Protein AF-0000000072236720 (afdb_homodimer)

Solvent-accessible surface area (backbone atoms only — not comparable to full-atom values): 33858 Å² total; per-residue (Å²): 136,82,82,74,76,89,85,81,90,81,80,79,83,80,81,85,78,88,80,87,89,80,89,80,86,85,77,88,89,80,86,90,82,89,87,77,83,77,77,85,79,78,80,74,71,77,67,73,67,61,73,71,72,68,69,66,63,66,65,66,64,66,63,71,63,70,73,71,64,49,25,40,33,29,34,51,60,50,36,34,51,22,33,30,40,48,32,53,36,53,53,48,63,50,64,52,45,79,39,64,63,59,90,36,50,82,29,71,74,29,31,73,67,33,79,81,39,59,69,24,33,36,38,32,56,90,76,69,45,61,42,51,51,39,70,32,42,43,53,30,51,39,57,72,42,55,88,41,59,73,62,41,64,43,92,44,52,68,31,40,30,45,19,46,38,52,34,47,46,37,61,70,42,20,50,72,24,52,53,44,71,60,38,81,63,95,43,70,67,55,32,51,49,21,49,53,46,22,51,51,32,50,53,51,48,50,70,68,48,65,40,53,61,26,46,44,21,84,44,61,27,60,21,44,40,43,44,56,52,44,48,48,55,49,64,59,43,28,53,64,38,50,75,38,55,58,61,75,78,30,57,56,53,28,56,29,50,63,48,44,53,68,66,41,72,31,41,36,50,44,51,50,39,28,49,51,35,52,50,49,40,52,77,69,42,45,43,48,73,34,65,56,71,57,56,54,126,141,85,79,79,78,87,86,83,92,81,83,82,84,80,81,84,80,87,82,87,92,80,83,80,83,80,80,77,82,89,80,87,81,88,81,85,82,78,84,77,80,73,78,72,75,74,68,75,70,65,73,72,72,70,68,69,65,71,63,69,64,67,62,71,63,69,72,71,64,49,26,38,34,28,34,50,61,50,36,32,53,22,32,29,39,49,34,54,35,53,54,49,63,48,64,52,45,79,38,64,62,59,91,37,50,82,28,72,73,29,31,73,66,31,80,82,38,58,68,24,34,36,38,31,56,90,77,68,45,61,42,51,52,41,69,33,43,45,52,30,50,40,56,72,43,54,88,40,60,73,63,42,64,43,91,44,51,66,32,39,30,44,18,45,40,53,34,45,47,37,62,71,41,21,49,72,26,51,54,43,72,60,37,80,62,96,43,70,67,56,31,50,50,20,47,53,46,22,51,52,32,51,54,52,46,50,69,68,45,65,39,53,61,26,46,43,21,84,44,60,29,60,21,42,40,44,42,54,53,44,48,50,54,51,62,60,42,28,54,64,37,51,74,37,56,57,61,75,76,31,58,57,53,29,56,30,49,62,49,44,54,68,66,39,72,30,42,34,49,45,49,49,39,29,49,51,37,52,50,49,39,52,75,69,41,46,42,46,75,34,64,57,71,57,56,54,126

Structure (mmCIF, N/CA/C/O backbone):
data_AF-0000000072236720-model_v1
#
loop_
_entity.id
_entity.type
_entity.pdbx_description
1 polymer 'Glutathione S-transferase'
#
loop_
_atom_site.group_PDB
_atom_site.id
_atom_site.type_symbol
_atom_site.label_atom_id
_atom_site.label_alt_id
_atom_site.label_comp_id
_atom_site.label_asym_id
_atom_site.label_entity_id
_atom_site.label_seq_id
_atom_site.pdbx_PDB_ins_code
_atom_site.Cartn_x
_atom_site.Cartn_y
_atom_site.Cartn_z
_atom_site.occupancy
_atom_site.B_iso_or_equiv
_atom_site.auth_seq_id
_atom_site.auth_comp_id
_atom_site.auth_asym_id
_atom_site.auth_atom_id
_atom_site.pdbx_PDB_model_num
ATOM 1 N N . MET A 1 1 ? -52.662 -10.643 -17.353 1 19.04 1 MET A N 1
ATOM 2 C CA . MET A 1 1 ? -52.811 -9.826 -18.554 1 19.04 1 MET A CA 1
ATOM 3 C C . MET A 1 1 ? -51.518 -9.079 -18.867 1 19.04 1 MET A C 1
ATOM 5 O O . MET A 1 1 ? -50.788 -8.684 -17.957 1 19.04 1 MET A O 1
ATOM 9 N N . MET A 1 2 ? -50.927 -9.102 -20.221 1 21.02 2 MET A N 1
ATOM 10 C CA . MET A 1 2 ? -49.714 -9.039 -21.032 1 21.02 2 MET A CA 1
ATOM 11 C C . MET A 1 2 ? -49.154 -7.621 -21.063 1 21.02 2 MET A C 1
ATOM 13 O O . MET A 1 2 ? -49.675 -6.759 -21.773 1 21.02 2 MET A O 1
ATOM 17 N N . MET A 1 3 ? -49.151 -6.839 -19.924 1 20.6 3 MET A N 1
ATOM 18 C CA . MET A 1 3 ? -49.126 -5.41 -20.221 1 20.6 3 MET A CA 1
ATOM 19 C C . MET A 1 3 ? -47.859 -5.034 -20.983 1 20.6 3 MET A C 1
ATOM 21 O O . MET A 1 3 ? -46.749 -5.272 -20.505 1 20.6 3 MET A O 1
ATOM 25 N N . ALA A 1 4 ? -47.88 -4.92 -22.373 1 20.74 4 ALA A N 1
ATOM 26 C CA . ALA A 1 4 ? -47.123 -4.768 -23.614 1 20.74 4 ALA A CA 1
ATOM 27 C C . ALA A 1 4 ? -46.354 -3.45 -23.629 1 20.74 4 ALA A C 1
ATOM 29 O O . ALA A 1 4 ? -46.954 -2.373 -23.656 1 20.74 4 ALA A O 1
ATOM 30 N N . LEU A 1 5 ? -45.387 -3.234 -22.612 1 22.97 5 LEU A N 1
ATOM 31 C CA . LEU A 1 5 ? -44.914 -1.857 -22.528 1 22.97 5 LEU A CA 1
ATOM 32 C C . LEU A 1 5 ? -44.476 -1.348 -23.898 1 22.97 5 LEU A C 1
ATOM 34 O O . LEU A 1 5 ? -43.977 -2.119 -24.721 1 22.97 5 LEU A O 1
ATOM 38 N N . PRO A 1 6 ? -44.793 -0.114 -24.31 1 20.01 6 PRO A N 1
ATOM 39 C CA . PRO A 1 6 ? -44.809 0.528 -25.627 1 20.01 6 PRO A CA 1
ATOM 40 C C . PRO A 1 6 ? -43.418 0.629 -26.251 1 20.01 6 PRO A C 1
ATOM 42 O O . PRO A 1 6 ? -42.415 0.634 -25.533 1 20.01 6 PRO A O 1
ATOM 45 N N . ARG A 1 7 ? -43.17 0.467 -27.614 1 18.37 7 ARG A N 1
ATOM 46 C CA . ARG A 1 7 ? -42.329 0.126 -28.757 1 18.37 7 ARG A CA 1
ATOM 47 C C . ARG A 1 7 ? -41.269 1.195 -28.996 1 18.37 7 ARG A C 1
ATOM 49 O O . ARG A 1 7 ? -40.088 0.88 -29.162 1 18.37 7 ARG A O 1
ATOM 56 N N . ASP A 1 8 ? -41.525 2.575 -29.389 1 17.32 8 ASP A N 1
ATOM 57 C CA . ASP A 1 8 ? -41.239 2.951 -30.77 1 17.32 8 ASP A CA 1
ATOM 58 C C . ASP A 1 8 ? -39.846 3.562 -30.897 1 17.32 8 ASP A C 1
ATOM 60 O O . ASP A 1 8 ? -39.071 3.177 -31.775 1 17.32 8 ASP A O 1
ATOM 64 N N . SER A 1 9 ? -39.497 4.979 -30.459 1 18.7 9 SER A N 1
ATOM 65 C CA . SER A 1 9 ? -39.197 6.006 -31.45 1 18.7 9 SER A CA 1
ATOM 66 C C . SER A 1 9 ? -37.705 6.055 -31.762 1 18.7 9 SER A C 1
ATOM 68 O O . SER A 1 9 ? -36.873 5.945 -30.859 1 18.7 9 SER A O 1
ATOM 70 N N . ALA A 1 10 ? -37.179 5.976 -33.096 1 18.78 10 ALA A N 1
ATOM 71 C CA . ALA A 1 10 ? -36.052 5.759 -33.999 1 18.78 10 ALA A CA 1
ATOM 72 C C . ALA A 1 10 ? -35.145 6.985 -34.05 1 18.78 10 ALA A C 1
ATOM 74 O O . ALA A 1 10 ? -35.521 8.021 -34.604 1 18.78 10 ALA A O 1
ATOM 75 N N . CYS A 1 11 ? -34.502 7.607 -32.919 1 19.24 11 CYS A N 1
ATOM 76 C CA . CYS A 1 11 ? -33.859 8.913 -33.009 1 19.24 11 CYS A CA 1
ATOM 77 C C . CYS A 1 11 ? -32.769 8.912 -34.074 1 19.24 11 CYS A C 1
ATOM 79 O O . CYS A 1 11 ? -31.857 8.085 -34.034 1 19.24 11 CYS A O 1
ATOM 81 N N . PRO A 1 12 ? -32.94 9.653 -35.265 1 18.35 12 PRO A N 1
ATOM 82 C CA . PRO A 1 12 ? -32.147 9.639 -36.497 1 18.35 12 PRO A CA 1
ATOM 83 C C . PRO A 1 12 ? -30.776 10.288 -36.323 1 18.35 12 PRO A C 1
ATOM 85 O O . PRO A 1 12 ? -30.67 11.367 -35.734 1 18.35 12 PRO A O 1
ATOM 88 N N . VAL A 1 13 ? -29.687 9.656 -36.057 1 19.39 13 VAL A N 1
ATOM 89 C CA . VAL A 1 13 ? -28.315 10.068 -35.782 1 19.39 13 VAL A CA 1
ATOM 90 C C . VAL A 1 13 ? -27.718 10.735 -37.02 1 19.39 13 VAL A C 1
ATOM 92 O O . VAL A 1 13 ? -27.503 10.08 -38.043 1 19.39 13 VAL A O 1
ATOM 95 N N . VAL A 1 14 ? -28.252 12.086 -37.361 1 18.51 14 VAL A N 1
ATOM 96 C CA . VAL A 1 14 ? -27.848 12.758 -38.591 1 18.51 14 VAL A CA 1
ATOM 97 C C . VAL A 1 14 ? -26.363 13.106 -38.527 1 18.51 14 VAL A C 1
ATOM 99 O O . VAL A 1 14 ? -25.902 13.709 -37.555 1 18.51 14 VAL A O 1
ATOM 102 N N . GLY A 1 15 ? -25.431 12.478 -39.175 1 19.82 15 GLY A N 1
ATOM 103 C CA . GLY A 1 15 ? -23.992 12.457 -39.385 1 19.82 15 GLY A CA 1
ATOM 104 C C . GLY A 1 15 ? -23.49 13.637 -40.195 1 19.82 15 GLY A C 1
ATOM 105 O O . GLY A 1 15 ? -23.868 13.807 -41.356 1 19.82 15 GLY A O 1
ATOM 106 N N . PHE A 1 16 ? -23.434 14.989 -39.501 1 19.99 16 PHE A N 1
ATOM 107 C CA . PHE A 1 16 ? -23.171 16.257 -40.172 1 19.99 16 PHE A CA 1
ATOM 108 C C . PHE A 1 16 ? -21.794 16.248 -40.824 1 19.99 16 PHE A C 1
ATOM 110 O O . PHE A 1 16 ? -20.833 15.73 -40.251 1 19.99 16 PHE A O 1
ATOM 117 N N . LEU A 1 17 ? -21.688 16.461 -42.174 1 20.17 17 LEU A N 1
ATOM 118 C CA . LEU A 1 17 ? -20.629 16.331 -43.169 1 20.17 17 LEU A CA 1
ATOM 119 C C . LEU A 1 17 ? -19.778 17.594 -43.226 1 20.17 17 LEU A C 1
ATOM 121 O O . LEU A 1 17 ? -20.311 18.706 -43.253 1 20.17 17 LEU A O 1
ATOM 125 N N . TYR A 1 18 ? -18.537 17.683 -42.737 1 19.75 18 TYR A N 1
ATOM 126 C CA . TYR A 1 18 ? -17.454 18.647 -42.58 1 19.75 18 TYR A CA 1
ATOM 127 C C . TYR A 1 18 ? -17.081 19.27 -43.919 1 19.75 18 TYR A C 1
ATOM 129 O O . TYR A 1 18 ? -16.628 18.574 -44.831 1 19.75 18 TYR A O 1
ATOM 137 N N . SER A 1 19 ? -18.037 20.373 -44.334 1 19.01 19 SER A N 1
ATOM 138 C CA . SER A 1 19 ? -17.698 20.865 -45.665 1 19.01 19 SER A CA 1
ATOM 139 C C . SER A 1 19 ? -16.416 21.691 -45.639 1 19.01 19 SER A C 1
ATOM 141 O O . SER A 1 19 ? -16.026 22.209 -44.591 1 19.01 19 SER A O 1
ATOM 143 N N . ALA A 1 20 ? -15.706 22.118 -46.847 1 19.97 20 ALA A N 1
ATOM 144 C CA . ALA A 1 20 ? -14.387 22.357 -47.426 1 19.97 20 ALA A CA 1
ATOM 145 C C . ALA A 1 20 ? -13.983 23.822 -47.283 1 19.97 20 ALA A C 1
ATOM 147 O O . ALA A 1 20 ? -12.799 24.135 -47.138 1 19.97 20 ALA A O 1
ATOM 148 N N . ASN A 1 21 ? -14.861 25.077 -47.381 1 19.27 21 ASN A N 1
ATOM 149 C CA . ASN A 1 21 ? -14.385 26.161 -48.234 1 19.27 21 ASN A CA 1
ATOM 150 C C . ASN A 1 21 ? -13.645 27.225 -47.428 1 19.27 21 ASN A C 1
ATOM 152 O O . ASN A 1 21 ? -14.023 27.526 -46.295 1 19.27 21 ASN A O 1
ATOM 156 N N . GLY A 1 22 ? -12.385 27.944 -47.751 1 19.35 22 GLY A N 1
ATOM 157 C CA . GLY A 1 22 ? -11.141 28.628 -47.435 1 19.35 22 GLY A CA 1
ATOM 158 C C . GLY A 1 22 ? -11.315 30.122 -47.238 1 19.35 22 GLY A C 1
ATOM 159 O O . GLY A 1 22 ? -10.334 30.849 -47.07 1 19.35 22 GLY A O 1
ATOM 160 N N . TYR A 1 23 ? -12.43 30.925 -47.37 1 19.05 23 TYR A N 1
ATOM 161 C CA . TYR A 1 23 ? -12.209 32.249 -47.941 1 19.05 23 TYR A CA 1
ATOM 162 C C . TYR A 1 23 ? -11.922 33.272 -46.849 1 19.05 23 TYR A C 1
ATOM 164 O O . TYR A 1 23 ? -12.721 33.446 -45.926 1 19.05 23 TYR A O 1
ATOM 172 N N . CYS A 1 24 ? -10.574 33.732 -46.512 1 19.08 24 CYS A N 1
ATOM 173 C CA . CYS A 1 24 ? -10.068 34.569 -45.429 1 19.08 24 CYS A CA 1
ATOM 174 C C . CYS A 1 24 ? -10.307 36.045 -45.724 1 19.08 24 CYS A C 1
ATOM 176 O O . CYS A 1 24 ? -9.934 36.538 -46.79 1 19.08 24 CYS A O 1
ATOM 178 N N . LYS A 1 25 ? -11.096 36.84 -44.847 1 17.13 25 LYS A N 1
ATOM 179 C CA . LYS A 1 25 ? -11.614 38.186 -45.074 1 17.13 25 LYS A CA 1
ATOM 180 C C . LYS A 1 25 ? -10.59 39.244 -44.672 1 17.13 25 LYS A C 1
ATOM 182 O O . LYS A 1 25 ? -10.037 39.194 -43.571 1 17.13 25 LYS A O 1
ATOM 187 N N . GLU A 1 26 ? -9.98 40.235 -45.513 1 19.26 26 GLU A N 1
ATOM 188 C CA . GLU A 1 26 ? -8.867 41.171 -45.637 1 19.26 26 GLU A CA 1
ATOM 189 C C . GLU A 1 26 ? -9.137 42.456 -44.86 1 19.26 26 GLU A C 1
ATOM 191 O O . GLU A 1 26 ? -10.007 43.245 -45.237 1 19.26 26 GLU A O 1
ATOM 196 N N . ILE A 1 27 ? -9.203 42.467 -43.498 1 16.58 27 ILE A N 1
ATOM 197 C CA . ILE A 1 27 ? -9.771 43.686 -42.931 1 16.58 27 ILE A CA 1
ATOM 198 C C . ILE A 1 27 ? -8.855 44.87 -43.232 1 16.58 27 ILE A C 1
ATOM 200 O O . ILE A 1 27 ? -7.68 44.687 -43.557 1 16.58 27 ILE A O 1
ATOM 204 N N . ARG A 1 28 ? -8.482 45.678 -42.081 1 16.64 28 ARG A N 1
ATOM 205 C CA . ARG A 1 28 ? -8.752 47.073 -41.746 1 16.64 28 ARG A CA 1
ATOM 206 C C . ARG A 1 28 ? -7.617 47.977 -42.215 1 16.64 28 ARG A C 1
ATOM 208 O O . ARG A 1 28 ? -6.461 47.553 -42.273 1 16.64 28 ARG A O 1
ATOM 215 N N . SER A 1 29 ? -7.942 49.43 -42.278 1 15.9 29 SER A N 1
ATOM 216 C CA . SER A 1 29 ? -7.583 50.591 -43.086 1 15.9 29 SER A CA 1
ATOM 217 C C . SER A 1 29 ? -6.398 51.339 -42.485 1 15.9 29 SER A C 1
ATOM 219 O O . SER A 1 29 ? -6.359 51.582 -41.277 1 15.9 29 SER A O 1
ATOM 221 N N . ARG A 1 30 ? -5.335 51.72 -43.188 1 15.81 30 ARG A N 1
ATOM 222 C CA . ARG A 1 30 ? -3.903 51.994 -43.121 1 15.81 30 ARG A CA 1
ATOM 223 C C . ARG A 1 30 ? -3.641 53.451 -42.754 1 15.81 30 ARG A C 1
ATOM 225 O O . ARG A 1 30 ? -2.496 53.84 -42.516 1 15.81 30 ARG A O 1
ATOM 232 N N . LYS A 1 31 ? -4.669 54.531 -42.775 1 14.84 31 LYS A N 1
ATOM 233 C CA . LYS A 1 31 ? -3.972 55.517 -43.597 1 14.84 31 LYS A CA 1
ATOM 234 C C . LYS A 1 31 ? -2.91 56.256 -42.788 1 14.84 31 LYS A C 1
ATOM 236 O O . LYS A 1 31 ? -2.955 56.262 -41.556 1 14.84 31 LYS A O 1
ATOM 241 N N . TYR A 1 32 ? -2.36 57.716 -43.295 1 15.77 32 TYR A N 1
ATOM 242 C CA . TYR A 1 32 ? -1.119 58.3 -43.792 1 15.77 32 TYR A CA 1
ATOM 243 C C . TYR A 1 32 ? -0.479 59.197 -42.74 1 15.77 32 TYR A C 1
ATOM 245 O O . TYR A 1 32 ? 0.574 58.866 -42.19 1 15.77 32 TYR A O 1
ATOM 253 N N . GLY A 1 33 ? -0.581 60.655 -42.785 1 14.99 33 GLY A N 1
ATOM 254 C CA . GLY A 1 33 ? 0.503 61.463 -43.32 1 14.99 33 GLY A CA 1
ATOM 255 C C . GLY A 1 33 ? 1.237 62.257 -42.257 1 14.99 33 GLY A C 1
ATOM 256 O O . GLY A 1 33 ? 2.464 62.371 -42.296 1 14.99 33 GLY A O 1
ATOM 257 N N . SER A 1 34 ? 0.545 63.091 -41.279 1 15.49 34 SER A N 1
ATOM 258 C CA . SER A 1 34 ? 0.857 64.494 -41.534 1 15.49 34 SER A CA 1
ATOM 259 C C . SER A 1 34 ? 2.178 64.893 -40.885 1 15.49 34 SER A C 1
ATOM 261 O O . SER A 1 34 ? 2.712 64.159 -40.051 1 15.49 34 SER A O 1
ATOM 263 N N . TRP A 1 35 ? 2.221 66.27 -40.156 1 16.39 35 TRP A N 1
ATOM 264 C CA . TRP A 1 35 ? 2.872 67.553 -40.398 1 16.39 35 TRP A CA 1
ATOM 265 C C . TRP A 1 35 ? 4.091 67.723 -39.499 1 16.39 35 TRP A C 1
ATOM 267 O O . TRP A 1 35 ? 4.041 67.406 -38.308 1 16.39 35 TRP A O 1
ATOM 277 N N . TYR A 1 36 ? 5.309 68.006 -40.031 1 17.02 36 TYR A N 1
ATOM 278 C CA . TYR A 1 36 ? 6.749 67.855 -39.859 1 17.02 36 TYR A CA 1
ATOM 279 C C . TYR A 1 36 ? 7.293 68.887 -38.878 1 17.02 36 TYR A C 1
ATOM 281 O O . TYR A 1 36 ? 8.487 68.892 -38.572 1 17.02 36 TYR A O 1
ATOM 289 N N . SER A 1 37 ? 6.461 69.943 -38.281 1 16.91 37 SER A N 1
ATOM 290 C CA . SER A 1 37 ? 7.257 71.164 -38.341 1 16.91 37 SER A CA 1
ATOM 291 C C . SER A 1 37 ? 8.489 71.065 -37.447 1 16.91 37 SER A C 1
ATOM 293 O O . SER A 1 37 ? 8.453 70.414 -36.401 1 16.91 37 SER A O 1
ATOM 295 N N . CYS A 1 38 ? 9.69 71.634 -37.908 1 18.18 38 CYS A N 1
ATOM 296 C CA . CYS A 1 38 ? 11.144 71.522 -37.88 1 18.18 38 CYS A CA 1
ATOM 297 C C . CYS A 1 38 ? 11.728 72.295 -36.704 1 18.18 38 CYS A C 1
ATOM 299 O O . CYS A 1 38 ? 12.913 72.634 -36.706 1 18.18 38 CYS A O 1
ATOM 301 N N . CYS A 1 39 ? 10.903 72.487 -35.592 1 17.16 39 CYS A N 1
ATOM 302 C CA . CYS A 1 39 ? 11.322 73.666 -34.843 1 17.16 39 CYS A CA 1
ATOM 303 C C . CYS A 1 39 ? 12.824 73.646 -34.588 1 17.16 39 CYS A C 1
ATOM 305 O O . CYS A 1 39 ? 13.452 72.587 -34.637 1 17.16 39 CYS A O 1
ATOM 307 N N . PRO A 1 40 ? 13.281 74.847 -33.876 1 19.18 40 PRO A N 1
ATOM 308 C CA . PRO A 1 40 ? 14.385 75.803 -34 1 19.18 40 PRO A CA 1
ATOM 309 C C . PRO A 1 40 ? 15.668 75.312 -33.333 1 19.18 40 PRO A C 1
ATOM 311 O O . PRO A 1 40 ? 16.756 75.8 -33.647 1 19.18 40 PRO A O 1
ATOM 314 N N . LEU A 1 41 ? 15.547 74.31 -32.476 1 19.46 41 LEU A N 1
ATOM 315 C CA . LEU A 1 41 ? 16.196 74.467 -31.179 1 19.46 41 LEU A CA 1
ATOM 316 C C . LEU A 1 41 ? 17.711 74.357 -31.311 1 19.46 41 LEU A C 1
ATOM 318 O O . LEU A 1 41 ? 18.212 73.586 -32.133 1 19.46 41 LEU A O 1
ATOM 322 N N . HIS A 1 42 ? 18.397 75.369 -30.641 1 19.46 42 HIS A N 1
ATOM 323 C CA . HIS A 1 42 ? 19.705 76.012 -30.688 1 19.46 42 HIS A CA 1
ATOM 324 C C . HIS A 1 42 ? 20.827 74.981 -30.625 1 19.46 42 HIS A C 1
ATOM 326 O O . HIS A 1 42 ? 21.575 74.811 -31.591 1 19.46 42 HIS A O 1
ATOM 332 N N . GLY A 1 43 ? 21.757 75.313 -29.742 1 21.3 43 GLY A N 1
ATOM 333 C CA . GLY A 1 43 ? 23.204 75.461 -29.765 1 21.3 43 GLY A CA 1
ATOM 334 C C . GLY A 1 43 ? 23.941 74.137 -29.692 1 21.3 43 GLY A C 1
ATOM 335 O O . GLY A 1 43 ? 23.401 73.147 -29.195 1 21.3 43 GLY A O 1
ATOM 336 N N . THR A 1 44 ? 25.003 74.029 -30.569 1 22.85 44 THR A N 1
ATOM 337 C CA . THR A 1 44 ? 25.62 72.827 -31.119 1 22.85 44 THR A CA 1
ATOM 338 C C . THR A 1 44 ? 26.522 72.161 -30.084 1 22.85 44 THR A C 1
ATOM 340 O O . THR A 1 44 ? 27.289 71.253 -30.413 1 22.85 44 THR A O 1
ATOM 343 N N . ARG A 1 45 ? 26.431 72.623 -28.836 1 22.28 45 ARG A N 1
ATOM 344 C CA . ARG A 1 45 ? 27.638 72.336 -28.068 1 22.28 45 ARG A CA 1
ATOM 345 C C . ARG A 1 45 ? 28.101 70.9 -28.292 1 22.28 45 ARG A C 1
ATOM 347 O O . ARG A 1 45 ? 27.28 69.999 -28.477 1 22.28 45 ARG A O 1
ATOM 354 N N . THR A 1 46 ? 29.334 70.885 -28.808 1 21.7 46 THR A N 1
ATOM 355 C CA . THR A 1 46 ? 30.053 69.696 -29.255 1 21.7 46 THR A CA 1
ATOM 356 C C . THR A 1 46 ? 29.996 68.6 -28.195 1 21.7 46 THR A C 1
ATOM 358 O O . THR A 1 46 ? 30.418 68.808 -27.056 1 21.7 46 THR A O 1
ATOM 361 N N . LYS A 1 47 ? 28.905 67.992 -28.138 1 22.04 47 LYS A N 1
ATOM 362 C CA . LYS A 1 47 ? 28.721 66.964 -27.117 1 22.04 47 LYS A CA 1
ATOM 363 C C . LYS A 1 47 ? 29.859 65.949 -27.147 1 22.04 47 LYS A C 1
ATOM 365 O O . LYS A 1 47 ? 30.084 65.29 -28.165 1 22.04 47 LYS A O 1
ATOM 370 N N . ALA A 1 48 ? 31.085 66.45 -26.659 1 23.69 48 ALA A N 1
ATOM 371 C CA . ALA A 1 48 ? 32.136 65.446 -26.515 1 23.69 48 ALA A CA 1
ATOM 372 C C . ALA A 1 48 ? 31.544 64.069 -26.229 1 23.69 48 ALA A C 1
ATOM 374 O O . ALA A 1 48 ? 30.829 63.887 -25.24 1 23.69 48 ALA A O 1
ATOM 375 N N . VAL A 1 49 ? 31.132 63.463 -27.172 1 22.6 49 VAL A N 1
ATOM 376 C CA . VAL A 1 49 ? 30.487 62.164 -27.012 1 22.6 49 VAL A CA 1
ATOM 377 C C . VAL A 1 49 ? 31.398 61.229 -26.22 1 22.6 49 VAL A C 1
ATOM 379 O O . VAL A 1 49 ? 32.522 60.943 -26.64 1 22.6 49 VAL A O 1
ATOM 382 N N . HIS A 1 50 ? 31.687 61.632 -24.985 1 23.95 50 HIS A N 1
ATOM 383 C CA . HIS A 1 50 ? 32.386 60.586 -24.248 1 23.95 50 HIS A CA 1
ATOM 384 C C . HIS A 1 50 ? 31.94 59.2 -24.701 1 23.95 50 HIS A C 1
ATOM 386 O O . HIS A 1 50 ? 30.751 58.972 -24.936 1 23.95 50 HIS A O 1
ATOM 392 N N . PRO A 1 51 ? 32.725 58.606 -25.476 1 23.21 51 PRO A N 1
ATOM 393 C CA . PRO A 1 51 ? 32.185 57.301 -25.865 1 23.21 51 PRO A CA 1
ATOM 394 C C . PRO A 1 51 ? 31.448 56.603 -24.724 1 23.21 51 PRO A C 1
ATOM 396 O O . PRO A 1 51 ? 31.925 56.601 -23.586 1 23.21 51 PRO A O 1
ATOM 399 N N . LYS A 1 52 ? 30.193 56.771 -24.559 1 23.58 52 LYS A N 1
ATOM 400 C CA . LYS A 1 52 ? 29.505 55.893 -23.617 1 23.58 52 LYS A CA 1
ATOM 401 C C . LYS A 1 52 ? 30.155 54.513 -23.576 1 23.58 52 LYS A C 1
ATOM 403 O O . LYS A 1 52 ? 30.361 53.887 -24.617 1 23.58 52 LYS A O 1
ATOM 408 N N . ARG A 1 53 ? 31.173 54.399 -22.743 1 23.26 53 ARG A N 1
ATOM 409 C CA . ARG A 1 53 ? 31.355 53.032 -22.268 1 23.26 53 ARG A CA 1
ATOM 410 C C . ARG A 1 53 ? 30.038 52.264 -22.291 1 23.26 53 ARG A C 1
ATOM 412 O O . ARG A 1 53 ? 29.07 52.661 -21.639 1 23.26 53 ARG A O 1
ATOM 419 N N . SER A 1 54 ? 29.654 51.95 -23.35 1 23.75 54 SER A N 1
ATOM 420 C CA . SER A 1 54 ? 28.546 51.002 -23.292 1 23.75 54 SER A CA 1
ATOM 421 C C . SER A 1 54 ? 28.692 50.054 -22.106 1 23.75 54 SER A C 1
ATOM 423 O O . SER A 1 54 ? 29.675 49.318 -22.009 1 23.75 54 SER A O 1
ATOM 425 N N . TYR A 1 55 ? 28.467 50.545 -20.89 1 22.92 55 TYR A N 1
ATOM 426 C CA . TYR A 1 55 ? 28.089 49.501 -19.945 1 22.92 55 TYR A CA 1
ATOM 427 C C . TYR A 1 55 ? 27.26 48.421 -20.629 1 22.92 55 TYR A C 1
ATOM 429 O O . TYR A 1 55 ? 26.135 48.676 -21.066 1 22.92 55 TYR A O 1
ATOM 437 N N . TYR A 1 56 ? 27.784 47.889 -21.561 1 25.53 56 TYR A N 1
ATOM 438 C CA . TYR A 1 56 ? 27.055 46.642 -21.767 1 25.53 56 TYR A CA 1
ATOM 439 C C . TYR A 1 56 ? 26.623 46.036 -20.436 1 25.53 56 TYR A C 1
ATOM 441 O O . TYR A 1 56 ? 27.461 45.585 -19.652 1 25.53 56 TYR A O 1
ATOM 449 N N . CYS A 1 57 ? 25.867 46.871 -19.618 1 26.59 57 CYS A N 1
ATOM 450 C CA . CYS A 1 57 ? 25.13 46.025 -18.686 1 26.59 57 CYS A CA 1
ATOM 451 C C . CYS A 1 57 ? 24.856 44.654 -19.294 1 26.59 57 CYS A C 1
ATOM 453 O O . CYS A 1 57 ? 24.134 44.544 -20.286 1 26.59 57 CYS A O 1
ATOM 455 N N . SER A 1 58 ? 25.859 44.01 -19.497 1 30.05 58 SER A N 1
ATOM 456 C CA . SER A 1 58 ? 25.451 42.611 -19.562 1 30.05 58 SER A CA 1
ATOM 457 C C . SER A 1 58 ? 24.185 42.366 -18.749 1 30.05 58 SER A C 1
ATOM 459 O O . SER A 1 58 ? 24.214 42.406 -17.517 1 30.05 58 SER A O 1
ATOM 461 N N . LEU A 1 59 ? 23.112 43.193 -19.075 1 29.04 59 LEU A N 1
ATOM 462 C CA . LEU A 1 59 ? 21.901 42.539 -18.591 1 29.04 59 LEU A CA 1
ATOM 463 C C . LEU A 1 59 ? 22.103 41.031 -18.489 1 29.04 59 LEU A C 1
ATOM 465 O O . LEU A 1 59 ? 22.32 40.359 -19.499 1 29.04 59 LEU A O 1
ATOM 469 N N . ASP A 1 60 ? 22.901 40.711 -17.654 1 31.7 60 ASP A N 1
ATOM 470 C CA . ASP A 1 60 ? 22.609 39.339 -17.251 1 31.7 60 ASP A CA 1
ATOM 471 C C . ASP A 1 60 ? 21.135 39.004 -17.471 1 31.7 60 ASP A C 1
ATOM 473 O O . ASP A 1 60 ? 20.273 39.444 -16.708 1 31.7 60 ASP A O 1
ATOM 477 N N . LEU A 1 61 ? 20.627 39.298 -18.688 1 29.92 61 LEU A N 1
ATOM 478 C CA . LEU A 1 61 ? 19.412 38.52 -18.904 1 29.92 61 LEU A CA 1
ATOM 479 C C . LEU A 1 61 ? 19.405 37.269 -18.031 1 29.92 61 LEU A C 1
ATOM 481 O O . LEU A 1 61 ? 20.135 36.312 -18.305 1 29.92 61 LEU A O 1
ATOM 485 N N . ASP A 1 62 ? 19.528 37.425 -16.813 1 33.41 62 ASP A N 1
ATOM 486 C CA . ASP A 1 62 ? 18.83 36.344 -16.123 1 33.41 62 ASP A CA 1
ATOM 487 C C . ASP A 1 62 ? 17.722 35.761 -16.997 1 33.41 62 ASP A C 1
ATOM 489 O O . ASP A 1 62 ? 16.648 36.352 -17.124 1 33.41 62 ASP A O 1
ATOM 493 N N . ILE A 1 63 ? 18.017 35.545 -18.238 1 33.76 63 ILE A N 1
ATOM 494 C CA . ILE A 1 63 ? 17.097 34.654 -18.937 1 33.76 63 ILE A CA 1
ATOM 495 C C . ILE A 1 63 ? 16.19 33.953 -17.929 1 33.76 63 ILE A C 1
ATOM 497 O O . ILE A 1 63 ? 16.67 33.248 -17.038 1 33.76 63 ILE A O 1
ATOM 501 N N . PHE A 1 64 ? 15.194 34.552 -17.467 1 33.81 64 PHE A N 1
ATOM 502 C CA . PHE A 1 64 ? 14.045 33.809 -16.965 1 33.81 64 PHE A CA 1
ATOM 503 C C . PHE A 1 64 ? 14.051 32.379 -17.494 1 33.81 64 PHE A C 1
ATOM 505 O O . PHE A 1 64 ? 13.726 32.141 -18.659 1 33.81 64 PHE A O 1
ATOM 512 N N . GLN A 1 65 ? 15.078 31.691 -17.436 1 36.26 65 GLN A N 1
ATOM 513 C CA . GLN A 1 65 ? 14.952 30.27 -17.741 1 36.26 65 GLN A CA 1
ATOM 514 C C . GLN A 1 65 ? 13.512 29.796 -17.57 1 36.26 65 GLN A C 1
ATOM 516 O O . GLN A 1 65 ? 12.972 29.822 -16.462 1 36.26 65 GLN A O 1
ATOM 521 N N . GLU A 1 66 ? 12.611 30.235 -18.211 1 42.02 66 GLU A N 1
ATOM 522 C CA . GLU A 1 66 ? 11.319 29.554 -18.237 1 42.02 66 GLU A CA 1
ATOM 523 C C . GLU A 1 66 ? 11.419 28.157 -17.631 1 42.02 66 GLU A C 1
ATOM 525 O O . GLU A 1 66 ? 12.028 27.261 -18.22 1 42.02 66 GLU A O 1
ATOM 530 N N . LYS A 1 67 ? 11.816 28.09 -16.405 1 48.26 67 LYS A N 1
ATOM 531 C CA . LYS A 1 67 ? 11.93 26.798 -15.735 1 48.26 67 LYS A CA 1
ATOM 532 C C . LYS A 1 67 ? 10.994 25.769 -16.363 1 48.26 67 LYS A C 1
ATOM 534 O O . LYS A 1 67 ? 9.773 25.934 -16.334 1 48.26 67 LYS A O 1
ATOM 539 N N . GLU A 1 68 ? 11.317 25.214 -17.497 1 64.1 68 GLU A N 1
ATOM 540 C CA . GLU A 1 68 ? 10.601 24.148 -18.192 1 64.1 68 GLU A CA 1
ATOM 541 C C . GLU A 1 68 ? 9.849 23.256 -17.21 1 64.1 68 GLU A C 1
ATOM 543 O O . GLU A 1 68 ? 10.409 22.827 -16.199 1 64.1 68 GLU A O 1
ATOM 548 N N . ARG A 1 69 ? 8.545 23.446 -17.091 1 81.33 69 ARG A N 1
ATOM 549 C CA . ARG A 1 69 ? 7.672 22.595 -16.288 1 81.33 69 ARG A CA 1
ATOM 550 C C . ARG A 1 69 ? 7.982 21.12 -16.519 1 81.33 69 ARG A C 1
ATOM 552 O O . ARG A 1 69 ? 8.064 20.67 -17.664 1 81.33 69 ARG A O 1
ATOM 559 N N . GLU A 1 70 ? 8.373 20.587 -15.349 1 91.73 70 GLU A N 1
ATOM 560 C CA . GLU A 1 70 ? 8.72 19.172 -15.445 1 91.73 70 GLU A CA 1
ATOM 561 C C . GLU A 1 70 ? 7.472 18.294 -15.404 1 91.73 70 GLU A C 1
ATOM 563 O O . GLU A 1 70 ? 7.521 17.12 -15.777 1 91.73 70 GLU A O 1
ATOM 568 N N . GLY A 1 71 ? 6.364 18.948 -14.928 1 96.42 71 GLY A N 1
ATOM 569 C CA . GLY A 1 71 ? 5.139 18.168 -14.878 1 96.42 71 GLY A CA 1
ATOM 570 C C . GLY A 1 71 ? 3.997 18.893 -14.19 1 96.42 71 GLY A C 1
ATOM 571 O O . GLY A 1 71 ? 4.124 20.068 -13.838 1 96.42 71 GLY A O 1
ATOM 572 N N . ILE A 1 72 ? 2.889 18.299 -14.14 1 97.78 72 ILE A N 1
ATOM 573 C CA . ILE A 1 72 ? 1.689 18.809 -13.484 1 97.78 72 ILE A CA 1
ATOM 574 C C . ILE A 1 72 ? 1.152 17.764 -12.508 1 97.78 72 ILE A C 1
ATOM 576 O O . ILE A 1 72 ? 0.974 16.599 -12.872 1 97.78 72 ILE A O 1
ATOM 580 N N . LEU A 1 73 ? 0.98 18.181 -11.27 1 98.48 73 LEU A N 1
ATOM 581 C CA . LEU A 1 73 ? 0.255 17.359 -10.307 1 98.48 73 LEU A CA 1
ATOM 582 C C . LEU A 1 73 ? -1.209 17.777 -10.229 1 98.48 73 LEU A C 1
ATOM 584 O O . LEU A 1 73 ? -1.517 18.909 -9.847 1 98.48 73 LEU A O 1
ATOM 588 N N . TYR A 1 74 ? -2.083 16.919 -10.661 1 98.53 74 TYR A N 1
ATOM 589 C CA . TYR A 1 74 ? -3.509 17.129 -10.438 1 98.53 74 TYR A CA 1
ATOM 590 C C . TYR A 1 74 ? -3.892 16.795 -9.001 1 98.53 74 TYR A C 1
ATOM 592 O O . TYR A 1 74 ? -3.645 15.682 -8.53 1 98.53 74 TYR A O 1
ATOM 600 N N . SER A 1 75 ? -4.469 17.754 -8.319 1 97.86 75 SER A N 1
ATOM 601 C CA . SER A 1 75 ? -4.605 17.695 -6.867 1 97.86 75 SER A CA 1
ATOM 602 C C . SER A 1 75 ? -5.787 18.532 -6.389 1 97.86 75 SER A C 1
ATOM 604 O O . SER A 1 75 ? -6.173 19.502 -7.044 1 97.86 75 SER A O 1
ATOM 606 N N . PHE A 1 76 ? -6.399 18.143 -5.288 1 96.99 76 PHE A N 1
ATOM 607 C CA . PHE A 1 76 ? -7.289 18.992 -4.505 1 96.99 76 PHE A CA 1
ATOM 608 C C . PHE A 1 76 ? -6.632 19.403 -3.193 1 96.99 76 PHE A C 1
ATOM 610 O O . PHE A 1 76 ? -5.956 18.595 -2.552 1 96.99 76 PHE A O 1
ATOM 617 N N . PRO A 1 77 ? -6.811 20.584 -2.756 1 96.03 77 PRO A N 1
ATOM 618 C CA . PRO A 1 77 ? -6.152 21.061 -1.538 1 96.03 77 PRO A CA 1
ATOM 619 C C . PRO A 1 77 ? -6.523 20.239 -0.306 1 96.03 77 PRO A C 1
ATOM 621 O O . PRO A 1 77 ? -5.668 19.972 0.542 1 96.03 77 PRO A O 1
ATOM 624 N N . VAL A 1 78 ? -7.785 19.756 -0.24 1 96.67 78 VAL A N 1
ATOM 625 C CA . VAL A 1 78 ? -8.268 19.081 0.959 1 96.67 78 VAL A CA 1
ATOM 626 C C . VAL A 1 78 ? -7.821 17.621 0.946 1 96.67 78 VAL A C 1
ATOM 628 O O . VAL A 1 78 ? -7.816 16.957 1.986 1 96.67 78 VAL A O 1
ATOM 631 N N . SER A 1 79 ? -7.434 17.101 -0.152 1 96.95 79 SER A N 1
ATOM 632 C CA . SER A 1 79 ? -7.091 15.688 -0.28 1 96.95 79 SER A CA 1
ATOM 633 C C . SER A 1 79 ? -5.807 15.361 0.474 1 96.95 79 SER A C 1
ATOM 635 O O . SER A 1 79 ? -4.736 15.869 0.136 1 96.95 79 SER A O 1
ATOM 637 N N . ASN A 1 80 ? -5.901 14.501 1.422 1 97.37 80 ASN A N 1
ATOM 638 C CA . ASN A 1 80 ? -4.711 14.095 2.162 1 97.37 80 ASN A CA 1
ATOM 639 C C . ASN A 1 80 ? -3.775 13.254 1.299 1 97.37 80 ASN A C 1
ATOM 641 O O . ASN A 1 80 ? -2.564 13.238 1.523 1 97.37 80 ASN A O 1
ATOM 645 N N . TYR A 1 81 ? -4.28 12.569 0.278 1 98.07 81 TYR A N 1
ATOM 646 C CA . TYR A 1 81 ? -3.446 11.774 -0.617 1 98.07 81 TYR A CA 1
ATOM 647 C C . TYR A 1 81 ? -2.696 12.664 -1.599 1 98.07 81 TYR A C 1
ATOM 649 O O . TYR A 1 81 ? -1.551 12.378 -1.957 1 98.07 81 TYR A O 1
ATOM 657 N N . SER A 1 82 ? -3.316 13.761 -1.994 1 98.51 82 SER A N 1
ATOM 658 C CA . SER A 1 82 ? -2.611 14.74 -2.814 1 98.51 82 SER A CA 1
ATOM 659 C C . SER A 1 82 ? -1.623 15.551 -1.982 1 98.51 82 SER A C 1
ATOM 661 O O . SER A 1 82 ? -0.568 15.952 -2.478 1 98.51 82 SER A O 1
ATOM 663 N N . ALA A 1 83 ? -2.023 15.813 -0.781 1 98.75 83 ALA A N 1
ATOM 664 C CA . ALA A 1 83 ? -1.211 16.644 0.104 1 98.75 83 ALA A CA 1
ATOM 665 C C . ALA A 1 83 ? 0.148 16.002 0.367 1 98.75 83 ALA A C 1
ATOM 667 O O . ALA A 1 83 ? 1.155 16.7 0.507 1 98.75 83 ALA A O 1
ATOM 668 N N . ARG A 1 84 ? 0.157 14.677 0.512 1 98.56 84 ARG A N 1
ATOM 669 C CA . ARG A 1 84 ? 1.446 14.037 0.752 1 98.56 84 ARG A CA 1
ATOM 670 C C . ARG A 1 84 ? 2.376 14.213 -0.444 1 98.56 84 ARG A C 1
ATOM 672 O O . ARG A 1 84 ? 3.594 14.313 -0.28 1 98.56 84 ARG A O 1
ATOM 679 N N . CYS A 1 85 ? 1.837 14.294 -1.677 1 98.88 85 CYS A N 1
ATOM 680 C CA . CYS A 1 85 ? 2.657 14.574 -2.85 1 98.88 85 CYS A CA 1
ATOM 681 C C . CYS A 1 85 ? 3.094 16.034 -2.875 1 98.88 85 CYS A C 1
ATOM 683 O O . CYS A 1 85 ? 4.256 16.334 -3.153 1 98.88 85 CYS A O 1
ATOM 685 N N . ARG A 1 86 ? 2.19 16.927 -2.568 1 98.86 86 ARG A N 1
ATOM 686 C CA . ARG A 1 86 ? 2.534 18.344 -2.513 1 98.86 86 ARG A CA 1
ATOM 687 C C . ARG A 1 86 ? 3.627 18.602 -1.481 1 98.86 86 ARG A C 1
ATOM 689 O O . ARG A 1 86 ? 4.521 19.42 -1.707 1 98.86 86 ARG A O 1
ATOM 696 N N . PHE A 1 87 ? 3.568 17.893 -0.376 1 98.85 87 PHE A N 1
ATOM 697 C CA . PHE A 1 87 ? 4.583 18.026 0.663 1 98.85 87 PHE A CA 1
ATOM 698 C C . PHE A 1 87 ? 5.976 17.791 0.092 1 98.85 87 PHE A C 1
ATOM 700 O O . PHE A 1 87 ? 6.881 18.602 0.297 1 98.85 87 PHE A O 1
ATOM 707 N N . VAL A 1 88 ? 6.146 16.73 -0.634 1 98.82 88 VAL A N 1
ATOM 708 C CA . VAL A 1 88 ? 7.439 16.391 -1.22 1 98.82 88 VAL A CA 1
ATOM 709 C C . VAL A 1 88 ? 7.841 17.457 -2.236 1 98.82 88 VAL A C 1
ATOM 711 O O . VAL A 1 88 ? 8.989 17.909 -2.249 1 98.82 88 VAL A O 1
ATOM 714 N N . ILE A 1 89 ? 6.923 17.859 -3.08 1 98.68 89 ILE A N 1
ATOM 715 C CA . ILE A 1 89 ? 7.176 18.843 -4.127 1 98.68 89 ILE A CA 1
ATOM 716 C C . ILE A 1 89 ? 7.6 20.168 -3.499 1 98.68 89 ILE A C 1
ATOM 718 O O . ILE A 1 89 ? 8.57 20.79 -3.94 1 98.68 89 ILE A O 1
ATOM 722 N N . TYR A 1 90 ? 6.894 20.617 -2.414 1 98.67 90 TYR A N 1
ATOM 723 C CA . TYR A 1 90 ? 7.218 21.855 -1.714 1 98.67 90 TYR A CA 1
ATOM 724 C C . TYR A 1 90 ? 8.579 21.758 -1.036 1 98.67 90 TYR A C 1
ATOM 726 O O . TYR A 1 90 ? 9.399 22.674 -1.14 1 98.67 90 TYR A O 1
ATOM 734 N N . ALA A 1 91 ? 8.798 20.654 -0.339 1 98.59 91 ALA A N 1
ATOM 735 C CA . ALA A 1 91 ? 10.001 20.49 0.473 1 98.59 91 ALA A CA 1
ATOM 736 C C . ALA A 1 91 ? 11.253 20.475 -0.399 1 98.59 91 ALA A C 1
ATOM 738 O O . ALA A 1 91 ? 12.303 20.981 0.003 1 98.59 91 ALA A O 1
ATOM 739 N N . LYS A 1 92 ? 11.121 19.888 -1.582 1 97.98 92 LYS A N 1
ATOM 740 C CA . LYS A 1 92 ? 12.27 19.771 -2.475 1 97.98 92 LYS A CA 1
ATOM 741 C C . LYS A 1 92 ? 12.252 20.865 -3.539 1 97.98 92 LYS A C 1
ATOM 743 O O . LYS A 1 92 ? 13.127 20.909 -4.407 1 97.98 92 LYS A O 1
ATOM 748 N N . GLU A 1 93 ? 11.21 21.673 -3.53 1 97.05 93 GLU A N 1
ATOM 749 C CA . GLU A 1 93 ? 11.06 22.761 -4.492 1 97.05 93 GLU A CA 1
ATOM 750 C C . GLU A 1 93 ? 11.144 22.247 -5.926 1 97.05 93 GLU A C 1
ATOM 752 O O . GLU A 1 93 ? 11.88 22.798 -6.746 1 97.05 93 GLU A O 1
ATOM 757 N N . ILE A 1 94 ? 10.504 21.172 -6.144 1 97.12 94 ILE A N 1
ATOM 758 C CA . ILE A 1 94 ? 10.476 20.559 -7.468 1 97.12 94 ILE A CA 1
ATOM 759 C C . ILE A 1 94 ? 9.621 21.404 -8.41 1 97.12 94 ILE A C 1
ATOM 761 O O . ILE A 1 94 ? 8.529 21.842 -8.041 1 97.12 94 ILE A O 1
ATOM 765 N N . PRO A 1 95 ? 10.064 21.638 -9.642 1 96.66 95 PRO A N 1
ATOM 766 C CA . PRO A 1 95 ? 9.321 22.478 -10.585 1 96.66 95 PRO A CA 1
ATOM 767 C C . PRO A 1 95 ? 8.125 21.756 -11.202 1 96.66 95 PRO A C 1
ATOM 769 O O . PRO A 1 95 ? 8.066 21.584 -12.422 1 96.66 95 PRO A O 1
ATOM 772 N N . ILE A 1 96 ? 7.201 21.404 -10.422 1 97.75 96 ILE A N 1
ATOM 773 C CA . ILE A 1 96 ? 5.936 20.783 -10.801 1 97.75 96 ILE A CA 1
ATOM 774 C C . ILE A 1 96 ? 4.781 21.731 -10.487 1 97.75 96 ILE A C 1
ATOM 776 O O . ILE A 1 96 ? 4.699 22.276 -9.384 1 97.75 96 ILE A O 1
ATOM 780 N N . GLU A 1 97 ? 3.977 21.948 -11.413 1 97.54 97 GLU A N 1
ATOM 781 C CA . GLU A 1 97 ? 2.79 22.768 -11.191 1 97.54 97 GLU A CA 1
ATOM 782 C C . GLU A 1 97 ? 1.671 21.954 -10.547 1 97.54 97 GLU A C 1
ATOM 784 O O . GLU A 1 97 ? 1.53 20.76 -10.816 1 97.54 97 GLU A O 1
ATOM 789 N N . ILE A 1 98 ? 0.945 22.602 -9.758 1 97.83 98 ILE A N 1
ATOM 790 C CA . ILE A 1 98 ? -0.193 21.969 -9.101 1 97.83 98 ILE A CA 1
ATOM 791 C C . ILE A 1 98 ? -1.494 22.506 -9.694 1 97.83 98 ILE A C 1
ATOM 793 O O . ILE A 1 98 ? -1.726 23.717 -9.705 1 97.83 98 ILE A O 1
ATOM 797 N N . HIS A 1 99 ? -2.319 21.645 -10.231 1 96.44 99 HIS A N 1
ATOM 798 C CA . HIS A 1 99 ? -3.584 22.032 -10.846 1 96.44 99 HIS A CA 1
ATOM 799 C C . HIS A 1 99 ? -4.735 21.183 -10.317 1 96.44 99 HIS A C 1
ATOM 801 O O . HIS A 1 99 ? -4.534 20.031 -9.926 1 96.44 99 HIS A O 1
ATOM 807 N N . SER A 1 100 ? -5.882 21.748 -10.286 1 95.9 100 SER A N 1
ATOM 808 C CA . SER A 1 100 ? -7.089 20.948 -10.1 1 95.9 100 SER A CA 1
ATOM 809 C C . SER A 1 100 ? -7.393 20.111 -11.338 1 95.9 100 SER A C 1
ATOM 811 O O . SER A 1 100 ? -7.076 20.514 -12.459 1 95.9 100 SER A O 1
ATOM 813 N N . PRO A 1 101 ? -7.964 18.87 -11.139 1 94.88 101 PRO A N 1
ATOM 814 C CA . PRO A 1 101 ? -8.379 18.12 -12.328 1 94.88 101 PRO A CA 1
ATOM 815 C C . PRO A 1 101 ? -9.342 18.906 -13.215 1 94.88 101 PRO A C 1
ATOM 817 O O . PRO A 1 101 ? -10.217 19.613 -12.708 1 94.88 101 PRO A O 1
ATOM 820 N N . PRO A 1 102 ? -9.171 18.705 -14.481 1 88.67 102 PRO A N 1
ATOM 821 C CA . PRO A 1 102 ? -10.091 19.386 -15.394 1 88.67 102 PRO A CA 1
ATOM 822 C C . PRO A 1 102 ? -11.508 18.82 -15.334 1 88.67 102 PRO A C 1
ATOM 824 O O . PRO A 1 102 ? -11.69 17.6 -15.34 1 88.67 102 PRO A O 1
ATOM 827 N N . VAL A 1 103 ? -12.595 19.469 -15.291 1 87.01 103 VAL A N 1
ATOM 828 C CA . VAL A 1 103 ? -14.02 19.194 -15.438 1 87.01 103 VAL A CA 1
ATOM 829 C C . VAL A 1 103 ? -14.458 18.165 -14.398 1 87.01 103 VAL A C 1
ATOM 831 O O . VAL A 1 103 ? -15.544 17.589 -14.505 1 87.01 103 VAL A O 1
ATOM 834 N N . GLY A 1 104 ? -13.622 17.698 -13.532 1 89.93 104 GLY A N 1
ATOM 835 C CA . GLY A 1 104 ? -14.01 16.775 -12.477 1 89.93 104 GLY A CA 1
ATOM 836 C C . GLY A 1 104 ? -13.391 15.399 -12.631 1 89.93 104 GLY A C 1
ATOM 837 O O . GLY A 1 104 ? -12.933 15.036 -13.716 1 89.93 104 GLY A O 1
ATOM 838 N N . LEU A 1 105 ? -13.476 14.549 -11.605 1 92.82 105 LEU A N 1
ATOM 839 C CA . LEU A 1 105 ? -12.738 13.295 -11.509 1 92.82 105 LEU A CA 1
ATOM 840 C C . LEU A 1 105 ? -13.375 12.221 -12.385 1 92.82 105 LEU A C 1
ATOM 842 O O . LEU A 1 105 ? -12.722 11.239 -12.745 1 92.82 105 LEU A O 1
ATOM 846 N N . LYS A 1 106 ? -14.597 12.374 -12.751 1 92.8 106 LYS A N 1
ATOM 847 C CA . LYS A 1 106 ? -15.285 11.335 -13.512 1 92.8 106 LYS A CA 1
ATOM 848 C C . LYS A 1 106 ? -15.483 11.757 -14.965 1 92.8 106 LYS A C 1
ATOM 850 O O . LYS A 1 106 ? -16.108 11.037 -15.746 1 92.8 106 LYS A O 1
ATOM 855 N N . SER A 1 107 ? -14.985 12.907 -15.289 1 94.53 107 SER A N 1
ATOM 856 C CA . SER A 1 107 ? -15.084 13.363 -16.672 1 94.53 107 SER A CA 1
ATOM 857 C C . SER A 1 107 ? -14.247 12.492 -17.603 1 94.53 107 SER A C 1
ATOM 859 O O . SER A 1 107 ? -13.241 11.915 -17.184 1 94.53 107 SER A O 1
ATOM 861 N N . GLU A 1 108 ? -14.676 12.416 -18.844 1 94.26 108 GLU A N 1
ATOM 862 C CA . GLU A 1 108 ? -13.921 11.676 -19.85 1 94.26 108 GLU A CA 1
ATOM 863 C C . GLU A 1 108 ? -12.502 12.221 -19.988 1 94.26 108 GLU A C 1
ATOM 865 O O . GLU A 1 108 ? -11.55 11.456 -20.154 1 94.26 108 GLU A O 1
ATOM 870 N N . GLU A 1 109 ? -12.451 13.511 -19.916 1 93.75 109 GLU A N 1
ATOM 871 C CA . GLU A 1 109 ? -11.16 14.179 -20.05 1 93.75 109 GLU A CA 1
ATOM 872 C C . GLU A 1 109 ? -10.198 13.75 -18.946 1 93.75 109 GLU A C 1
ATOM 874 O O . GLU A 1 109 ? -9.036 13.437 -19.215 1 93.75 109 GLU A O 1
ATOM 879 N N . TYR A 1 110 ? -10.653 13.698 -17.715 1 95.52 110 TYR A N 1
ATOM 880 C CA . TYR A 1 110 ? -9.754 13.349 -16.621 1 95.52 110 TYR A CA 1
ATOM 881 C C . TYR A 1 110 ? -9.489 11.849 -16.59 1 95.52 110 TYR A C 1
ATOM 883 O O . TYR A 1 110 ? -8.392 11.413 -16.234 1 95.52 110 TYR A O 1
ATOM 891 N N . LEU A 1 111 ? -10.459 11.061 -16.97 1 93.73 111 LEU A N 1
ATOM 892 C CA . LEU A 1 111 ? -10.296 9.611 -16.958 1 93.73 111 LEU A CA 1
ATOM 893 C C . LEU A 1 111 ? -9.253 9.173 -17.981 1 93.73 111 LEU A C 1
ATOM 895 O O . LEU A 1 111 ? -8.678 8.089 -17.862 1 93.73 111 LEU A O 1
ATOM 899 N N . LYS A 1 112 ? -8.98 10.007 -18.985 1 91.97 112 LYS A N 1
ATOM 900 C CA . LYS A 1 112 ? -7.883 9.758 -19.916 1 91.97 112 LYS A CA 1
ATOM 901 C C . LYS A 1 112 ? -6.531 9.97 -19.241 1 91.97 112 LYS A C 1
ATOM 903 O O . LYS A 1 112 ? -5.53 9.372 -19.642 1 91.97 112 LYS A O 1
ATOM 908 N N . ILE A 1 113 ? -6.552 10.803 -18.198 1 92.35 113 ILE A N 1
ATOM 909 C CA . ILE A 1 113 ? -5.339 11.092 -17.441 1 92.35 113 ILE A CA 1
ATOM 910 C C . ILE A 1 113 ? -5.133 10.024 -16.369 1 92.35 113 ILE A C 1
ATOM 912 O O . ILE A 1 113 ? -4.044 9.456 -16.251 1 92.35 113 ILE A O 1
ATOM 916 N N . ASN A 1 114 ? -6.168 9.762 -15.643 1 93.94 114 ASN A N 1
ATOM 917 C CA . ASN A 1 114 ? -6.172 8.751 -14.591 1 93.94 114 ASN A CA 1
ATOM 918 C C . ASN A 1 114 ? -7.424 7.881 -14.653 1 93.94 114 ASN A C 1
ATOM 920 O O . ASN A 1 114 ? -8.477 8.262 -14.138 1 93.94 114 ASN A O 1
ATOM 924 N N . PRO A 1 115 ? -7.315 6.741 -15.132 1 91.7 115 PRO A N 1
ATOM 925 C CA . PRO A 1 115 ? -8.474 5.861 -15.298 1 91.7 115 PRO A CA 1
ATOM 926 C C . PRO A 1 115 ? -9.137 5.502 -13.97 1 91.7 115 PRO A C 1
ATOM 928 O O . PRO A 1 115 ? -10.266 5.006 -13.953 1 91.7 115 PRO A O 1
ATOM 931 N N . LEU A 1 116 ? -8.48 5.741 -12.875 1 93.31 116 LEU A N 1
ATOM 932 C CA . LEU A 1 116 ? -9.063 5.461 -11.567 1 93.31 116 LEU A CA 1
ATOM 933 C C . LEU A 1 116 ? -10.007 6.58 -11.141 1 93.31 116 LEU A C 1
ATOM 935 O O . LEU A 1 116 ? -10.79 6.414 -10.203 1 93.31 116 LEU A O 1
ATOM 939 N N . GLY A 1 117 ? -9.891 7.715 -11.851 1 94.55 117 GLY A N 1
ATOM 940 C CA . GLY A 1 117 ? -10.763 8.832 -11.527 1 94.55 117 GLY A CA 1
ATOM 941 C C . GLY A 1 117 ? -10.511 9.405 -10.145 1 94.55 117 GLY A C 1
ATOM 942 O O . GLY A 1 117 ? -11.448 9.819 -9.459 1 94.55 117 GLY A O 1
ATOM 943 N N . LYS A 1 118 ? -9.267 9.327 -9.727 1 95.82 118 LYS A N 1
ATOM 944 C CA . LYS A 1 118 ? -8.881 9.811 -8.405 1 95.82 118 LYS A CA 1
ATOM 945 C C . LYS A 1 118 ? -7.714 10.79 -8.497 1 95.82 118 LYS A C 1
ATOM 947 O O . LYS A 1 118 ? -7.047 10.873 -9.529 1 95.82 118 LYS A O 1
ATOM 952 N N . VAL A 1 119 ? -7.556 11.62 -7.532 1 97.2 119 VAL A N 1
ATOM 953 C CA . VAL A 1 119 ? -6.324 12.372 -7.316 1 97.2 119 VAL A CA 1
ATOM 954 C C . VAL A 1 119 ? -5.508 11.717 -6.203 1 97.2 119 VAL A C 1
ATOM 956 O O . VAL A 1 119 ? -6.065 11.055 -5.324 1 97.2 119 VAL A O 1
ATOM 959 N N . PRO A 1 120 ? -4.168 11.849 -6.263 1 98.2 120 PRO A N 1
ATOM 960 C CA . PRO A 1 120 ? -3.338 12.64 -7.175 1 98.2 120 PRO A CA 1
ATOM 961 C C . PRO A 1 120 ? -3.016 11.901 -8.472 1 98.2 120 PRO A C 1
ATOM 963 O O . PRO A 1 120 ? -3.113 10.673 -8.527 1 98.2 120 PRO A O 1
ATOM 966 N N . ALA A 1 121 ? -2.737 12.618 -9.489 1 98.36 121 ALA A N 1
ATOM 967 C CA . ALA A 1 121 ? -2.122 12.154 -10.73 1 98.36 121 ALA A CA 1
ATOM 968 C C . ALA A 1 121 ? -1.003 13.093 -11.172 1 98.36 121 ALA A C 1
ATOM 970 O O . ALA A 1 121 ? -1.191 14.311 -11.227 1 98.36 121 ALA A O 1
ATOM 971 N N . LEU A 1 122 ? 0.159 12.556 -11.448 1 98.36 122 LEU A N 1
ATOM 972 C CA . LEU A 1 122 ? 1.316 13.347 -11.856 1 98.36 122 LEU A CA 1
ATOM 973 C C . LEU A 1 122 ? 1.634 13.122 -13.33 1 98.36 122 LEU A C 1
ATOM 975 O O . LEU A 1 122 ? 2.112 12.051 -13.711 1 98.36 122 LEU A O 1
ATOM 979 N N . TRP A 1 123 ? 1.35 14.097 -14.129 1 97 123 TRP A N 1
ATOM 980 C CA . TRP A 1 123 ? 1.764 14.071 -15.528 1 97 123 TRP A CA 1
ATOM 981 C C . TRP A 1 123 ? 3.188 14.594 -15.684 1 97 123 TRP A C 1
ATOM 983 O O . TRP A 1 123 ? 3.528 15.655 -15.155 1 97 123 TRP A O 1
ATOM 993 N N . LEU A 1 124 ? 4.003 13.836 -16.302 1 95.83 124 LEU A N 1
ATOM 994 C CA . LEU A 1 124 ? 5.403 14.191 -16.508 1 95.83 124 LEU A CA 1
ATOM 995 C C . LEU A 1 124 ? 5.634 14.689 -17.931 1 95.83 124 LEU A C 1
ATOM 997 O O . LEU A 1 124 ? 5.259 14.02 -18.896 1 95.83 124 LEU A O 1
ATOM 1001 N N . ALA A 1 125 ? 6.38 15.721 -18.067 1 92.46 125 ALA A N 1
ATOM 1002 C CA . ALA A 1 125 ? 6.574 16.39 -19.35 1 92.46 125 ALA A CA 1
ATOM 1003 C C . ALA A 1 125 ? 7.593 15.647 -20.209 1 92.46 125 ALA A C 1
ATOM 1005 O O . ALA A 1 125 ? 7.474 15.613 -21.436 1 92.46 125 ALA A O 1
ATOM 1006 N N . ASP A 1 126 ? 8.607 15.052 -19.634 1 88.57 126 ASP A N 1
ATOM 1007 C CA . ASP A 1 126 ? 9.733 14.466 -20.353 1 88.57 126 ASP A CA 1
ATOM 1008 C C . ASP A 1 126 ? 9.286 13.276 -21.199 1 88.57 126 ASP A C 1
ATOM 1010 O O . ASP A 1 126 ? 9.765 13.088 -22.319 1 88.57 126 ASP A O 1
ATOM 1014 N N . ASN A 1 127 ? 8.352 12.481 -20.688 1 87.06 127 ASN A N 1
ATOM 1015 C CA . ASN A 1 127 ? 7.979 11.263 -21.4 1 87.06 127 ASN A CA 1
ATOM 1016 C C . ASN A 1 127 ? 6.469 11.174 -21.606 1 87.06 127 ASN A C 1
ATOM 1018 O O . ASN A 1 127 ? 5.971 10.19 -22.155 1 87.06 127 ASN A O 1
ATOM 1022 N N . ASN A 1 128 ? 5.793 12.157 -21.16 1 90.92 128 ASN A N 1
ATOM 1023 C CA . ASN A 1 128 ? 4.352 12.28 -21.35 1 90.92 128 ASN A CA 1
ATOM 1024 C C . ASN A 1 128 ? 3.6 11.123 -20.699 1 90.92 128 ASN A C 1
ATOM 1026 O O . ASN A 1 128 ? 2.65 10.592 -21.276 1 90.92 128 ASN A O 1
ATOM 1030 N N . ILE A 1 129 ? 4.081 10.687 -19.598 1 91.57 129 ILE A N 1
ATOM 1031 C CA . ILE A 1 129 ? 3.397 9.625 -18.868 1 91.57 129 ILE A CA 1
ATOM 1032 C C . ILE A 1 129 ? 2.75 10.197 -17.609 1 91.57 129 ILE A C 1
ATOM 1034 O O . ILE A 1 129 ? 3.178 11.236 -17.101 1 91.57 129 ILE A O 1
ATOM 1038 N N . THR A 1 130 ? 1.727 9.544 -17.168 1 96.18 130 THR A N 1
ATOM 1039 C CA . THR A 1 130 ? 1.047 9.926 -15.936 1 96.18 130 THR A CA 1
ATOM 1040 C C . THR A 1 130 ? 1.22 8.851 -14.866 1 96.18 130 THR A C 1
ATOM 1042 O O . THR A 1 130 ? 0.993 7.668 -15.126 1 96.18 130 THR A O 1
ATOM 1045 N N . LEU A 1 131 ? 1.717 9.312 -13.776 1 97.31 131 LEU A N 1
ATOM 1046 C CA . LEU A 1 131 ? 1.812 8.445 -12.606 1 97.31 131 LEU A CA 1
ATOM 1047 C C . LEU A 1 131 ? 0.641 8.68 -11.658 1 97.31 131 LEU A C 1
ATOM 1049 O O . LEU A 1 131 ? 0.235 9.824 -11.438 1 97.31 131 LEU A O 1
ATOM 1053 N N . VAL A 1 132 ? 0.163 7.551 -11.145 1 97.35 132 VAL A N 1
ATOM 1054 C CA . VAL A 1 132 ? -0.935 7.662 -10.191 1 97.35 132 VAL A CA 1
ATOM 1055 C C . VAL A 1 132 ? -0.572 6.936 -8.898 1 97.35 132 VAL A C 1
ATOM 1057 O O . VAL A 1 132 ? 0.49 6.317 -8.804 1 97.35 132 VAL A O 1
ATOM 1060 N N . GLU A 1 133 ? -1.478 7.081 -7.933 1 97.61 133 GLU A N 1
ATOM 1061 C CA . GLU A 1 133 ? -1.251 6.564 -6.587 1 97.61 133 GLU A CA 1
ATOM 1062 C C . GLU A 1 133 ? -0.177 7.368 -5.86 1 97.61 133 GLU A C 1
ATOM 1064 O O . GLU A 1 133 ? 0.97 7.427 -6.307 1 97.61 133 GLU A O 1
ATOM 1069 N N . SER A 1 134 ? -0.538 7.909 -4.762 1 98.44 134 SER A N 1
ATOM 1070 C CA . SER A 1 134 ? 0.28 8.899 -4.07 1 98.44 134 SER A CA 1
ATOM 1071 C C . SER A 1 134 ? 1.617 8.307 -3.637 1 98.44 134 SER A C 1
ATOM 1073 O O . SER A 1 134 ? 2.658 8.955 -3.761 1 98.44 134 SER A O 1
ATOM 1075 N N . GLU A 1 135 ? 1.597 7.073 -3.125 1 97.86 135 GLU A N 1
ATOM 1076 C CA . GLU A 1 135 ? 2.846 6.452 -2.694 1 97.86 135 GLU A CA 1
ATOM 1077 C C . GLU A 1 135 ? 3.79 6.234 -3.872 1 97.86 135 GLU A C 1
ATOM 1079 O O . GLU A 1 135 ? 5.003 6.414 -3.744 1 97.86 135 GLU A O 1
ATOM 1084 N N . VAL A 1 136 ? 3.294 5.839 -5.011 1 98.31 136 VAL A N 1
ATOM 1085 C CA . VAL A 1 136 ? 4.074 5.616 -6.224 1 98.31 136 VAL A CA 1
ATOM 1086 C C . VAL A 1 136 ? 4.671 6.937 -6.704 1 98.31 136 VAL A C 1
ATOM 1088 O O . VAL A 1 136 ? 5.858 7.006 -7.032 1 98.31 136 VAL A O 1
ATOM 1091 N N . ILE A 1 137 ? 3.849 7.942 -6.684 1 98.67 137 ILE A N 1
ATOM 1092 C CA . ILE A 1 137 ? 4.288 9.27 -7.1 1 98.67 137 ILE A CA 1
ATOM 1093 C C . ILE A 1 137 ? 5.423 9.745 -6.196 1 98.67 137 ILE A C 1
ATOM 1095 O O . ILE A 1 137 ? 6.455 10.215 -6.68 1 98.67 137 ILE A O 1
ATOM 1099 N N . ASN A 1 138 ? 5.248 9.631 -4.914 1 98.74 138 ASN A N 1
ATOM 1100 C CA . ASN A 1 138 ? 6.25 10.112 -3.969 1 98.74 138 ASN A CA 1
ATOM 1101 C C . ASN A 1 138 ? 7.567 9.355 -4.115 1 98.74 138 ASN A C 1
ATOM 1103 O O . ASN A 1 138 ? 8.641 9.959 -4.082 1 98.74 138 ASN A O 1
ATOM 1107 N N . GLU A 1 139 ? 7.461 8.068 -4.261 1 98.17 139 GLU A N 1
ATOM 1108 C CA . GLU A 1 139 ? 8.68 7.287 -4.448 1 98.17 139 GLU A CA 1
ATOM 1109 C C . GLU A 1 139 ? 9.388 7.67 -5.745 1 98.17 139 GLU A C 1
ATOM 1111 O O . GLU A 1 139 ? 10.618 7.735 -5.791 1 98.17 139 GLU A O 1
ATOM 1116 N N . TYR A 1 140 ? 8.636 7.923 -6.782 1 98.33 140 TYR A N 1
ATOM 1117 C CA . TYR A 1 140 ? 9.223 8.395 -8.031 1 98.33 140 TYR A CA 1
ATOM 1118 C C . TYR A 1 140 ? 9.956 9.714 -7.825 1 98.33 140 TYR A C 1
ATOM 1120 O O . TYR A 1 140 ? 11.087 9.883 -8.289 1 98.33 140 TYR A O 1
ATOM 1128 N N . LEU A 1 141 ? 9.346 10.647 -7.148 1 98.37 141 LEU A N 1
ATOM 1129 C CA . LEU A 1 141 ? 9.912 11.976 -6.947 1 98.37 141 LEU A CA 1
ATOM 1130 C C . LEU A 1 141 ? 11.213 11.899 -6.155 1 98.37 141 LEU A C 1
ATOM 1132 O O . LEU A 1 141 ? 12.176 12.604 -6.465 1 98.37 141 LEU A O 1
ATOM 1136 N N . ILE A 1 142 ? 11.212 11.032 -5.129 1 97.5 142 ILE A N 1
ATOM 1137 C CA . ILE A 1 142 ? 12.43 10.997 -4.327 1 97.5 142 ILE A CA 1
ATOM 1138 C C . ILE A 1 142 ? 13.535 10.278 -5.098 1 97.5 142 ILE A C 1
ATOM 1140 O O . ILE A 1 142 ? 14.718 10.583 -4.928 1 97.5 142 ILE A O 1
ATOM 1144 N N . ASP A 1 143 ? 13.142 9.343 -5.963 1 96.55 143 ASP A N 1
ATOM 1145 C CA . ASP A 1 143 ? 14.121 8.684 -6.822 1 96.55 143 ASP A CA 1
ATOM 1146 C C . ASP A 1 143 ? 14.687 9.656 -7.855 1 96.55 143 ASP A C 1
ATOM 1148 O O . ASP A 1 143 ? 15.903 9.722 -8.052 1 96.55 143 ASP A O 1
ATOM 1152 N N . LYS A 1 144 ? 13.836 10.364 -8.481 1 95.73 144 LYS A N 1
ATOM 1153 C CA . LYS A 1 144 ? 14.213 11.263 -9.5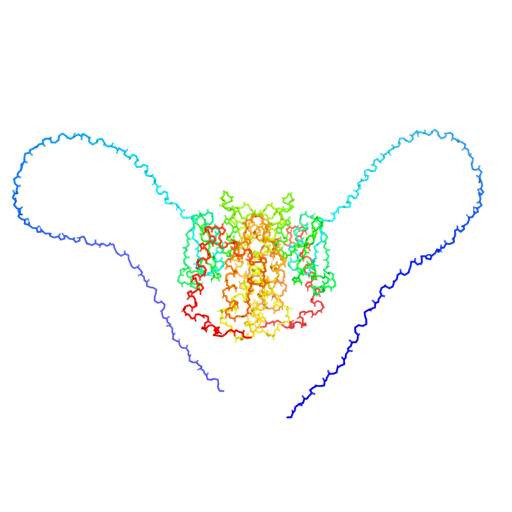68 1 95.73 144 LYS A CA 1
ATOM 1154 C C . LYS A 1 144 ? 15.019 12.449 -9.047 1 95.73 144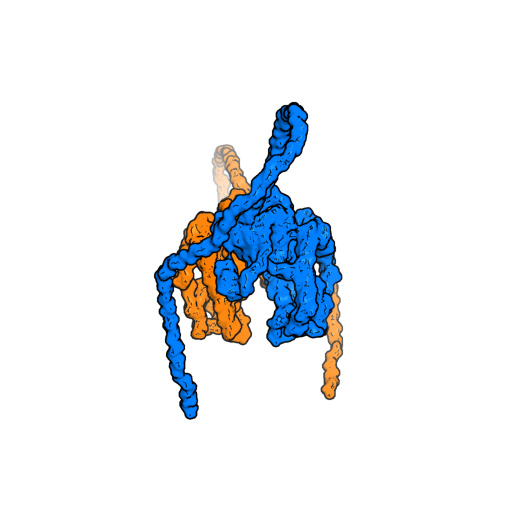 LYS A C 1
ATOM 1156 O O . LYS A 1 144 ? 15.944 12.919 -9.713 1 95.73 144 LYS A O 1
ATOM 1161 N N . TYR A 1 145 ? 14.685 12.906 -7.869 1 96.64 145 TYR A N 1
ATOM 1162 C CA . TYR A 1 145 ? 15.322 14.085 -7.294 1 96.64 145 TYR A CA 1
ATOM 1163 C C . TYR A 1 145 ? 16.156 13.713 -6.074 1 96.64 145 TYR A C 1
ATOM 1165 O O . TYR A 1 145 ? 16.134 14.416 -5.06 1 96.64 145 TYR A O 1
ATOM 1173 N N . MET A 1 146 ? 16.789 12.621 -6.174 1 94.55 146 MET A N 1
ATOM 1174 C CA . MET A 1 146 ? 17.554 12.049 -5.07 1 94.55 146 MET A CA 1
ATOM 1175 C C . MET A 1 146 ? 18.654 13.004 -4.619 1 94.55 146 MET A C 1
ATOM 1177 O O . MET A 1 146 ? 19.096 12.951 -3.469 1 94.55 146 MET A O 1
ATOM 1181 N N . HIS A 1 147 ? 19.039 13.906 -5.425 1 95.46 147 HIS A N 1
ATOM 1182 C CA . HIS A 1 147 ? 20.141 14.814 -5.128 1 95.46 147 HIS A CA 1
ATOM 1183 C C . HIS A 1 147 ? 19.65 16.053 -4.388 1 95.46 147 HIS A C 1
ATOM 1185 O O . HIS A 1 147 ? 20.455 16.848 -3.898 1 95.46 147 HIS A O 1
ATOM 1191 N N . VAL A 1 148 ? 18.398 16.227 -4.282 1 96.37 148 VAL A N 1
ATOM 1192 C CA . VAL A 1 148 ? 17.822 17.396 -3.627 1 96.37 148 VAL A CA 1
ATOM 1193 C C . VAL A 1 148 ? 17.357 17.025 -2.221 1 96.37 148 VAL A C 1
ATOM 1195 O O . VAL A 1 148 ? 16.633 16.043 -2.039 1 96.37 148 VAL A O 1
ATOM 1198 N N . SER A 1 149 ? 17.751 17.769 -1.287 1 96.04 149 SER A N 1
ATOM 1199 C CA . SER A 1 149 ? 17.33 17.541 0.091 1 96.04 149 SER A CA 1
ATOM 1200 C C . SER A 1 149 ? 15.916 18.06 0.33 1 96.04 149 SER A C 1
ATOM 1202 O O . SER A 1 149 ? 15.463 18.98 -0.354 1 96.04 149 SER A O 1
ATOM 1204 N N . PRO A 1 150 ? 15.268 17.506 1.288 1 97.4 150 PRO A N 1
ATOM 1205 C CA . PRO A 1 150 ? 15.579 16.328 2.101 1 97.4 150 PRO A CA 1
ATOM 1206 C C . PRO A 1 150 ? 15.436 15.02 1.325 1 97.4 150 PRO A C 1
ATOM 1208 O O . PRO A 1 150 ? 14.655 14.946 0.373 1 97.4 150 PRO A O 1
ATOM 1211 N N . SER A 1 151 ? 16.104 13.99 1.691 1 97 151 SER A N 1
ATOM 1212 C CA . SER A 1 151 ? 16.088 12.722 0.969 1 97 151 SER A CA 1
ATOM 1213 C C . SER A 1 151 ? 14.799 11.951 1.234 1 97 151 SER A C 1
ATOM 1215 O O . SER A 1 151 ? 14.329 11.203 0.374 1 97 151 SER A O 1
ATOM 1217 N N . PHE A 1 152 ? 14.278 12.015 2.429 1 98.31 152 PHE A N 1
ATOM 1218 C CA . PHE A 1 152 ? 13.109 11.293 2.917 1 98.31 152 PHE A CA 1
ATOM 1219 C C . PHE A 1 152 ? 13.426 9.815 3.107 1 98.31 152 PHE A C 1
ATOM 1221 O O . PHE A 1 152 ? 12.518 8.983 3.167 1 98.31 152 PHE A O 1
ATOM 1228 N N . ILE A 1 153 ? 14.682 9.483 3.091 1 97.18 153 ILE A N 1
ATOM 1229 C CA . ILE A 1 153 ? 15.122 8.098 3.219 1 97.18 153 ILE A CA 1
ATOM 1230 C C . ILE A 1 153 ? 15.843 7.906 4.551 1 97.18 153 ILE A C 1
ATOM 1232 O O . ILE A 1 153 ? 16.947 8.421 4.746 1 97.18 153 ILE A O 1
ATOM 1236 N N . PRO A 1 154 ? 15.258 7.103 5.443 1 97.16 154 PRO A N 1
ATOM 1237 C CA . PRO A 1 154 ? 15.956 6.801 6.695 1 97.16 154 PRO A CA 1
ATOM 1238 C C . PRO A 1 154 ? 17.276 6.066 6.473 1 97.16 154 PRO A C 1
ATOM 1240 O O . PRO A 1 154 ? 17.498 5.5 5.4 1 97.16 154 PRO A O 1
ATOM 1243 N N . LYS A 1 155 ? 18.124 5.985 7.409 1 95.29 155 LYS A N 1
ATOM 1244 C CA . LYS A 1 155 ? 19.524 5.595 7.267 1 95.29 155 LYS A CA 1
ATOM 1245 C C . LYS A 1 155 ? 19.667 4.079 7.177 1 95.29 155 LYS A C 1
ATOM 1247 O O . LYS A 1 155 ? 20.536 3.573 6.463 1 95.29 155 LYS A O 1
ATOM 1252 N N . THR A 1 156 ? 18.869 3.382 7.94 1 95.56 156 THR A N 1
ATOM 1253 C CA . THR A 1 156 ? 19.039 1.935 8.004 1 95.56 156 THR A CA 1
ATOM 1254 C C . THR A 1 156 ? 17.846 1.222 7.373 1 95.56 156 THR A C 1
ATOM 1256 O O . THR A 1 156 ? 16.76 1.796 7.263 1 95.56 156 THR A O 1
ATOM 1259 N N . ALA A 1 157 ? 18.062 -0.026 7.009 1 95.84 157 ALA A N 1
ATOM 1260 C CA . ALA A 1 157 ? 16.999 -0.842 6.427 1 95.84 157 ALA A CA 1
ATOM 1261 C C . ALA A 1 157 ? 15.819 -0.971 7.386 1 95.84 157 ALA A C 1
ATOM 1263 O O . ALA A 1 157 ? 14.661 -0.945 6.962 1 95.84 157 ALA A O 1
ATOM 1264 N N . GLU A 1 158 ? 16.112 -1.059 8.643 1 95.61 158 GLU A N 1
ATOM 1265 C CA . GLU A 1 158 ? 15.07 -1.212 9.653 1 95.61 158 GLU A CA 1
ATOM 1266 C C . GLU A 1 158 ? 14.215 0.048 9.759 1 95.61 158 GLU A C 1
ATOM 1268 O O . GLU A 1 158 ? 12.989 -0.035 9.858 1 95.61 158 GLU A O 1
ATOM 1273 N N . LYS A 1 159 ? 14.869 1.197 9.743 1 97.13 159 LYS A N 1
ATOM 1274 C CA . LYS A 1 159 ? 14.136 2.456 9.841 1 97.13 159 LYS A CA 1
ATOM 1275 C C . LYS A 1 159 ? 13.331 2.724 8.572 1 97.13 159 LYS A C 1
ATOM 1277 O O . LYS A 1 159 ? 12.231 3.278 8.634 1 97.13 159 LYS A O 1
ATOM 1282 N N . ARG A 1 160 ? 13.912 2.301 7.43 1 97.56 160 ARG A N 1
ATOM 1283 C CA . ARG A 1 160 ? 13.163 2.417 6.183 1 97.56 160 ARG A CA 1
ATOM 1284 C C . ARG A 1 160 ? 11.921 1.533 6.205 1 97.56 160 ARG A C 1
ATOM 1286 O O . ARG A 1 160 ? 10.854 1.941 5.742 1 97.56 160 ARG A O 1
ATOM 1293 N N . ALA A 1 161 ? 12.044 0.355 6.776 1 97.65 161 ALA A N 1
ATOM 1294 C CA . ALA A 1 161 ? 10.907 -0.554 6.904 1 97.65 161 ALA A CA 1
ATOM 1295 C C . ALA A 1 161 ? 9.834 0.035 7.815 1 97.65 161 ALA A C 1
ATOM 1297 O O . ALA A 1 161 ? 8.64 -0.071 7.526 1 97.65 161 ALA A O 1
ATOM 1298 N N . LEU A 1 162 ? 10.287 0.646 8.847 1 97.22 162 LEU A N 1
ATOM 1299 C CA . LEU A 1 162 ? 9.347 1.257 9.78 1 97.22 162 LEU A CA 1
ATOM 1300 C C . LEU A 1 162 ? 8.59 2.403 9.117 1 97.22 162 LEU A C 1
ATOM 1302 O O . LEU A 1 162 ? 7.379 2.543 9.305 1 97.22 162 LEU A O 1
ATOM 1306 N N . ALA A 1 163 ? 9.275 3.214 8.388 1 98.23 163 ALA A N 1
ATOM 1307 C CA . ALA A 1 163 ? 8.637 4.31 7.664 1 98.23 163 ALA A CA 1
ATOM 1308 C C . ALA A 1 163 ? 7.587 3.786 6.689 1 98.23 163 ALA A C 1
ATOM 1310 O O . ALA A 1 163 ? 6.475 4.314 6.621 1 98.23 163 ALA A O 1
ATOM 1311 N N . ARG A 1 164 ? 7.944 2.767 5.993 1 97.92 164 ARG A N 1
ATOM 1312 C CA . ARG A 1 164 ? 7.024 2.166 5.034 1 97.92 164 ARG A CA 1
ATOM 1313 C C . ARG A 1 164 ? 5.824 1.546 5.741 1 97.92 164 ARG A C 1
ATOM 1315 O O . ARG A 1 164 ? 4.693 1.644 5.258 1 97.92 164 ARG A O 1
ATOM 1322 N N . LEU A 1 165 ? 6.098 0.919 6.829 1 97.97 165 LEU A N 1
ATOM 1323 C CA . LEU A 1 165 ? 5.021 0.3 7.594 1 97.97 165 LEU A CA 1
ATOM 1324 C C . LEU A 1 165 ? 4.015 1.347 8.061 1 97.97 165 LEU A C 1
ATOM 1326 O O . LEU A 1 165 ? 2.805 1.116 8.012 1 97.97 165 LEU A O 1
ATOM 1330 N N . ALA A 1 166 ? 4.52 2.455 8.497 1 97.92 166 ALA A N 1
ATOM 1331 C CA . ALA A 1 166 ? 3.633 3.523 8.95 1 97.92 166 ALA A CA 1
ATOM 1332 C C . ALA A 1 166 ? 2.682 3.956 7.838 1 97.92 166 ALA A C 1
ATOM 1334 O O . ALA A 1 166 ? 1.473 4.064 8.053 1 97.92 166 ALA A O 1
ATOM 1335 N N . SER A 1 167 ? 3.254 4.164 6.662 1 97.6 167 SER A N 1
ATOM 1336 C CA . SER A 1 167 ? 2.438 4.541 5.513 1 97.6 167 SER A CA 1
ATOM 1337 C C . SER A 1 167 ? 1.46 3.432 5.142 1 97.6 167 SER A C 1
ATOM 1339 O O . SER A 1 167 ? 0.297 3.7 4.831 1 97.6 167 SER A O 1
ATOM 1341 N N . ARG A 1 168 ? 1.96 2.285 5.193 1 97.21 168 ARG A N 1
ATOM 1342 C CA . ARG A 1 168 ? 1.158 1.125 4.818 1 97.21 168 ARG A CA 1
ATOM 1343 C C . ARG A 1 168 ? -0.018 0.941 5.771 1 97.21 168 ARG A C 1
ATOM 1345 O O . ARG A 1 168 ? -1.137 0.658 5.337 1 97.21 168 ARG A O 1
ATOM 1352 N N . LEU A 1 169 ? 0.239 1.04 7.047 1 96.72 169 LEU A N 1
ATOM 1353 C CA . LEU A 1 169 ? -0.818 0.924 8.046 1 96.72 169 LEU A CA 1
ATOM 1354 C C . LEU A 1 169 ? -1.913 1.957 7.802 1 96.72 169 LEU A C 1
ATOM 1356 O O . LEU A 1 169 ? -3.102 1.643 7.899 1 96.72 169 LEU A O 1
ATOM 1360 N N . TYR A 1 170 ? -1.481 3.12 7.496 1 97 170 TYR A N 1
ATOM 1361 C CA . TYR A 1 170 ? -2.495 4.124 7.191 1 97 170 TYR A CA 1
ATOM 1362 C C . TYR A 1 170 ? -3.303 3.726 5.962 1 97 170 TYR A C 1
ATOM 1364 O O . TYR A 1 170 ? -4.536 3.764 5.983 1 97 170 TYR A O 1
ATOM 1372 N N . ASP A 1 171 ? -2.644 3.347 4.929 1 96.8 171 ASP A N 1
ATOM 1373 C CA . ASP A 1 171 ? -3.289 3.14 3.636 1 96.8 171 ASP A CA 1
ATOM 1374 C C . ASP A 1 171 ? -4.229 1.937 3.677 1 96.8 171 ASP A C 1
ATOM 1376 O O . ASP A 1 171 ? -5.239 1.908 2.971 1 96.8 171 ASP A O 1
ATOM 1380 N N . LEU A 1 172 ? -3.926 1.013 4.527 1 95.33 172 LEU A N 1
ATOM 1381 C CA . LEU A 1 172 ? -4.683 -0.233 4.465 1 95.33 172 LEU A CA 1
ATOM 1382 C C . LEU A 1 172 ? -5.674 -0.326 5.621 1 95.33 172 LEU A C 1
ATOM 1384 O O . LEU A 1 172 ? -6.712 -0.981 5.503 1 95.33 172 LEU A O 1
ATOM 1388 N N . TYR A 1 173 ? -5.394 0.373 6.734 1 95.96 173 TYR A N 1
ATOM 1389 C CA . TYR A 1 173 ? -6.172 0.069 7.93 1 95.96 173 TYR A CA 1
ATOM 1390 C C . TYR A 1 173 ? -6.778 1.335 8.523 1 95.96 173 TYR A C 1
ATOM 1392 O O . TYR A 1 173 ? -7.527 1.273 9.501 1 95.96 173 TYR A O 1
ATOM 1400 N N . ILE A 1 174 ? -6.475 2.445 8.018 1 97.37 174 ILE A N 1
ATOM 1401 C CA . ILE A 1 174 ? -6.998 3.692 8.565 1 97.37 174 ILE A CA 1
ATOM 1402 C C . ILE A 1 174 ? -7.691 4.488 7.462 1 97.37 174 ILE A C 1
ATOM 1404 O O . ILE A 1 174 ? -8.874 4.819 7.575 1 97.37 174 ILE A O 1
ATOM 1408 N N . GLY A 1 175 ? -6.992 4.661 6.34 1 95.76 175 GLY A N 1
ATOM 1409 C CA . GLY A 1 175 ? -7.436 5.492 5.232 1 95.76 175 GLY A CA 1
ATOM 1410 C C . GLY A 1 175 ? -8.748 5.028 4.627 1 95.76 175 GLY A C 1
ATOM 1411 O O . GLY A 1 175 ? -9.643 5.838 4.378 1 95.76 175 GLY A O 1
ATOM 1412 N N . PRO A 1 176 ? -8.874 3.735 4.364 1 93.06 176 PRO A N 1
ATOM 1413 C CA . PRO A 1 176 ? -10.116 3.242 3.764 1 93.06 176 PRO A CA 1
ATOM 1414 C C . PRO A 1 176 ? -11.343 3.531 4.625 1 93.06 176 PRO A C 1
ATOM 1416 O O . PRO A 1 176 ? -12.46 3.617 4.107 1 93.06 176 PRO A O 1
ATOM 1419 N N . TYR A 1 177 ? -11.167 3.712 5.905 1 94.21 177 TYR A N 1
ATOM 1420 C CA . TYR A 1 177 ? -12.279 3.937 6.822 1 94.21 177 TYR A CA 1
ATOM 1421 C C . TYR A 1 177 ? -12.492 5.426 7.067 1 94.21 177 TYR A C 1
ATOM 1423 O O . TYR A 1 177 ? -13.541 5.835 7.57 1 94.21 177 TYR A O 1
ATOM 1431 N N . GLN A 1 178 ? -11.51 6.179 6.726 1 94.08 178 GLN A N 1
ATOM 1432 C CA . GLN A 1 178 ? -11.591 7.622 6.921 1 94.08 178 GLN A CA 1
ATOM 1433 C C . GLN A 1 178 ? -12.748 8.22 6.127 1 94.08 178 GLN A C 1
ATOM 1435 O O . GLN A 1 178 ? -13.469 9.087 6.626 1 94.08 178 GLN A O 1
ATOM 1440 N N . TYR A 1 179 ? -12.898 7.744 4.927 1 87.7 179 TYR A N 1
ATOM 1441 C CA . TYR A 1 179 ? -13.947 8.282 4.068 1 87.7 179 TYR A CA 1
ATOM 1442 C C . TYR A 1 179 ? -15.325 8.034 4.67 1 87.7 179 TYR A C 1
ATOM 1444 O O . TYR A 1 179 ? -16.239 8.843 4.498 1 87.7 179 TYR A O 1
ATOM 1452 N N . GLY A 1 180 ? -15.457 6.95 5.365 1 89.7 180 GLY A N 1
ATOM 1453 C CA . GLY A 1 180 ? -16.717 6.604 6.003 1 89.7 180 GLY A CA 1
ATOM 1454 C C . GLY A 1 180 ? -17.117 7.575 7.099 1 89.7 180 GLY A C 1
ATOM 1455 O O . GLY A 1 180 ? -18.272 7.593 7.528 1 89.7 180 GLY A O 1
ATOM 1456 N N . LEU A 1 181 ? -16.185 8.415 7.503 1 90.33 181 LEU A N 1
ATOM 1457 C CA . LEU A 1 181 ? -16.468 9.375 8.565 1 90.33 181 LEU A CA 1
ATOM 1458 C C . LEU A 1 181 ? -17.278 10.552 8.032 1 90.33 181 LEU A C 1
ATOM 1460 O O . LEU A 1 181 ? -17.924 11.266 8.802 1 90.33 181 LEU A O 1
ATOM 1464 N N . TYR A 1 182 ? -17.195 10.783 6.689 1 90.11 182 TYR A N 1
ATOM 1465 C CA . TYR A 1 182 ? -17.816 12.01 6.203 1 90.11 182 TYR A CA 1
ATOM 1466 C C . TYR A 1 182 ? -18.502 11.78 4.861 1 90.11 182 TYR A C 1
ATOM 1468 O O . TYR A 1 182 ? -18.882 12.735 4.179 1 90.11 182 TYR A O 1
ATOM 1476 N N . ARG A 1 183 ? -18.544 10.539 4.379 1 85.08 183 ARG A N 1
ATOM 1477 C CA . ARG A 1 183 ? -19.329 10.243 3.185 1 85.08 183 ARG A CA 1
ATOM 1478 C C . ARG A 1 183 ? -20.752 9.837 3.552 1 85.08 183 ARG A C 1
ATOM 1480 O O . ARG A 1 183 ? -21.058 9.62 4.726 1 85.08 183 ARG A O 1
ATOM 1487 N N . ASP A 1 184 ? -21.545 9.774 2.526 1 80.08 184 ASP A N 1
ATOM 1488 C CA . ASP A 1 184 ? -22.896 9.262 2.734 1 80.08 184 ASP A CA 1
ATOM 1489 C C . ASP A 1 184 ? -22.89 7.744 2.898 1 80.08 184 ASP A C 1
ATOM 1491 O O . ASP A 1 184 ? -22.381 7.024 2.036 1 80.08 184 ASP A O 1
ATOM 1495 N N . VAL A 1 185 ? -23.124 7.315 4.077 1 76.83 185 VAL A N 1
ATOM 1496 C CA . VAL A 1 185 ? -23.196 5.88 4.333 1 76.83 185 VAL A CA 1
ATOM 1497 C C . VAL A 1 185 ? -24.655 5.457 4.496 1 76.83 185 VAL A C 1
ATOM 1499 O O . VAL A 1 185 ? -25.518 6.286 4.793 1 76.83 185 VAL A O 1
ATOM 1502 N N . SER A 1 186 ? -24.901 4.236 4.317 1 74.28 186 SER A N 1
ATOM 1503 C CA . SER A 1 186 ? -26.261 3.709 4.285 1 74.28 186 SER A CA 1
ATOM 1504 C C . SER A 1 186 ? -26.886 3.705 5.677 1 74.28 186 SER A C 1
ATOM 1506 O O . SER A 1 186 ? -28.098 3.879 5.819 1 74.28 186 SER A O 1
ATOM 1508 N N . THR A 1 187 ? -25.987 3.458 6.705 1 82.51 187 THR A N 1
ATOM 1509 C CA . THR A 1 187 ? -26.531 3.345 8.053 1 82.51 187 THR A CA 1
ATOM 1510 C C . THR A 1 187 ? -25.564 3.93 9.078 1 82.51 187 THR A C 1
ATOM 1512 O O . THR A 1 187 ? -24.368 4.062 8.807 1 82.51 187 THR A O 1
ATOM 1515 N N . MET A 1 188 ? -26.112 4.204 10.185 1 84.57 188 MET A N 1
ATOM 1516 C CA . MET A 1 188 ? -25.298 4.669 11.304 1 84.57 188 MET A CA 1
ATOM 1517 C C . MET A 1 188 ? -24.355 3.571 11.785 1 84.57 188 MET A C 1
ATOM 1519 O O . MET A 1 188 ? -23.233 3.853 12.209 1 84.57 188 MET A O 1
ATOM 1523 N N . GLU A 1 189 ? -24.81 2.383 11.645 1 87.94 189 GLU A N 1
ATOM 1524 C CA . GLU A 1 189 ? -23.988 1.241 12.035 1 87.94 189 GLU A CA 1
ATOM 1525 C C . GLU A 1 189 ? -22.741 1.134 11.161 1 87.94 189 GLU A C 1
ATOM 1527 O O . GLU A 1 189 ? -21.657 0.815 11.653 1 87.94 189 GLU A O 1
ATOM 1532 N N . GLU A 1 190 ? -22.935 1.453 9.933 1 88.83 190 GLU A N 1
ATOM 1533 C CA . GLU A 1 190 ? -21.799 1.437 9.017 1 88.83 190 GLU A CA 1
ATOM 1534 C C . GLU A 1 190 ? -20.797 2.535 9.361 1 88.83 190 GLU A C 1
ATOM 1536 O O . GLU A 1 190 ? -19.586 2.304 9.346 1 88.83 190 GLU A O 1
ATOM 1541 N N . ARG A 1 191 ? -21.291 3.673 9.723 1 92.1 191 ARG A N 1
ATOM 1542 C CA . ARG A 1 191 ? -20.422 4.784 10.1 1 92.1 191 ARG A CA 1
ATOM 1543 C C . ARG A 1 191 ? -19.646 4.465 11.374 1 92.1 191 ARG A C 1
ATOM 1545 O O . ARG A 1 191 ? -18.444 4.726 11.456 1 92.1 191 ARG A O 1
ATOM 1552 N N . LYS A 1 192 ? -20.352 3.907 12.329 1 91.86 192 LYS A N 1
ATOM 1553 C CA . LYS A 1 192 ? -19.708 3.521 13.582 1 91.86 192 LYS A CA 1
ATOM 1554 C C . LYS A 1 192 ? -18.625 2.473 13.343 1 91.86 192 LYS A C 1
ATOM 1556 O O . LYS A 1 192 ? -17.551 2.534 13.945 1 91.86 192 LYS A O 1
ATOM 1561 N N . SER A 1 193 ? -18.949 1.573 12.479 1 93.79 193 SER A N 1
ATOM 1562 C CA . SER A 1 193 ? -17.979 0.533 12.152 1 93.79 193 SER A CA 1
ATOM 1563 C C . SER A 1 193 ? -16.734 1.125 11.5 1 93.79 193 SER A C 1
ATOM 1565 O O . SER A 1 193 ? -15.612 0.713 11.803 1 93.79 193 SER A O 1
ATOM 1567 N N . CYS A 1 194 ? -16.929 2.052 10.618 1 94.38 194 CYS A N 1
ATOM 1568 C CA . CYS A 1 194 ? -15.809 2.734 9.979 1 94.38 194 CYS A CA 1
ATOM 1569 C C . CYS A 1 194 ? -14.962 3.474 11.008 1 94.38 194 CYS A C 1
ATOM 1571 O O . CYS A 1 194 ? -13.734 3.374 10.994 1 94.38 194 CYS A O 1
ATOM 1573 N N . PHE A 1 195 ? -15.668 4.189 11.909 1 95.56 195 PHE A N 1
ATOM 1574 C CA . PHE A 1 195 ? -14.966 4.935 12.947 1 95.56 195 PHE A CA 1
ATOM 1575 C C . PHE A 1 195 ? -14.134 4.001 13.817 1 95.56 195 PHE A C 1
ATOM 1577 O O . PHE A 1 195 ? -12.948 4.248 14.047 1 95.56 195 PHE A O 1
ATOM 1584 N N . GLU A 1 196 ? -14.702 2.882 14.252 1 96.79 196 GLU A N 1
ATOM 1585 C CA . GLU A 1 196 ? -14.025 1.956 15.155 1 96.79 196 GLU A CA 1
ATOM 1586 C C . GLU A 1 196 ? -12.838 1.284 14.47 1 96.79 196 GLU A C 1
ATOM 1588 O O . GLU A 1 196 ? -11.789 1.088 15.086 1 96.79 196 GLU A O 1
ATOM 1593 N N . SER A 1 197 ? -12.979 0.957 13.237 1 96.46 197 SER A N 1
ATOM 1594 C CA . SER A 1 197 ? -11.892 0.336 12.487 1 96.46 197 SER A CA 1
ATOM 1595 C C . SER A 1 197 ? -10.72 1.297 12.317 1 96.46 197 SER A C 1
ATOM 1597 O O . SER A 1 197 ? -9.565 0.92 12.53 1 96.46 197 SER A O 1
ATOM 1599 N N . GLY A 1 198 ? -11.069 2.508 11.922 1 97.18 198 GLY A N 1
ATOM 1600 C CA . GLY A 1 198 ? -10.016 3.503 11.802 1 97.18 198 GLY A CA 1
ATOM 1601 C C . GLY A 1 198 ? -9.315 3.793 13.116 1 97.18 198 GLY A C 1
ATOM 1602 O O . GLY A 1 198 ? -8.091 3.935 13.154 1 97.18 198 GLY A O 1
ATOM 1603 N N . ARG A 1 199 ? -10.093 3.883 14.181 1 97.77 199 ARG A N 1
ATOM 1604 C CA . ARG A 1 199 ? -9.529 4.115 15.507 1 97.77 199 ARG A CA 1
ATOM 1605 C C . ARG A 1 199 ? -8.567 2.998 15.896 1 97.77 199 ARG A C 1
ATOM 1607 O O . ARG A 1 199 ? -7.478 3.26 16.409 1 97.77 199 ARG A O 1
ATOM 1614 N N . ARG A 1 200 ? -8.954 1.761 15.652 1 96.38 200 ARG A N 1
ATOM 1615 C CA . ARG A 1 200 ? -8.082 0.626 15.938 1 96.38 200 ARG A CA 1
ATOM 1616 C C . ARG A 1 200 ? -6.782 0.72 15.146 1 96.38 200 ARG A C 1
ATOM 1618 O O . ARG A 1 200 ? -5.706 0.433 15.673 1 96.38 200 ARG A O 1
ATOM 1625 N N . GLY A 1 201 ? -6.905 1.077 13.895 1 97.1 201 GLY A N 1
ATOM 1626 C CA . GLY A 1 201 ? -5.717 1.287 13.082 1 97.1 201 GLY A CA 1
ATOM 1627 C C . GLY A 1 201 ? -4.783 2.338 13.651 1 97.1 201 GLY A C 1
ATOM 1628 O O . GLY A 1 201 ? -3.565 2.148 13.669 1 97.1 201 GLY A O 1
ATOM 1629 N N . LEU A 1 202 ? -5.335 3.429 14.141 1 98.16 202 LEU A N 1
ATOM 1630 C CA . LEU A 1 202 ? -4.535 4.493 14.737 1 98.16 202 LEU A CA 1
ATOM 1631 C C . LEU A 1 202 ? -3.863 4.015 16.02 1 98.16 202 LEU A C 1
ATOM 1633 O O . LEU A 1 202 ? -2.73 4.403 16.314 1 98.16 202 LEU A O 1
ATOM 1637 N N . GLU A 1 203 ? -4.549 3.194 16.708 1 97.71 203 GLU A N 1
ATOM 1638 C CA . GLU A 1 203 ? -3.975 2.635 17.928 1 97.71 203 GLU A CA 1
ATOM 1639 C C . GLU A 1 203 ? -2.8 1.714 17.613 1 97.71 203 GLU A C 1
ATOM 1641 O O . GLU A 1 203 ? -1.8 1.706 18.335 1 97.71 203 GLU A O 1
ATOM 1646 N N . ILE A 1 204 ? -2.911 0.953 16.584 1 96.27 204 ILE A N 1
ATOM 1647 C CA . ILE A 1 204 ? -1.803 0.109 16.148 1 96.27 204 ILE A CA 1
ATOM 1648 C C . ILE A 1 204 ? -0.637 0.983 15.693 1 96.27 204 ILE A C 1
ATOM 1650 O O . ILE A 1 204 ? 0.518 0.714 16.033 1 96.27 204 ILE A O 1
ATOM 1654 N N . LEU A 1 205 ? -0.947 2.005 14.932 1 97.44 205 LEU A N 1
ATOM 1655 C CA . LEU A 1 205 ? 0.078 2.939 14.479 1 97.44 205 LEU A CA 1
ATOM 1656 C C . LEU A 1 205 ? 0.831 3.536 15.663 1 97.44 205 LEU A C 1
ATOM 1658 O O . LEU A 1 205 ? 2.059 3.636 15.637 1 97.44 205 LEU A O 1
ATOM 1662 N N . GLU A 1 206 ? 0.143 3.938 16.692 1 97.74 206 GLU A N 1
ATOM 1663 C CA . GLU A 1 206 ? 0.718 4.481 17.919 1 97.74 206 GLU A CA 1
ATOM 1664 C C . GLU A 1 206 ? 1.766 3.537 18.502 1 97.74 206 GLU A C 1
ATOM 1666 O O . GLU A 1 206 ? 2.78 3.984 19.041 1 97.74 206 GLU A O 1
ATOM 1671 N N . ARG A 1 207 ? 1.558 2.281 18.323 1 94.08 207 ARG A N 1
ATOM 1672 C CA . ARG A 1 207 ? 2.437 1.276 18.911 1 94.08 207 ARG A CA 1
ATOM 1673 C C . ARG A 1 207 ? 3.67 1.051 18.042 1 94.08 207 ARG A C 1
ATOM 1675 O O . ARG A 1 207 ? 4.727 0.662 18.543 1 94.08 207 ARG A O 1
ATOM 1682 N N . VAL A 1 208 ? 3.538 1.326 16.834 1 93.02 208 VAL A N 1
ATOM 1683 C CA . VAL A 1 208 ? 4.568 0.894 15.894 1 93.02 208 VAL A CA 1
ATOM 1684 C C . VAL A 1 208 ? 5.559 2.031 15.655 1 93.02 208 VAL A C 1
ATOM 1686 O O . VAL A 1 208 ? 6.752 1.791 15.455 1 93.02 208 VAL A O 1
ATOM 1689 N N . ILE A 1 209 ? 5.124 3.254 15.704 1 95.44 209 ILE A N 1
ATOM 1690 C CA . ILE A 1 209 ? 5.988 4.36 15.305 1 95.44 209 ILE A CA 1
ATOM 1691 C C . ILE A 1 209 ? 6.974 4.674 16.428 1 95.44 209 ILE A C 1
ATOM 1693 O O . ILE A 1 209 ? 6.713 4.371 17.595 1 95.44 209 ILE A O 1
ATOM 1697 N N . GLN A 1 210 ? 8.112 5.271 16.092 1 94.54 210 GLN A N 1
ATOM 1698 C CA . GLN A 1 210 ? 9.115 5.691 17.065 1 94.54 210 GLN A CA 1
ATOM 1699 C C . GLN A 1 210 ? 8.849 7.114 17.55 1 94.54 210 GLN A C 1
ATOM 1701 O O . GLN A 1 210 ? 8.851 7.375 18.754 1 94.54 210 GLN A O 1
ATOM 1706 N N . ALA A 1 211 ? 8.59 8.046 16.598 1 94.52 211 ALA A N 1
ATOM 1707 C CA . ALA A 1 211 ? 8.249 9.436 16.893 1 94.52 211 ALA A CA 1
ATOM 1708 C C . ALA A 1 211 ? 9.368 10.12 17.674 1 94.52 211 ALA A C 1
ATOM 1710 O O . ALA A 1 211 ? 9.119 10.741 18.71 1 94.52 211 ALA A O 1
ATOM 1711 N N . THR A 1 212 ? 10.664 10.078 17.063 1 92.48 212 THR A N 1
ATOM 1712 C CA . THR A 1 212 ? 11.814 10.651 17.753 1 92.48 212 THR A CA 1
ATOM 1713 C C . THR A 1 212 ? 12.712 11.404 16.774 1 92.48 212 THR A C 1
ATOM 1715 O O . THR A 1 212 ? 13.855 11.006 16.541 1 92.48 212 THR A O 1
ATOM 1718 N N . PRO A 1 213 ? 12.458 12.41 16.156 1 96.06 213 PRO A N 1
ATOM 1719 C CA . PRO A 1 213 ? 11.131 13.023 16.252 1 96.06 213 PRO A CA 1
ATOM 1720 C C . PRO A 1 213 ? 10.185 12.556 15.149 1 96.06 213 PRO A C 1
ATOM 1722 O O . PRO A 1 213 ? 8.975 12.782 15.232 1 96.06 213 PRO A O 1
ATOM 1725 N N . PHE A 1 214 ? 10.737 12.002 14.115 1 98.49 214 PHE A N 1
ATOM 1726 C CA . PHE A 1 214 ? 9.922 11.549 12.994 1 98.49 214 PHE A CA 1
ATOM 1727 C C . PHE A 1 214 ? 9.419 10.13 13.229 1 98.49 214 PHE A C 1
ATOM 1729 O O . PHE A 1 214 ? 9.832 9.469 14.183 1 98.49 214 PHE A O 1
ATOM 1736 N N . VAL A 1 215 ? 8.522 9.635 12.412 1 97.96 215 VAL A N 1
ATOM 1737 C CA . VAL A 1 215 ? 7.806 8.388 12.658 1 97.96 215 VAL A CA 1
ATOM 1738 C C . VAL A 1 215 ? 8.798 7.229 12.738 1 97.96 215 VAL A C 1
ATOM 1740 O O . VAL A 1 215 ? 8.572 6.26 13.466 1 97.96 215 VAL A O 1
ATOM 1743 N N . ALA A 1 216 ? 9.918 7.361 11.968 1 97.46 216 ALA A N 1
ATOM 1744 C CA . ALA A 1 216 ? 10.866 6.252 11.906 1 97.46 216 ALA A CA 1
ATOM 1745 C C . ALA A 1 216 ? 12.193 6.628 12.561 1 97.46 216 ALA A C 1
ATOM 1747 O O . ALA A 1 216 ? 13.204 5.949 12.363 1 97.46 216 ALA A O 1
ATOM 1748 N N . GLY A 1 217 ? 12.204 7.762 13.276 1 95.9 217 GLY A N 1
ATOM 1749 C CA . GLY A 1 217 ? 13.43 8.13 13.965 1 95.9 217 GLY A CA 1
ATOM 1750 C C . GLY A 1 217 ? 13.879 9.548 13.667 1 95.9 217 GLY A C 1
ATOM 1751 O O . GLY A 1 217 ? 13.087 10.489 13.762 1 95.9 217 GLY A O 1
ATOM 1752 N N . GLU A 1 218 ? 15.1 9.69 13.249 1 95.43 218 GLU A N 1
ATOM 1753 C CA . GLU A 1 218 ? 15.759 10.992 13.299 1 95.43 218 GLU A CA 1
ATOM 1754 C C . GLU A 1 218 ? 15.576 11.754 11.99 1 95.43 218 GLU A C 1
ATOM 1756 O O . GLU A 1 218 ? 15.806 12.964 11.933 1 95.43 218 GLU A O 1
ATOM 1761 N N . ARG A 1 219 ? 15.217 11.082 10.984 1 96.43 219 ARG A N 1
ATOM 1762 C CA . ARG A 1 219 ? 15.086 11.72 9.679 1 96.43 219 ARG A CA 1
ATOM 1763 C C . ARG A 1 219 ? 13.651 11.639 9.171 1 96.43 219 ARG A C 1
ATOM 1765 O O . ARG A 1 219 ? 12.972 10.63 9.369 1 96.43 219 ARG A O 1
ATOM 1772 N N . ILE A 1 220 ? 13.309 12.726 8.523 1 98.32 220 ILE A N 1
ATOM 1773 C CA . ILE A 1 220 ? 11.987 12.74 7.908 1 98.32 220 ILE A CA 1
ATOM 1774 C C . ILE A 1 220 ? 11.915 11.679 6.812 1 98.32 220 ILE A C 1
ATOM 1776 O O . ILE A 1 220 ? 12.881 11.475 6.073 1 98.32 220 ILE A O 1
ATOM 1780 N N . SER A 1 221 ? 10.793 11.029 6.706 1 98.56 221 SER A N 1
ATOM 1781 C CA . SER A 1 221 ? 10.571 9.979 5.718 1 98.56 221 SER A CA 1
ATOM 1782 C C . SER A 1 221 ? 9.217 10.14 5.035 1 98.56 221 SER A C 1
ATOM 1784 O O . SER A 1 221 ? 8.437 11.026 5.391 1 98.56 221 SER A O 1
ATOM 1786 N N . LEU A 1 222 ? 8.98 9.287 4.044 1 98.38 222 LEU A N 1
ATOM 1787 C CA . LEU A 1 222 ? 7.685 9.293 3.371 1 98.38 222 LEU A CA 1
ATOM 1788 C C . LEU A 1 222 ? 6.577 8.853 4.321 1 98.38 222 LEU A C 1
ATOM 1790 O O . LEU A 1 222 ? 5.399 9.124 4.075 1 98.38 222 LEU A O 1
ATOM 1794 N N . GLY A 1 223 ? 6.948 8.137 5.382 1 98.58 223 GLY A N 1
ATOM 1795 C CA . GLY A 1 223 ? 5.963 7.828 6.406 1 98.58 223 GLY A CA 1
ATOM 1796 C C . GLY A 1 223 ? 5.391 9.063 7.076 1 98.58 223 GLY A C 1
ATOM 1797 O O . GLY A 1 223 ? 4.186 9.138 7.327 1 98.58 223 GLY A O 1
ATOM 1798 N N . ASP A 1 224 ? 6.254 10.035 7.352 1 98.79 224 ASP A N 1
ATOM 1799 C CA . ASP A 1 224 ? 5.807 11.297 7.933 1 98.79 224 ASP A CA 1
ATOM 1800 C C . ASP A 1 224 ? 4.893 12.052 6.971 1 98.79 224 ASP A C 1
ATOM 1802 O O . ASP A 1 224 ? 3.849 12.568 7.374 1 98.79 224 ASP A O 1
ATOM 1806 N N . VAL A 1 225 ? 5.303 12.02 5.76 1 98.39 225 VAL A N 1
ATOM 1807 C CA . VAL A 1 225 ? 4.637 12.763 4.695 1 98.39 225 VAL A CA 1
ATOM 1808 C C . VAL A 1 225 ? 3.244 12.185 4.454 1 98.39 225 VAL A C 1
ATOM 1810 O O . VAL A 1 225 ? 2.306 12.921 4.142 1 98.39 225 VAL A O 1
ATOM 1813 N N . ALA A 1 226 ? 3.149 10.936 4.551 1 98.32 226 ALA A N 1
ATOM 1814 C CA . ALA A 1 226 ? 1.872 10.26 4.338 1 98.32 226 ALA A CA 1
ATOM 1815 C C . ALA A 1 226 ? 0.933 10.475 5.522 1 98.32 226 ALA A C 1
ATOM 1817 O O . ALA A 1 226 ? -0.257 10.739 5.338 1 98.32 226 ALA A O 1
ATOM 1818 N N . LEU A 1 227 ? 1.438 10.431 6.689 1 98.39 227 LEU A N 1
ATOM 1819 C CA . LEU A 1 227 ? 0.612 10.396 7.891 1 98.39 227 LEU A CA 1
ATOM 1820 C C . LEU A 1 227 ? 0.153 11.798 8.277 1 98.39 227 LEU A C 1
ATOM 1822 O O . LEU A 1 227 ? -0.97 11.98 8.752 1 98.39 227 LEU A O 1
ATOM 1826 N N . PHE A 1 228 ? 0.991 12.808 8.09 1 98.63 228 PHE A N 1
ATOM 1827 C CA . PHE A 1 228 ? 0.753 14.135 8.646 1 98.63 228 PHE A CA 1
ATOM 1828 C C . PHE A 1 228 ? -0.535 14.732 8.09 1 98.63 228 PHE A C 1
ATOM 1830 O O . PHE A 1 228 ? -1.465 15.025 8.844 1 98.63 228 PHE A O 1
ATOM 1837 N N . PRO A 1 229 ? -0.681 14.831 6.779 1 98.19 229 PRO A N 1
ATOM 1838 C CA . PRO A 1 229 ? -1.936 15.398 6.279 1 98.19 229 PRO A CA 1
ATOM 1839 C C . PRO A 1 229 ? -3.135 14.486 6.529 1 98.19 229 PRO A C 1
ATOM 1841 O O . PRO A 1 229 ? -4.271 14.962 6.606 1 98.19 229 PRO A O 1
ATOM 1844 N N . SER A 1 230 ? -2.923 13.234 6.631 1 97.38 230 SER A N 1
ATOM 1845 C CA . SER A 1 230 ? -4.004 12.274 6.826 1 97.38 230 SER A CA 1
ATOM 1846 C C . SER A 1 230 ? -4.563 12.351 8.243 1 97.38 230 SER A C 1
ATOM 1848 O O . SER A 1 230 ? -5.775 12.252 8.444 1 97.38 230 SER A O 1
ATOM 1850 N N . LEU A 1 231 ? -3.652 12.533 9.212 1 97.68 231 LEU A N 1
ATOM 1851 C CA . LEU A 1 231 ? -4.078 12.607 10.606 1 97.68 231 LEU A CA 1
ATOM 1852 C C . LEU A 1 231 ? -4.935 13.845 10.847 1 97.68 231 LEU A C 1
ATOM 1854 O O . LEU A 1 231 ? -5.751 13.87 11.771 1 97.68 231 LEU A O 1
ATOM 1858 N N . LEU A 1 232 ? -4.853 14.853 10.042 1 97.8 232 LEU A N 1
ATOM 1859 C CA . LEU A 1 232 ? -5.633 16.079 10.168 1 97.8 232 LEU A CA 1
ATOM 1860 C C . LEU A 1 232 ? -7.127 15.783 10.099 1 97.8 232 LEU A C 1
ATOM 1862 O O . LEU A 1 232 ? -7.923 16.42 10.791 1 97.8 232 LEU A O 1
ATOM 1866 N N . PHE A 1 233 ? -7.518 14.831 9.298 1 97.15 233 PHE A N 1
ATOM 1867 C CA . PHE A 1 233 ? -8.926 14.472 9.18 1 97.15 233 PHE A CA 1
ATOM 1868 C C . PHE A 1 233 ? -9.454 13.912 10.496 1 97.15 233 PHE A C 1
ATOM 1870 O O . PHE A 1 233 ? -10.549 14.27 10.934 1 97.15 233 PHE A O 1
ATOM 1877 N N . TRP A 1 234 ? -8.644 13.085 11.094 1 97.39 234 TRP A N 1
ATOM 1878 C CA . TRP A 1 234 ? -9.056 12.455 12.344 1 97.39 234 TRP A CA 1
ATOM 1879 C C . TRP A 1 234 ? -9.071 13.467 13.485 1 97.39 234 TRP A C 1
ATOM 1881 O O . TRP A 1 234 ? -9.996 13.478 14.3 1 97.39 234 TRP A O 1
ATOM 1891 N N . VAL A 1 235 ? -8.076 14.315 13.516 1 97.31 235 VAL A N 1
ATOM 1892 C CA . VAL A 1 235 ? -7.965 15.331 14.558 1 97.31 235 VAL A CA 1
ATOM 1893 C C . VAL A 1 235 ? -9.098 16.345 14.414 1 97.31 235 VAL A C 1
ATOM 1895 O O . VAL A 1 235 ? -9.602 16.868 15.411 1 97.31 235 VAL A O 1
ATOM 1898 N N . TYR A 1 236 ? -9.538 16.568 13.201 1 96.44 236 TYR A N 1
ATOM 1899 C CA . TYR A 1 236 ? -10.587 17.544 12.925 1 96.44 236 TYR A CA 1
ATOM 1900 C C . TYR A 1 236 ? -11.965 16.955 13.201 1 96.44 236 TYR A C 1
ATOM 1902 O O . TYR A 1 236 ? -12.805 17.597 13.837 1 96.44 236 TYR A O 1
ATOM 1910 N N . LEU A 1 237 ? -12.236 15.751 12.845 1 95.34 237 LEU A N 1
ATOM 1911 C CA . LEU A 1 237 ? -13.588 15.205 12.806 1 95.34 237 LEU A CA 1
ATOM 1912 C C . LEU A 1 237 ? -13.904 14.444 14.089 1 95.34 237 LEU A C 1
ATOM 1914 O O . LEU A 1 237 ? -15.028 14.506 14.592 1 95.34 237 LEU A O 1
ATOM 1918 N N . ALA A 1 238 ? -12.917 13.691 14.636 1 95.46 238 ALA A N 1
ATOM 1919 C CA . ALA A 1 238 ? -13.185 12.738 15.709 1 95.46 238 ALA A CA 1
ATOM 1920 C C . ALA A 1 238 ? -13.709 13.446 16.954 1 95.46 238 ALA A C 1
ATOM 1922 O O . ALA A 1 238 ? -14.718 13.034 17.532 1 95.46 238 ALA A O 1
ATOM 1923 N N . PRO A 1 239 ? -13.087 14.608 17.378 1 94.56 239 PRO A N 1
ATOM 1924 C CA . PRO A 1 239 ? -13.607 15.296 18.561 1 94.56 239 PRO A CA 1
ATOM 1925 C C . PRO A 1 239 ? -14.97 15.94 18.318 1 94.56 239 PRO A C 1
ATOM 1927 O O . PRO A 1 239 ? -15.77 16.07 19.248 1 94.56 239 PRO A O 1
ATOM 1930 N N . ARG A 1 240 ? -15.26 16.257 17.125 1 91.59 240 ARG A N 1
ATOM 1931 C CA . ARG A 1 240 ? -16.444 17.043 16.792 1 91.59 240 ARG A CA 1
ATOM 1932 C C . ARG A 1 240 ? -17.661 16.145 16.596 1 91.59 240 ARG A C 1
ATOM 1934 O O . ARG A 1 240 ? -18.773 16.503 16.989 1 91.59 240 ARG A O 1
ATOM 1941 N N . TYR A 1 241 ? -17.398 14.945 16.051 1 91.06 241 TYR A N 1
ATOM 1942 C CA . TYR A 1 241 ? -18.566 14.187 15.618 1 91.06 241 TYR A CA 1
ATOM 1943 C C . TYR A 1 241 ? -18.556 12.783 16.211 1 91.06 241 TYR A C 1
ATOM 1945 O O . TYR A 1 241 ? -19.566 12.077 16.168 1 91.06 241 TYR A O 1
ATOM 1953 N N . TYR A 1 242 ? -17.457 12.342 16.865 1 92.64 242 TYR A N 1
ATOM 1954 C CA . TYR A 1 242 ? -17.36 10.947 17.281 1 92.64 242 TYR A CA 1
ATOM 1955 C C . TYR A 1 242 ? -16.927 10.842 18.739 1 92.64 242 TYR A C 1
ATOM 1957 O O . TYR A 1 242 ? -16.586 9.756 19.214 1 92.64 242 TYR A O 1
ATOM 1965 N N . ASN A 1 243 ? -16.831 11.865 19.43 1 92.79 243 ASN A N 1
ATOM 1966 C CA . ASN A 1 243 ? -16.52 11.929 20.854 1 92.79 243 ASN A CA 1
ATOM 1967 C C . ASN A 1 243 ? -15.208 11.218 21.174 1 92.79 243 ASN A C 1
ATOM 1969 O O . ASN A 1 243 ? -15.138 10.432 22.12 1 92.79 243 ASN A O 1
ATOM 1973 N N . TRP A 1 244 ? -14.322 11.299 20.34 1 96.25 244 TRP A N 1
ATOM 1974 C CA . TRP A 1 244 ? -12.985 10.75 20.536 1 96.25 244 TRP A CA 1
ATOM 1975 C C . TRP A 1 244 ? -11.917 11.797 20.235 1 96.25 244 TRP A C 1
ATOM 1977 O O . TRP A 1 244 ? -12.04 12.559 19.273 1 96.25 244 TRP A O 1
ATOM 1987 N N . TYR A 1 245 ? -10.862 11.839 21.066 1 97.5 245 TYR A N 1
ATOM 1988 C CA . TYR A 1 245 ? -9.793 12.826 20.975 1 97.5 245 TYR A CA 1
ATOM 1989 C C . TYR A 1 245 ? -8.451 12.155 20.71 1 97.5 245 TYR A C 1
ATOM 1991 O O . TYR A 1 245 ? -7.693 11.878 21.642 1 97.5 245 TYR A O 1
ATOM 1999 N N . PRO A 1 246 ? -8.103 12.002 19.443 1 97.5 246 PRO A N 1
ATOM 2000 C CA . PRO A 1 246 ? -6.894 11.254 19.091 1 97.5 246 PRO A CA 1
ATOM 2001 C C . PRO A 1 246 ? -5.632 11.843 19.715 1 97.5 246 PRO A C 1
ATOM 2003 O O . PRO A 1 246 ? -4.752 11.1 20.158 1 97.5 246 PRO A O 1
ATOM 2006 N N . LEU A 1 247 ? -5.493 13.116 19.795 1 97.1 247 LEU A N 1
ATOM 2007 C CA . LEU A 1 247 ? -4.277 13.753 20.287 1 97.1 247 LEU A CA 1
ATOM 2008 C C . LEU A 1 247 ? -4.176 13.632 21.804 1 97.1 247 LEU A C 1
ATOM 2010 O O . LEU A 1 247 ? -3.106 13.844 22.378 1 97.1 247 LEU A O 1
ATOM 2014 N N . GLU A 1 248 ? -5.211 13.316 22.462 1 97.76 248 GLU A N 1
ATOM 2015 C CA . GLU A 1 248 ? -5.181 13.039 23.895 1 97.76 248 GLU A CA 1
ATOM 2016 C C . GLU A 1 248 ? -4.934 11.558 24.166 1 97.76 248 GLU A C 1
ATOM 2018 O O . GLU A 1 248 ? -4.214 11.205 25.103 1 97.76 248 GLU A O 1
ATOM 2023 N N . ASP A 1 249 ? -5.462 10.692 23.383 1 97.97 249 ASP A N 1
ATOM 2024 C CA . ASP A 1 249 ? -5.469 9.255 23.636 1 97.97 249 ASP A CA 1
ATOM 2025 C C . ASP A 1 249 ? -4.228 8.587 23.048 1 97.97 249 ASP A C 1
ATOM 2027 O O . ASP A 1 249 ? -3.891 7.459 23.414 1 97.97 249 ASP A O 1
ATOM 2031 N N . LEU A 1 250 ? -3.583 9.248 22.108 1 98.34 250 LEU A N 1
ATOM 2032 C CA . LEU A 1 250 ? -2.416 8.701 21.424 1 98.34 250 LEU A CA 1
ATOM 2033 C C . LEU A 1 250 ? -1.207 9.615 21.595 1 98.34 250 LEU A C 1
ATOM 2035 O O . LEU A 1 250 ? -0.883 10.397 20.699 1 98.34 250 LEU A O 1
ATOM 2039 N N . PRO A 1 251 ? -0.455 9.451 22.615 1 97.82 251 PRO A N 1
ATOM 2040 C CA . PRO A 1 251 ? 0.563 10.427 23.01 1 97.82 251 PRO A CA 1
ATOM 2041 C C . PRO A 1 251 ? 1.711 10.52 22.007 1 97.82 251 PRO A C 1
ATOM 2043 O O . PRO A 1 251 ? 2.233 11.61 21.76 1 97.82 251 PRO A O 1
ATOM 2046 N N . LYS A 1 252 ? 2.212 9.394 21.496 1 97.51 252 LYS A N 1
ATOM 2047 C CA . LYS A 1 252 ? 3.308 9.461 20.534 1 97.51 252 LYS A CA 1
ATOM 2048 C C . LYS A 1 252 ? 2.889 10.214 19.275 1 97.51 252 LYS A C 1
ATOM 2050 O O . LYS A 1 252 ? 3.616 11.087 18.796 1 97.51 252 LYS A O 1
ATOM 2055 N N . LEU A 1 253 ? 1.727 9.876 18.81 1 98.08 253 LEU A N 1
ATOM 2056 C CA . LEU A 1 253 ? 1.219 10.553 17.622 1 98.08 253 LEU A CA 1
ATOM 2057 C C . LEU A 1 253 ? 0.988 12.035 17.898 1 98.08 253 LEU A C 1
ATOM 2059 O O . LEU A 1 253 ? 1.214 12.876 17.024 1 98.08 253 LEU A O 1
ATOM 2063 N N . SER A 1 254 ? 0.495 12.307 19.115 1 98.05 254 SER A N 1
ATOM 2064 C CA . SER A 1 254 ? 0.256 13.694 19.5 1 98.05 254 SER A CA 1
ATOM 2065 C C . SER A 1 254 ? 1.546 14.507 19.467 1 98.05 254 SER A C 1
ATOM 2067 O O . SER A 1 254 ? 1.593 15.582 18.863 1 98.05 254 SER A O 1
ATOM 2069 N N . GLY A 1 255 ? 2.57 14.004 20.123 1 98.11 255 GLY A N 1
ATOM 2070 C CA . GLY A 1 255 ? 3.853 14.69 20.102 1 98.11 255 GLY A CA 1
ATOM 2071 C C . GLY A 1 255 ? 4.411 14.869 18.704 1 98.11 255 GLY A C 1
ATOM 2072 O O . GLY A 1 255 ? 4.863 15.959 18.345 1 98.11 255 GLY A O 1
ATOM 2073 N N . TRP A 1 256 ? 4.37 13.821 17.947 1 98.54 256 TRP A N 1
ATOM 2074 C CA . TRP A 1 256 ? 4.832 13.842 16.563 1 98.54 256 TRP A CA 1
ATOM 2075 C C . TRP A 1 256 ? 4.043 14.856 15.741 1 98.54 256 TRP A C 1
ATOM 2077 O O . TRP A 1 256 ? 4.623 15.631 14.977 1 98.54 256 TRP A O 1
ATOM 2087 N N . PHE A 1 257 ? 2.745 14.899 15.897 1 98.27 257 PHE A N 1
ATOM 2088 C CA . PHE A 1 257 ? 1.864 15.779 15.14 1 98.27 257 PHE A CA 1
ATOM 2089 C C . PHE A 1 257 ? 2.176 17.242 15.435 1 98.27 257 PHE A C 1
ATOM 2091 O O . PHE A 1 257 ? 2.289 18.055 14.516 1 98.27 257 PHE A O 1
ATOM 2098 N N . HIS A 1 258 ? 2.317 17.613 16.627 1 97.89 258 HIS A N 1
ATOM 2099 C CA . HIS A 1 258 ? 2.632 18.981 17.021 1 97.89 258 HIS A CA 1
ATOM 2100 C C . HIS A 1 258 ? 4.003 19.402 16.503 1 97.89 258 HIS A C 1
ATOM 2102 O O . HIS A 1 258 ? 4.193 20.552 16.101 1 97.89 258 HIS A O 1
ATOM 2108 N N . PHE A 1 259 ? 4.923 18.489 16.503 1 98.4 259 PHE A N 1
ATOM 2109 C CA . PHE A 1 259 ? 6.24 18.763 15.942 1 98.4 259 PHE A CA 1
ATOM 2110 C C . PHE A 1 259 ? 6.146 19.025 14.443 1 98.4 259 PHE A C 1
ATOM 2112 O O . PHE A 1 259 ? 6.719 19.993 13.94 1 98.4 259 PHE A O 1
ATOM 2119 N N . MET A 1 260 ? 5.394 18.18 13.733 1 98.37 260 MET A N 1
ATOM 2120 C CA . MET A 1 260 ? 5.299 18.25 12.278 1 98.37 260 MET A CA 1
ATOM 2121 C C . MET A 1 260 ? 4.653 19.559 11.837 1 98.37 260 MET A C 1
ATOM 2123 O O . MET A 1 260 ? 5.001 20.105 10.789 1 98.37 260 MET A O 1
ATOM 2127 N N . LYS A 1 261 ? 3.756 20.09 12.551 1 97.04 261 LYS A N 1
ATOM 2128 C CA . LYS A 1 261 ? 3.02 21.299 12.196 1 97.04 261 LYS A CA 1
ATOM 2129 C C . LYS A 1 261 ? 3.969 22.468 11.949 1 97.04 261 LYS A C 1
ATOM 2131 O O . LYS A 1 261 ? 3.669 23.361 11.154 1 97.04 261 LYS A O 1
ATOM 2136 N N . THR A 1 262 ? 5.149 22.399 12.609 1 95.42 262 THR A N 1
ATOM 2137 C CA . THR A 1 262 ? 6.062 23.533 12.521 1 95.42 262 THR A CA 1
ATOM 2138 C C . THR A 1 262 ? 7.442 23.082 12.052 1 95.42 262 THR A C 1
ATOM 2140 O O . THR A 1 262 ? 8.421 23.819 12.186 1 95.42 262 THR A O 1
ATOM 2143 N N . GLU A 1 263 ? 7.521 21.9 11.61 1 96.56 263 GLU A N 1
ATOM 2144 C CA . GLU A 1 263 ? 8.802 21.281 11.287 1 96.56 263 GLU A CA 1
ATOM 2145 C C . GLU A 1 263 ? 9.451 21.952 10.079 1 96.56 263 GLU A C 1
ATOM 2147 O O . GLU A 1 263 ? 10.678 22.027 9.989 1 96.56 263 GLU A O 1
ATOM 2152 N N . SER A 1 264 ? 8.739 22.436 9.11 1 97.66 264 SER A N 1
ATOM 2153 C CA . SER A 1 264 ? 9.233 23.048 7.881 1 97.66 264 SER A CA 1
ATOM 2154 C C . SER A 1 264 ? 8.164 23.918 7.229 1 97.66 264 SER A C 1
ATOM 2156 O O . SER A 1 264 ? 6.983 23.818 7.568 1 97.66 264 SER A O 1
ATOM 2158 N N . ALA A 1 265 ? 8.594 24.754 6.337 1 98.34 265 ALA A N 1
ATOM 2159 C CA . ALA A 1 265 ? 7.662 25.571 5.565 1 98.34 265 ALA A CA 1
ATOM 2160 C C . ALA A 1 265 ? 6.713 24.698 4.748 1 98.34 265 ALA A C 1
ATOM 2162 O O . ALA A 1 265 ? 5.537 25.032 4.586 1 98.34 265 ALA A O 1
ATOM 2163 N N . ALA A 1 266 ? 7.224 23.596 4.231 1 98.5 266 ALA A N 1
ATOM 2164 C CA . ALA A 1 266 ? 6.397 22.673 3.457 1 98.5 266 ALA A CA 1
ATOM 2165 C C . ALA A 1 266 ? 5.286 22.079 4.319 1 98.5 266 ALA A C 1
ATOM 2167 O O . ALA A 1 266 ? 4.133 22.001 3.889 1 98.5 266 ALA A O 1
ATOM 2168 N N . ALA A 1 267 ? 5.635 21.646 5.503 1 98.41 267 ALA A N 1
ATOM 2169 C CA . ALA A 1 267 ? 4.657 21.076 6.426 1 98.41 267 ALA A CA 1
ATOM 2170 C C . ALA A 1 267 ? 3.585 22.099 6.788 1 98.41 267 ALA A C 1
ATOM 2172 O O . ALA A 1 267 ? 2.394 21.777 6.814 1 98.41 267 ALA A O 1
ATOM 2173 N N . GLU A 1 268 ? 3.991 23.322 7.035 1 98.53 268 GLU A N 1
ATOM 2174 C CA . GLU A 1 268 ? 3.052 24.386 7.379 1 98.53 268 GLU A CA 1
ATOM 2175 C C . GLU A 1 268 ? 2.083 24.66 6.232 1 98.53 268 GLU A C 1
ATOM 2177 O O . GLU A 1 268 ? 0.886 24.85 6.456 1 98.53 268 GLU A O 1
ATOM 2182 N N . ARG A 1 269 ? 2.643 24.704 5.079 1 98.45 269 ARG A N 1
ATOM 2183 C CA . ARG A 1 269 ? 1.823 24.976 3.904 1 98.45 269 ARG A CA 1
ATOM 2184 C C . ARG A 1 269 ? 0.78 23.883 3.699 1 98.45 269 ARG A C 1
ATOM 2186 O O . ARG A 1 269 ? -0.396 24.174 3.47 1 98.45 269 ARG A O 1
ATOM 2193 N N . VAL A 1 270 ? 1.179 22.626 3.761 1 98.4 270 VAL A N 1
ATOM 2194 C CA . VAL A 1 270 ? 0.276 21.493 3.593 1 98.4 270 VAL A CA 1
ATOM 2195 C C . VAL A 1 270 ? -0.784 21.509 4.693 1 98.4 270 VAL A C 1
ATOM 2197 O O . VAL A 1 270 ? -1.961 21.252 4.433 1 98.4 270 VAL A O 1
ATOM 2200 N N . TYR A 1 271 ? -0.345 21.812 5.91 1 98.49 271 TYR A N 1
ATOM 2201 C CA . TYR A 1 271 ? -1.277 21.928 7.026 1 98.49 271 TYR A CA 1
ATOM 2202 C C . TYR A 1 271 ? -2.371 22.944 6.72 1 98.49 271 TYR A C 1
ATOM 2204 O O . TYR A 1 271 ? -3.559 22.65 6.871 1 98.49 271 TYR A O 1
ATOM 2212 N N . LYS A 1 272 ? -1.972 24.082 6.301 1 98.38 272 LYS A N 1
ATOM 2213 C CA . LYS A 1 272 ? -2.911 25.165 6.022 1 98.38 272 LYS A CA 1
ATOM 2214 C C . LYS A 1 272 ? -3.865 24.788 4.893 1 98.38 272 LYS A C 1
ATOM 2216 O O . LYS A 1 272 ? -5.071 25.028 4.985 1 98.38 272 LYS A O 1
ATOM 2221 N N . GLU A 1 273 ? -3.374 24.218 3.851 1 98.47 273 GLU A N 1
ATOM 2222 C CA . GLU A 1 273 ? -4.183 23.843 2.695 1 98.47 273 GLU A CA 1
ATOM 2223 C C . GLU A 1 273 ? -5.259 22.831 3.079 1 98.47 273 GLU A C 1
ATOM 2225 O O . GLU A 1 273 ? -6.428 22.995 2.725 1 98.47 273 GLU A O 1
ATOM 2230 N N . VAL A 1 274 ? -4.882 21.789 3.794 1 98.41 274 VAL A N 1
ATOM 2231 C CA . VAL A 1 274 ? -5.822 20.734 4.158 1 98.41 274 VAL A CA 1
ATOM 2232 C C . VAL A 1 274 ? -6.838 21.27 5.164 1 98.41 274 VAL A C 1
ATOM 2234 O O . VAL A 1 274 ? -8.04 21.028 5.03 1 98.41 274 VAL A O 1
ATOM 2237 N N . MET A 1 275 ? -6.354 22.054 6.142 1 97.94 275 MET A N 1
ATOM 2238 C CA . MET A 1 275 ? -7.245 22.615 7.154 1 97.94 275 MET A CA 1
ATOM 2239 C C . MET A 1 275 ? -8.255 23.566 6.521 1 97.94 275 MET A C 1
ATOM 2241 O O . MET A 1 275 ? -9.44 23.532 6.857 1 97.94 275 MET A O 1
ATOM 2245 N N . GLU A 1 276 ? -7.756 24.389 5.645 1 97.81 276 GLU A N 1
ATOM 2246 C CA . GLU A 1 276 ? -8.659 25.299 4.949 1 97.81 276 GLU A CA 1
ATOM 2247 C C . GLU A 1 276 ? -9.709 24.532 4.15 1 97.81 276 GLU A C 1
ATOM 2249 O O . GLU A 1 276 ? -10.867 24.947 4.075 1 97.81 276 GLU A O 1
ATOM 2254 N N . GLY A 1 277 ? -9.291 23.437 3.526 1 97.03 277 GLY A N 1
ATOM 2255 C CA . GLY A 1 277 ? -10.234 22.587 2.818 1 97.03 277 GLY A CA 1
ATOM 2256 C C . GLY A 1 277 ? -11.308 22.007 3.719 1 97.03 277 GLY A C 1
ATOM 2257 O O . GLY A 1 277 ? -12.494 22.045 3.385 1 97.03 277 GLY A O 1
ATOM 2258 N N . LEU A 1 278 ? -10.949 21.526 4.876 1 96.56 278 LEU A N 1
ATOM 2259 C CA . LEU A 1 278 ? -11.885 20.939 5.828 1 96.56 278 LEU A CA 1
ATOM 2260 C C . LEU A 1 278 ? -12.835 21.997 6.38 1 96.56 278 LEU A C 1
ATOM 2262 O O . LEU A 1 278 ? -14.038 21.754 6.501 1 96.56 278 LEU A O 1
ATOM 2266 N N . GLU A 1 279 ? -12.283 23.151 6.647 1 96.74 279 GLU A N 1
ATOM 2267 C CA . GLU A 1 279 ? -13.098 24.254 7.147 1 96.74 279 GLU A CA 1
ATOM 2268 C C . GLU A 1 279 ? -14.109 24.712 6.099 1 96.74 279 GLU A C 1
ATOM 2270 O O . GLU A 1 279 ? -15.249 25.041 6.431 1 96.74 279 GLU A O 1
ATOM 2275 N N . THR A 1 280 ? -13.648 24.73 4.898 1 96.43 280 THR A N 1
ATOM 2276 C CA . THR A 1 280 ? -14.546 25.094 3.807 1 96.43 280 THR A CA 1
ATOM 2277 C C . THR A 1 280 ? -15.678 24.079 3.678 1 96.43 280 THR A C 1
ATOM 2279 O O . THR A 1 280 ? -16.832 24.453 3.458 1 96.43 280 THR A O 1
ATOM 2282 N N . TRP A 1 281 ? -15.377 22.779 3.821 1 93.83 281 TRP A N 1
ATOM 2283 C CA . TRP A 1 281 ? -16.397 21.737 3.807 1 93.83 281 TRP A CA 1
ATOM 2284 C C . TRP A 1 281 ? -17.422 21.962 4.914 1 93.83 281 TRP A C 1
ATOM 2286 O O . TRP A 1 281 ? -18.626 21.813 4.694 1 93.83 281 TRP A O 1
ATOM 2296 N N . GLU A 1 282 ? -16.943 22.339 6.014 1 93.12 282 GLU A N 1
ATOM 2297 C CA . GLU A 1 282 ? -17.822 22.576 7.156 1 93.12 282 GLU A CA 1
ATOM 2298 C C . GLU A 1 282 ? -18.71 23.795 6.926 1 93.12 282 GLU A C 1
ATOM 2300 O O . GLU A 1 282 ? -19.922 23.736 7.142 1 93.12 282 GLU A O 1
ATOM 2305 N N . LYS A 1 283 ? -18.092 24.852 6.506 1 94.53 283 LYS A N 1
ATOM 2306 C CA . LYS A 1 283 ? -18.816 26.099 6.277 1 94.53 283 LYS A CA 1
ATOM 2307 C C . LYS A 1 283 ? -19.905 25.917 5.223 1 94.53 283 LYS A C 1
ATOM 2309 O O . LYS A 1 283 ? -20.97 26.531 5.311 1 94.53 283 LYS A O 1
ATOM 2314 N N . ASN A 1 284 ? -19.659 24.986 4.312 1 93.81 284 ASN A N 1
ATOM 2315 C CA . ASN A 1 284 ? -20.612 24.758 3.231 1 93.81 284 ASN A CA 1
ATOM 2316 C C . ASN A 1 284 ? -21.625 23.676 3.596 1 93.81 284 ASN A C 1
ATOM 2318 O O . ASN A 1 284 ? -22.406 23.239 2.749 1 93.81 284 ASN A O 1
ATOM 2322 N N . GLY A 1 285 ? -21.585 23.176 4.789 1 90.42 285 GLY A N 1
ATOM 2323 C CA . GLY A 1 285 ? -22.579 22.253 5.313 1 90.42 285 GLY A CA 1
ATOM 2324 C C . GLY A 1 285 ? -22.396 20.832 4.813 1 90.42 285 GLY A C 1
ATOM 2325 O O . GLY A 1 285 ? -23.351 20.052 4.781 1 90.42 285 GLY A O 1
ATOM 2326 N N . ARG A 1 286 ? -21.251 20.536 4.348 1 88.98 286 ARG A N 1
ATOM 2327 C CA . ARG A 1 286 ? -21.008 19.214 3.779 1 88.98 286 ARG A CA 1
ATOM 2328 C C . ARG A 1 286 ? -21.244 18.12 4.815 1 88.98 286 ARG A C 1
ATOM 2330 O O . ARG A 1 286 ? -21.91 17.122 4.531 1 88.98 286 ARG A O 1
ATOM 2337 N N . PHE A 1 287 ? -20.747 18.297 6.005 1 89.28 287 PHE A N 1
ATOM 2338 C CA . PHE A 1 287 ? -20.835 17.253 7.018 1 89.28 287 PHE A CA 1
ATOM 2339 C C . PHE A 1 287 ? -22.277 17.054 7.469 1 89.28 287 PHE A C 1
ATOM 2341 O O . PHE A 1 287 ? -22.724 15.921 7.657 1 89.28 287 PHE A O 1
ATOM 2348 N N . GLU A 1 288 ? -23.01 18.101 7.512 1 86.41 288 GLU A N 1
ATOM 2349 C CA . GLU A 1 288 ? -24.428 18.004 7.847 1 86.41 288 GLU A CA 1
ATOM 2350 C C . GLU A 1 288 ? -25.201 17.258 6.763 1 86.41 288 GLU A C 1
ATOM 2352 O O . GLU A 1 288 ? -26.062 16.43 7.066 1 86.41 288 GLU A O 1
ATOM 2357 N N . ARG A 1 289 ? -24.858 17.561 5.601 1 87.3 289 ARG A N 1
ATOM 2358 C CA . ARG A 1 289 ? -25.534 16.92 4.478 1 87.3 289 ARG A CA 1
ATOM 2359 C C . ARG A 1 289 ? -25.235 15.425 4.44 1 87.3 289 ARG A C 1
ATOM 2361 O O . ARG A 1 289 ? -26.053 14.635 3.964 1 87.3 289 ARG A O 1
ATOM 2368 N N . MET A 1 290 ? -24.119 15.12 5.026 1 86.51 290 MET A N 1
ATOM 2369 C CA . MET A 1 290 ? -23.73 13.713 5.017 1 86.51 290 MET A CA 1
ATOM 2370 C C . MET A 1 290 ? -24.216 13.005 6.277 1 86.51 290 MET A C 1
ATOM 2372 O O . MET A 1 290 ? -23.79 11.886 6.569 1 86.51 290 MET A O 1
ATOM 2376 N N . GLY A 1 291 ? -24.971 13.71 7.068 1 81.75 291 GLY A N 1
ATOM 2377 C CA . GLY A 1 291 ? -25.627 13.078 8.201 1 81.75 291 GLY A CA 1
ATOM 2378 C C . GLY A 1 291 ? -24.898 13.303 9.513 1 81.75 291 GLY A C 1
ATOM 2379 O O . GLY A 1 291 ? -25.221 12.675 10.524 1 81.75 291 GLY A O 1
ATOM 2380 N N . LEU A 1 292 ? -23.891 14.058 9.494 1 82.47 292 LEU A N 1
ATOM 2381 C CA . LEU A 1 292 ? -23.149 14.35 10.716 1 82.47 292 LEU A CA 1
ATOM 2382 C C . LEU A 1 292 ? -23.748 15.55 11.442 1 82.47 292 LEU A C 1
ATOM 2384 O O . LEU A 1 292 ? -23.12 16.608 11.523 1 82.47 292 LEU A O 1
ATOM 2388 N N . LYS A 1 293 ? -25.01 15.448 11.641 1 66.35 293 LYS A N 1
ATOM 2389 C CA . LYS A 1 293 ? -25.713 16.548 12.294 1 66.35 293 LYS A CA 1
ATOM 2390 C C . LYS A 1 293 ? -25.403 16.589 13.788 1 66.35 293 LYS A C 1
ATOM 2392 O O . LYS A 1 293 ? -25.436 17.655 14.406 1 66.35 293 LYS A O 1
ATOM 2397 N N . GLN A 1 294 ? -25.284 15.471 14.422 1 61.89 294 GLN A N 1
ATOM 2398 C CA . GLN A 1 294 ? -25.028 15.416 15.858 1 61.89 294 GLN A CA 1
ATOM 2399 C C . GLN A 1 294 ? -23.916 14.421 16.18 1 61.89 294 GLN A C 1
ATOM 2401 O O . GLN A 1 294 ? -23.585 13.564 15.358 1 61.89 294 GLN A O 1
ATOM 2406 N N . ARG A 1 295 ? -23.098 14.843 17.261 1 63.09 295 ARG A N 1
ATOM 2407 C CA . ARG A 1 295 ? -22.099 13.913 17.777 1 63.09 295 ARG A CA 1
ATOM 2408 C C . ARG A 1 295 ? -22.673 12.505 17.9 1 63.09 295 ARG A C 1
ATOM 2410 O O . ARG A 1 295 ? -23.811 12.33 18.339 1 63.09 295 ARG A O 1
ATOM 2417 N N . MET A 1 296 ? -22.079 11.581 17.129 1 58.1 296 MET A N 1
ATOM 2418 C CA . MET A 1 296 ? -22.493 10.189 17.286 1 58.1 296 MET A CA 1
ATOM 2419 C C . MET A 1 296 ? -22.32 9.73 18.73 1 58.1 296 MET A C 1
ATOM 2421 O O . MET A 1 296 ? -21.287 9.991 19.349 1 58.1 296 MET A O 1
ATOM 2425 N N . THR A 1 297 ? -23.37 9.734 19.519 1 51.94 297 THR A N 1
ATOM 2426 C CA . THR A 1 297 ? -23.388 9.185 20.87 1 51.94 297 THR A CA 1
ATOM 2427 C C . THR A 1 297 ? -23.085 7.689 20.851 1 51.94 297 THR A C 1
ATOM 2429 O O . THR A 1 297 ? -23.448 6.99 19.903 1 51.94 297 THR A O 1
ATOM 2432 N N . MET B 1 1 ? -43.097 -4.832 33.136 1 19.59 1 MET B N 1
ATOM 2433 C CA . MET B 1 1 ? -42.734 -5.786 34.181 1 19.59 1 MET B CA 1
ATOM 2434 C C . MET B 1 1 ? -41.334 -6.344 33.946 1 19.59 1 MET B C 1
ATOM 2436 O O . MET B 1 1 ? -41.075 -6.969 32.916 1 19.59 1 MET B O 1
ATOM 2440 N N . MET B 1 2 ? -40.203 -5.54 34.519 1 20.89 2 MET B N 1
ATOM 2441 C CA . MET B 1 2 ? -38.772 -5.317 34.701 1 20.89 2 MET B CA 1
ATOM 2442 C C . MET B 1 2 ? -38.118 -6.511 35.388 1 20.89 2 MET B C 1
ATOM 2444 O O . MET B 1 2 ? -38.165 -6.629 36.614 1 20.89 2 MET B O 1
ATOM 2448 N N . MET B 1 3 ? -38.313 -7.736 34.797 1 20.57 3 MET B N 1
ATOM 2449 C CA . MET B 1 3 ? -37.869 -8.917 35.532 1 20.57 3 MET B CA 1
ATOM 2450 C C . MET B 1 3 ? -36.367 -8.866 35.788 1 20.57 3 MET B C 1
ATOM 2452 O O . MET B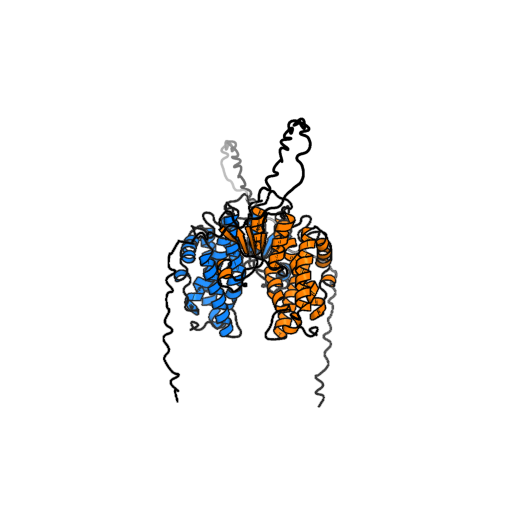 1 3 ? -35.593 -8.503 34.9 1 20.57 3 MET B O 1
ATOM 2456 N N . ALA B 1 4 ? -35.825 -8.805 37.05 1 21.09 4 ALA B N 1
ATOM 2457 C CA . ALA B 1 4 ? -34.64 -8.587 37.876 1 21.09 4 ALA B CA 1
ATOM 2458 C C . ALA B 1 4 ? -33.598 -9.676 37.639 1 21.09 4 ALA B C 1
ATOM 2460 O O . ALA B 1 4 ? -33.841 -10.85 37.93 1 21.09 4 ALA B O 1
ATOM 2461 N N . LEU B 1 5 ? -32.961 -9.777 36.367 1 22.46 5 LEU B N 1
ATOM 2462 C CA . LEU B 1 5 ? -32.146 -10.961 36.119 1 22.46 5 LEU B CA 1
ATOM 2463 C C . LEU B 1 5 ? -31.085 -11.129 37.203 1 22.46 5 LEU B C 1
ATOM 2465 O O . LEU B 1 5 ? -30.527 -10.142 37.688 1 22.46 5 LEU B O 1
ATOM 2469 N N . PRO B 1 6 ? -30.811 -12.296 37.781 1 19.87 6 PRO B N 1
ATOM 2470 C CA . PRO B 1 6 ? -30.149 -12.732 39.013 1 19.87 6 PRO B CA 1
ATOM 2471 C C . PRO B 1 6 ? -28.649 -12.447 39.008 1 19.87 6 PRO B C 1
ATOM 2473 O O . PRO B 1 6 ? -28.041 -12.333 37.941 1 19.87 6 PRO B O 1
ATOM 2476 N N . ARG B 1 7 ? -27.859 -12.148 40.13 1 18.3 7 ARG B N 1
ATOM 2477 C CA . ARG B 1 7 ? -26.769 -11.498 40.85 1 18.3 7 ARG B CA 1
ATOM 2478 C C . ARG B 1 7 ? -25.452 -12.235 40.632 1 18.3 7 ARG B C 1
ATOM 2480 O O . ARG B 1 7 ? -24.436 -11.618 40.305 1 18.3 7 ARG B O 1
ATOM 2487 N N . ASP B 1 8 ? -25.032 -13.593 41.067 1 17.44 8 ASP B N 1
ATOM 2488 C CA . ASP B 1 8 ? -24.153 -13.752 42.221 1 17.44 8 ASP B CA 1
ATOM 2489 C C . ASP B 1 8 ? -22.714 -14.018 41.783 1 17.44 8 ASP B C 1
ATOM 2491 O O . ASP B 1 8 ? -21.778 -13.407 42.303 1 17.44 8 ASP B O 1
ATOM 2495 N N . SER B 1 9 ? -22.157 -15.28 41.11 1 18.85 9 SER B N 1
ATOM 2496 C CA . SER B 1 9 ? -21.236 -16.152 41.832 1 18.85 9 SER B CA 1
ATOM 2497 C C . SER B 1 9 ? -19.785 -15.779 41.55 1 18.85 9 SER B C 1
ATOM 2499 O O . SER B 1 9 ? -19.418 -15.512 40.404 1 18.85 9 SER B O 1
ATOM 2501 N N . ALA B 1 10 ? -18.793 -15.473 42.595 1 18.87 10 ALA B N 1
ATOM 2502 C CA . ALA B 1 10 ? -17.508 -14.899 42.986 1 18.87 10 ALA B CA 1
ATOM 2503 C C . ALA B 1 10 ? -16.358 -15.841 42.637 1 18.87 10 ALA B C 1
ATOM 2505 O O . ALA B 1 10 ? -16.212 -16.904 43.245 1 18.87 10 ALA B O 1
ATOM 2506 N N . CYS B 1 11 ? -15.959 -16.26 41.301 1 19.26 11 CYS B N 1
ATOM 2507 C CA . CYS B 1 11 ? -15.012 -17.331 41.014 1 19.26 11 CYS B CA 1
ATOM 2508 C C . CYS B 1 11 ? -13.644 -17.025 41.611 1 19.26 11 CYS B C 1
ATOM 2510 O O . CYS B 1 11 ? -13.063 -15.973 41.337 1 19.26 11 CYS B O 1
ATOM 2512 N N . PRO B 1 12 ? -13.121 -17.78 42.684 1 18.67 12 PRO B N 1
ATOM 2513 C CA . PRO B 1 12 ? -11.943 -17.551 43.523 1 18.67 12 PRO B CA 1
ATOM 2514 C C . PRO B 1 12 ? -10.632 -17.801 42.782 1 18.67 12 PRO B C 1
ATOM 2516 O O . PRO B 1 12 ? -10.535 -18.745 41.993 1 18.67 12 PRO B O 1
ATOM 2519 N N . VAL B 1 13 ? -9.799 -16.859 42.347 1 20.06 13 VAL B N 1
ATOM 2520 C CA . VAL B 1 13 ? -8.569 -16.734 41.573 1 20.06 13 VAL B CA 1
ATOM 2521 C C . VAL B 1 13 ? -7.412 -17.379 42.333 1 20.06 13 VAL B C 1
ATOM 2523 O O . VAL B 1 13 ? -6.938 -16.834 43.332 1 20.06 13 VAL B O 1
ATOM 2526 N N . VAL B 1 14 ? -7.476 -18.831 42.619 1 18.89 14 VAL B N 1
ATOM 2527 C CA . VAL B 1 14 ? -6.468 -19.406 43.504 1 18.89 14 VAL B CA 1
ATOM 2528 C C . VAL B 1 14 ? -5.112 -19.423 42.8 1 18.89 14 VAL B C 1
ATOM 2530 O O . VAL B 1 14 ? -4.999 -19.898 41.668 1 18.89 14 VAL B O 1
ATOM 2533 N N . GLY B 1 15 ? -4.067 -18.6 43.112 1 20.59 15 GLY B N 1
ATOM 2534 C CA . GLY B 1 15 ? -2.704 -18.246 42.747 1 20.59 15 GLY B CA 1
ATOM 2535 C C . GLY B 1 15 ? -1.694 -19.321 43.099 1 20.59 15 GLY B C 1
ATOM 2536 O O . GLY B 1 15 ? -1.537 -19.674 44.27 1 20.59 15 GLY B O 1
ATOM 2537 N N . PHE B 1 16 ? -1.563 -20.53 42.25 1 20.33 16 PHE B N 1
ATOM 2538 C CA . PHE B 1 16 ? -0.814 -21.747 42.54 1 20.33 16 PHE B CA 1
ATOM 2539 C C . PHE B 1 16 ? 0.679 -21.455 42.63 1 20.33 16 PHE B C 1
ATOM 2541 O O . PHE B 1 16 ? 1.226 -20.727 41.799 1 20.33 16 PHE B O 1
ATOM 2548 N N . LEU B 1 17 ? 1.344 -21.633 43.857 1 21.02 17 LEU B N 1
ATOM 2549 C CA . LEU B 1 17 ? 2.669 -21.298 44.367 1 21.02 17 LEU B CA 1
ATOM 2550 C C . LEU B 1 17 ? 3.682 -22.377 43.997 1 21.02 17 LEU B C 1
ATOM 2552 O O . LEU B 1 17 ? 3.474 -23.556 44.289 1 21.02 17 LEU B O 1
ATOM 2556 N N . TYR B 1 18 ? 4.352 -22.369 42.846 1 20.45 18 TYR B N 1
ATOM 2557 C CA . TYR B 1 18 ? 5.335 -23.263 42.243 1 20.45 18 TYR B CA 1
ATOM 2558 C C . TYR B 1 18 ? 6.505 -23.505 43.19 1 20.45 18 TYR B C 1
ATOM 2560 O O . TYR B 1 18 ? 7.185 -22.561 43.599 1 20.45 18 TYR B O 1
ATOM 2568 N N . SER B 1 19 ? 6.37 -24.687 44.01 1 19.72 19 SER B N 1
ATOM 2569 C CA . SER B 1 19 ? 7.358 -24.956 45.05 1 19.72 19 SER B CA 1
ATOM 2570 C C . SER B 1 19 ? 8.664 -25.469 44.454 1 19.72 19 SER B C 1
ATOM 2572 O O . SER B 1 19 ? 8.675 -26.019 43.35 1 19.72 19 SER B O 1
ATOM 2574 N N . ALA B 1 20 ? 9.925 -25.458 45.149 1 20.58 20 ALA B N 1
ATOM 2575 C CA . ALA B 1 20 ? 11.375 -25.333 45.019 1 20.58 20 ALA B CA 1
ATOM 2576 C C . ALA B 1 20 ? 12.026 -26.696 44.807 1 20.58 20 ALA B C 1
ATOM 2578 O O . ALA B 1 20 ? 13.111 -26.79 44.228 1 20.58 20 ALA B O 1
ATOM 2579 N N . ASN B 1 21 ? 11.577 -28.029 45.301 1 19.48 21 ASN B N 1
ATOM 2580 C CA . ASN B 1 21 ? 12.582 -28.828 45.994 1 19.48 21 ASN B CA 1
ATOM 2581 C C . ASN B 1 21 ? 13.312 -29.765 45.035 1 19.48 21 ASN B C 1
ATOM 2583 O O . ASN B 1 21 ? 12.733 -30.227 44.051 1 19.48 21 ASN B O 1
ATOM 2587 N N . GLY B 1 22 ? 14.753 -30.117 45.031 1 19.94 22 GLY B N 1
ATOM 2588 C CA . GLY B 1 22 ? 16.055 -30.456 44.479 1 19.94 22 GLY B CA 1
ATOM 2589 C C . GLY B 1 22 ? 16.235 -31.944 44.247 1 19.94 22 GLY B C 1
ATOM 2590 O O . GLY B 1 22 ? 16.865 -32.354 43.27 1 19.94 22 GLY B O 1
ATOM 2591 N N . TYR B 1 23 ? 15.964 -32.917 45.111 1 19.52 23 TYR B N 1
ATOM 2592 C CA . TYR B 1 23 ? 16.995 -33.888 45.46 1 19.52 23 TYR B CA 1
ATOM 2593 C C . TYR B 1 23 ? 16.81 -35.184 44.68 1 19.52 23 TYR B C 1
ATOM 2595 O O . TYR B 1 23 ? 15.803 -35.877 44.845 1 19.52 23 TYR B O 1
ATOM 2603 N N . CYS B 1 24 ? 17.027 -35.382 43.389 1 18.88 24 CYS B N 1
ATOM 2604 C CA . CYS B 1 24 ? 16.564 -36.666 42.874 1 18.88 24 CYS B CA 1
ATOM 2605 C C . CYS B 1 24 ? 17.543 -37.78 43.226 1 18.88 24 CYS B C 1
ATOM 2607 O O . CYS B 1 24 ? 18.746 -37.65 42.993 1 18.88 24 CYS B O 1
ATOM 2609 N N . LYS B 1 25 ? 17.067 -38.881 43.86 1 17.18 25 LYS B N 1
ATOM 2610 C CA . LYS B 1 25 ? 17.754 -39.959 44.566 1 17.18 25 LYS B CA 1
ATOM 2611 C C . LYS B 1 25 ? 18.286 -41.004 43.589 1 17.18 25 LYS B C 1
ATOM 2613 O O . LYS B 1 25 ? 17.577 -41.418 42.669 1 17.18 25 LYS B O 1
ATOM 2618 N N . GLU B 1 26 ? 19.612 -41.299 43.447 1 19.66 26 GLU B N 1
ATOM 2619 C CA . GLU B 1 26 ? 20.541 -42.058 42.616 1 19.66 26 GLU B CA 1
ATOM 2620 C C . GLU B 1 26 ? 20.305 -43.559 42.754 1 19.66 26 GLU B C 1
ATOM 2622 O O . GLU B 1 26 ? 20.47 -44.121 43.839 1 19.66 26 GLU B O 1
ATOM 2627 N N . ILE B 1 27 ? 19.267 -44.06 42.117 1 16.5 27 ILE B N 1
ATOM 2628 C CA . ILE B 1 27 ? 19.011 -45.444 42.504 1 16.5 27 ILE B CA 1
ATOM 2629 C C . ILE B 1 27 ? 20.148 -46.336 42.012 1 16.5 27 ILE B C 1
ATOM 2631 O O . ILE B 1 27 ? 20.567 -46.237 40.856 1 16.5 27 ILE B O 1
ATOM 2635 N N . ARG B 1 28 ? 20.52 -47.329 42.853 1 15.98 28 ARG B N 1
ATOM 2636 C CA . ARG B 1 28 ? 21.699 -48.125 43.178 1 15.98 28 ARG B CA 1
ATOM 2637 C C . ARG B 1 28 ? 21.817 -49.332 42.253 1 15.98 28 ARG B C 1
ATOM 2639 O O . ARG B 1 28 ? 22.869 -49.972 42.19 1 15.98 28 ARG B O 1
ATOM 2646 N N . SER B 1 29 ? 20.818 -49.777 41.342 1 15.16 29 SER B N 1
ATOM 2647 C CA . SER B 1 29 ? 20.689 -51.209 41.593 1 15.16 29 SER B CA 1
ATOM 2648 C C . SER B 1 29 ? 21.934 -51.963 41.138 1 15.16 29 SER B C 1
ATOM 2650 O O . SER B 1 29 ? 22.703 -51.464 40.314 1 15.16 29 SER B O 1
ATOM 2652 N N . ARG B 1 30 ? 21.755 -53.439 41.338 1 15.4 30 ARG B N 1
ATOM 2653 C CA . ARG B 1 30 ? 22.498 -54.569 41.885 1 15.4 30 ARG B CA 1
ATOM 2654 C C . ARG B 1 30 ? 23.386 -55.207 40.822 1 15.4 30 ARG B C 1
ATOM 2656 O O . ARG B 1 30 ? 23.187 -54.987 39.626 1 15.4 30 ARG B O 1
ATOM 2663 N N . LYS B 1 31 ? 23.604 -56.632 40.988 1 15.06 31 LYS B N 1
ATOM 2664 C CA . LYS B 1 31 ? 24.758 -57.477 41.279 1 15.06 31 LYS B CA 1
ATOM 2665 C C . LYS B 1 31 ? 25.219 -58.226 40.031 1 15.06 31 LYS B C 1
ATOM 2667 O O . LYS B 1 31 ? 26.4 -58.552 39.898 1 15.06 31 LYS B O 1
ATOM 2672 N N . TYR B 1 32 ? 24.316 -58.728 39.029 1 15.94 32 TYR B N 1
ATOM 2673 C CA . TYR B 1 32 ? 24.428 -60.177 38.897 1 15.94 32 TYR B CA 1
ATOM 2674 C C . TYR B 1 32 ? 25.691 -60.558 38.134 1 15.94 32 TYR B C 1
ATOM 2676 O O . TYR B 1 32 ? 26.225 -59.756 37.364 1 15.94 32 TYR B O 1
ATOM 2684 N N . GLY B 1 33 ? 26.025 -61.951 38.188 1 15.51 33 GLY B N 1
ATOM 2685 C CA . GLY B 1 33 ? 27.129 -62.874 38.396 1 15.51 33 GLY B CA 1
ATOM 2686 C C . GLY B 1 33 ? 27.857 -63.232 37.114 1 15.51 33 GLY B C 1
ATOM 2687 O O . GLY B 1 33 ? 29.089 -63.225 37.071 1 15.51 33 GLY B O 1
ATOM 2688 N N . SER B 1 34 ? 27.152 -64 36.122 1 16 34 SER B N 1
ATOM 2689 C CA . SER B 1 34 ? 27.653 -65.352 35.894 1 16 34 SER B CA 1
ATOM 2690 C C . SER B 1 34 ? 28.884 -65.341 34.993 1 16 34 SER B C 1
ATOM 2692 O O . SER B 1 34 ? 29.157 -64.345 34.319 1 16 34 SER B O 1
ATOM 2694 N N . TRP B 1 35 ? 29.222 -66.665 34.424 1 15.73 35 TRP B N 1
ATOM 2695 C CA . TRP B 1 35 ? 30.312 -67.635 34.461 1 15.73 35 TRP B CA 1
ATOM 2696 C C . TRP B 1 35 ? 31.156 -67.554 33.194 1 15.73 35 TRP B C 1
ATOM 2698 O O . TRP B 1 35 ? 32.345 -67.879 33.211 1 15.73 35 TRP B O 1
ATOM 2708 N N . TYR B 1 36 ? 30.536 -67.257 31.975 1 16.22 36 TYR B N 1
ATOM 2709 C CA . TYR B 1 36 ? 30.86 -68.258 30.965 1 16.22 36 TYR B CA 1
ATOM 2710 C C . TYR B 1 36 ? 32.326 -68.165 30.557 1 16.22 36 TYR B C 1
ATOM 2712 O O . TYR B 1 36 ? 32.933 -67.095 30.641 1 16.22 36 TYR B O 1
ATOM 2720 N N . SER B 1 37 ? 32.77 -69.331 30.073 1 16.26 37 SER B N 1
ATOM 2721 C CA . SER B 1 37 ? 33.99 -70.132 30.054 1 16.26 37 SER B CA 1
ATOM 2722 C C . SER B 1 37 ? 35.058 -69.492 29.173 1 16.26 37 SER B C 1
ATOM 2724 O O . SER B 1 37 ? 36.181 -69.253 29.624 1 16.26 37 SER B O 1
ATOM 2726 N N . CYS B 1 38 ? 35.18 -70.059 27.905 1 16.4 38 CYS B N 1
ATOM 2727 C CA . CYS B 1 38 ? 36.236 -70.999 27.548 1 16.4 38 CYS B CA 1
ATOM 2728 C C . CYS B 1 38 ? 37.41 -70.279 26.897 1 16.4 38 CYS B C 1
ATOM 2730 O O . CYS B 1 38 ? 38.568 -70.553 27.217 1 16.4 38 CYS B O 1
ATOM 2732 N N . CYS B 1 39 ? 37.208 -69.849 25.579 1 18.72 39 CYS B N 1
ATOM 2733 C CA . CYS B 1 39 ? 38.084 -70.411 24.557 1 18.72 39 CYS B CA 1
ATOM 2734 C C . CYS B 1 39 ? 39.44 -69.715 24.559 1 18.72 39 CYS B C 1
ATOM 2736 O O . CYS B 1 39 ? 39.534 -68.529 24.882 1 18.72 39 CYS B O 1
ATOM 2738 N N . PRO B 1 40 ? 40.466 -70.609 24.207 1 19.06 40 PRO B N 1
ATOM 2739 C CA . PRO B 1 40 ? 41.913 -70.517 24.418 1 19.06 40 PRO B CA 1
ATOM 2740 C C . PRO B 1 40 ? 42.532 -69.298 23.737 1 19.06 40 PRO B C 1
ATOM 2742 O O . PRO B 1 40 ? 41.959 -68.76 22.786 1 19.06 40 PRO B O 1
ATOM 2745 N N . LEU B 1 41 ? 43.614 -68.864 24.305 1 20.53 41 LEU B N 1
ATOM 2746 C CA . LEU B 1 41 ? 44.447 -67.666 24.334 1 20.53 41 LEU B CA 1
ATOM 2747 C C . LEU B 1 41 ? 45.3 -67.567 23.073 1 20.53 41 LEU B C 1
ATOM 2749 O O . LEU B 1 41 ? 46.241 -66.773 23.016 1 20.53 41 LEU B O 1
ATOM 2753 N N . HIS B 1 42 ? 44.805 -68.209 21.876 1 19.08 42 HIS B N 1
ATOM 2754 C CA . HIS B 1 42 ? 45.962 -68.376 21.003 1 19.08 42 HIS B CA 1
ATOM 2755 C C . HIS B 1 42 ? 46.791 -67.098 20.937 1 19.08 42 HIS B C 1
ATOM 2757 O O . HIS B 1 42 ? 46.303 -66.018 21.278 1 19.08 42 HIS B O 1
ATOM 2763 N N . GLY B 1 43 ? 47.84 -67.266 19.998 1 20.19 43 GLY B N 1
ATOM 2764 C CA . GLY B 1 43 ? 49.198 -66.79 19.789 1 20.19 43 GLY B CA 1
ATOM 2765 C C . GLY B 1 43 ? 49.271 -65.303 19.497 1 20.19 43 GLY B C 1
ATOM 2766 O O . GLY B 1 43 ? 48.287 -64.701 19.065 1 20.19 43 GLY B O 1
ATOM 2767 N N . THR B 1 44 ? 50.209 -64.738 20.166 1 22.04 44 THR B N 1
ATOM 2768 C CA . THR B 1 44 ? 50.563 -63.35 20.44 1 22.04 44 THR B CA 1
ATOM 2769 C C . THR B 1 44 ? 50.979 -62.635 19.158 1 22.04 44 THR B C 1
ATOM 2771 O O . THR B 1 44 ? 51.43 -61.488 19.2 1 22.04 44 THR B O 1
ATOM 2774 N N . ARG B 1 45 ? 50.505 -63.143 17.947 1 21.01 45 ARG B N 1
ATOM 2775 C CA . ARG B 1 45 ? 51.278 -62.479 16.903 1 21.01 45 ARG B CA 1
ATOM 2776 C C . ARG B 1 45 ? 51.338 -60.974 17.14 1 21.01 45 ARG B C 1
ATOM 2778 O O . ARG B 1 45 ? 50.347 -60.364 17.547 1 21.01 45 ARG B O 1
ATOM 2785 N N . THR B 1 46 ? 52.535 -60.625 17.521 1 21.06 46 THR B N 1
ATOM 2786 C CA . THR B 1 46 ? 52.958 -59.251 17.768 1 21.06 46 THR B CA 1
ATOM 2787 C C . THR B 1 46 ? 52.518 -58.337 16.629 1 21.06 46 THR B C 1
ATOM 2789 O O . THR B 1 46 ? 52.936 -58.518 15.483 1 21.06 46 THR B O 1
ATOM 2792 N N . LYS B 1 47 ? 51.272 -58.261 16.426 1 22.6 47 LYS B N 1
ATOM 2793 C CA . LYS B 1 47 ? 50.9 -57.377 15.326 1 22.6 47 LYS B CA 1
ATOM 2794 C C . LYS B 1 47 ? 51.634 -56.042 15.422 1 22.6 47 LYS B C 1
ATOM 2796 O O . LYS B 1 47 ? 51.676 -55.426 16.488 1 22.6 47 LYS B O 1
ATOM 2801 N N . ALA B 1 48 ? 52.754 -55.985 14.598 1 22.92 48 ALA B N 1
ATOM 2802 C CA . ALA B 1 48 ? 53.434 -54.725 14.309 1 22.92 48 ALA B CA 1
ATOM 2803 C C . ALA B 1 48 ? 52.442 -53.567 14.251 1 22.92 48 ALA B C 1
ATOM 2805 O O . ALA B 1 48 ? 51.426 -53.645 13.556 1 22.92 48 ALA B O 1
ATOM 2806 N N . VAL B 1 49 ? 52.291 -52.967 15.316 1 22.44 49 VAL B N 1
ATOM 2807 C CA . VAL B 1 49 ? 51.452 -51.778 15.417 1 22.44 49 VAL B CA 1
ATOM 2808 C C . VAL B 1 49 ? 51.881 -50.752 14.371 1 22.44 49 VAL B C 1
ATOM 2810 O O . VAL B 1 49 ? 53.025 -50.289 14.378 1 22.44 49 VAL B O 1
ATOM 2813 N N . HIS B 1 50 ? 51.862 -51.18 13.103 1 24.48 50 HIS B N 1
ATOM 2814 C CA . HIS B 1 50 ? 52.138 -50.044 12.231 1 24.48 50 HIS B CA 1
ATOM 2815 C C . HIS B 1 50 ? 51.492 -48.77 12.764 1 24.48 50 HIS B C 1
ATOM 2817 O O . HIS B 1 50 ? 50.367 -48.803 13.267 1 24.48 50 HIS B O 1
ATOM 2823 N N . PRO B 1 51 ? 52.286 -47.932 13.275 1 23.71 51 PRO B N 1
ATOM 2824 C CA . PRO B 1 51 ? 51.671 -46.704 13.784 1 23.71 51 PRO B CA 1
ATOM 2825 C C . PRO B 1 51 ? 50.592 -46.155 12.853 1 23.71 51 PRO B C 1
ATOM 2827 O O . PRO B 1 51 ? 50.659 -46.357 11.638 1 23.71 51 PRO B O 1
ATOM 2830 N N . LYS B 1 52 ? 49.354 -46.219 13.306 1 23.94 52 LYS B N 1
ATOM 2831 C CA . LYS B 1 52 ? 48.251 -45.471 12.709 1 23.94 52 LYS B CA 1
ATOM 2832 C C . LYS B 1 52 ? 48.707 -44.088 12.255 1 23.94 52 LYS B C 1
ATOM 2834 O O . LYS B 1 52 ? 49.23 -43.308 13.053 1 23.94 52 LYS B O 1
ATOM 2839 N N . ARG B 1 53 ? 49.438 -44.096 11.157 1 23.69 53 ARG B N 1
ATOM 2840 C CA . ARG B 1 53 ? 49.423 -42.76 10.571 1 23.69 53 ARG B CA 1
ATOM 2841 C C . ARG B 1 53 ? 48.082 -42.073 10.81 1 23.69 53 ARG B C 1
ATOM 2843 O O . ARG B 1 53 ? 47.035 -42.589 10.414 1 23.69 53 ARG B O 1
ATOM 2850 N N . SER B 1 54 ? 47.975 -41.513 11.95 1 24.66 54 SER B N 1
ATOM 2851 C CA . SER B 1 54 ? 46.839 -40.612 12.112 1 24.66 54 SER B CA 1
ATOM 2852 C C . SER B 1 54 ? 46.679 -39.701 10.9 1 24.66 54 SER B C 1
ATOM 2854 O O . SER B 1 54 ? 47.567 -38.903 10.595 1 24.66 54 SER B O 1
ATOM 2856 N N . TYR B 1 55 ? 46.33 -40.226 9.738 1 24.73 55 TYR B N 1
ATOM 2857 C CA . TYR B 1 55 ? 45.721 -39.248 8.843 1 24.73 55 TYR B CA 1
ATOM 2858 C C . TYR B 1 55 ? 44.877 -38.246 9.623 1 24.73 55 TYR B C 1
ATOM 2860 O O . TYR B 1 55 ? 43.923 -38.627 10.305 1 24.73 55 TYR B O 1
ATOM 2868 N N . TYR B 1 56 ? 45.54 -37.391 10.294 1 26.84 56 TYR B N 1
ATOM 2869 C CA . TYR B 1 56 ? 44.709 -36.228 10.584 1 26.84 56 TYR B CA 1
ATOM 2870 C C . TYR B 1 56 ? 43.905 -35.814 9.357 1 26.84 56 TYR B C 1
ATOM 2872 O O . TYR B 1 56 ? 44.469 -35.337 8.37 1 26.84 56 TYR B O 1
ATOM 2880 N N . CYS B 1 57 ? 43.11 -36.738 8.773 1 27.21 57 CYS B N 1
ATOM 2881 C CA . CYS B 1 57 ? 42.061 -36.09 7.994 1 27.21 57 CYS B CA 1
ATOM 2882 C C . CYS B 1 57 ? 41.684 -34.744 8.6 1 27.21 57 CYS B C 1
ATOM 2884 O O . CYS B 1 57 ? 41.228 -34.679 9.743 1 27.21 57 CYS B O 1
ATOM 2886 N N . SER B 1 58 ? 42.527 -33.84 8.422 1 30.69 58 SER B N 1
ATOM 2887 C CA . SER B 1 58 ? 41.88 -32.538 8.55 1 30.69 58 SER B CA 1
ATOM 2888 C C . SER B 1 58 ? 40.423 -32.598 8.104 1 30.69 58 SER B C 1
ATOM 2890 O O . SER B 1 58 ? 40.139 -32.747 6.914 1 30.69 58 SER B O 1
ATOM 2892 N N . LEU B 1 59 ? 39.646 -33.501 8.721 1 29.42 59 LEU B N 1
ATOM 2893 C CA . LEU B 1 59 ? 38.239 -33.138 8.593 1 29.42 59 LEU B CA 1
ATOM 2894 C C . LEU B 1 59 ? 38.078 -31.628 8.456 1 29.42 59 LEU B C 1
ATOM 2896 O O . LEU B 1 59 ? 38.409 -30.877 9.376 1 29.42 59 LEU B O 1
ATOM 2900 N N . ASP B 1 60 ? 38.553 -31.142 7.416 1 32.32 60 ASP B N 1
ATOM 2901 C CA . ASP B 1 60 ? 37.84 -29.898 7.144 1 32.32 60 ASP B CA 1
ATOM 2902 C C . ASP B 1 60 ? 36.437 -29.925 7.747 1 32.32 60 ASP B C 1
ATOM 2904 O O . ASP B 1 60 ? 35.555 -30.627 7.248 1 32.32 60 ASP B O 1
ATOM 2908 N N . LEU B 1 61 ? 36.358 -30.202 9.051 1 30.39 61 LEU B N 1
ATOM 2909 C CA . LEU B 1 61 ? 35.092 -29.753 9.618 1 30.39 61 LEU B CA 1
ATOM 2910 C C . LEU B 1 61 ? 34.505 -28.608 8.798 1 30.39 61 LEU B C 1
ATOM 2912 O O . LEU B 1 61 ? 35.018 -27.487 8.834 1 30.39 61 LEU B O 1
ATOM 2916 N N . ASP B 1 62 ? 34.32 -28.796 7.571 1 33.58 62 ASP B N 1
ATOM 2917 C CA . ASP B 1 62 ? 33.186 -27.965 7.179 1 33.58 62 ASP B CA 1
ATOM 2918 C C . ASP B 1 62 ? 32.291 -27.657 8.377 1 33.58 62 ASP B C 1
ATOM 2920 O O . ASP B 1 62 ? 31.55 -28.525 8.844 1 33.58 62 ASP B O 1
ATOM 2924 N N . ILE B 1 63 ? 32.884 -27.268 9.459 1 34.04 63 ILE B N 1
ATOM 2925 C CA . ILE B 1 63 ? 31.993 -26.619 10.415 1 34.04 63 ILE B CA 1
ATOM 2926 C C . ILE B 1 63 ? 30.666 -26.284 9.737 1 34.04 63 ILE B C 1
ATOM 2928 O O . ILE B 1 63 ? 30.632 -25.522 8.767 1 34.04 63 ILE B O 1
ATOM 2932 N N . PHE B 1 64 ? 29.82 -27.17 9.513 1 34 64 PHE B N 1
ATOM 2933 C CA . PHE B 1 64 ? 28.407 -26.833 9.39 1 34 64 PHE B CA 1
ATOM 2934 C C . PHE B 1 64 ? 28.125 -25.456 9.979 1 34 64 PHE B C 1
ATOM 2936 O O . PHE B 1 64 ? 28.1 -25.291 11.201 1 34 64 PHE B O 1
ATOM 2943 N N . GLN B 1 65 ? 28.839 -24.467 9.646 1 36.56 65 GLN B N 1
ATOM 2944 C CA . GLN B 1 65 ? 28.375 -23.144 10.049 1 36.56 65 GLN B CA 1
ATOM 2945 C C . GLN B 1 65 ? 26.881 -23.156 10.36 1 36.56 65 GLN B C 1
ATOM 2947 O O . GLN B 1 65 ? 26.06 -23.413 9.477 1 36.56 65 GLN B O 1
ATOM 2952 N N . GLU B 1 66 ? 26.407 -23.833 11.221 1 42.02 66 GLU B N 1
ATOM 2953 C CA . GLU B 1 66 ? 25.043 -23.587 11.68 1 42.02 66 GLU B CA 1
ATOM 2954 C C . GLU B 1 66 ? 24.508 -22.265 11.138 1 42.02 66 GLU B C 1
ATOM 2956 O O . GLU B 1 66 ? 24.984 -21.193 11.52 1 42.02 66 GLU B O 1
ATOM 2961 N N . LYS B 1 67 ? 24.474 -22.15 9.841 1 48.32 67 LYS B N 1
ATOM 2962 C CA . LYS B 1 67 ? 23.954 -20.925 9.242 1 48.32 67 LYS B CA 1
ATOM 2963 C C . LYS B 1 67 ? 22.994 -20.214 10.191 1 48.32 67 LYS B C 1
ATOM 2965 O O . LYS B 1 67 ? 21.938 -20.752 10.533 1 48.32 67 LYS B O 1
ATOM 2970 N N . GLU B 1 68 ? 23.47 -19.54 11.203 1 63.94 68 GLU B N 1
ATOM 2971 C CA . GLU B 1 68 ? 22.715 -18.719 12.146 1 63.94 68 GLU B CA 1
ATOM 2972 C C . GLU B 1 68 ? 21.451 -18.159 11.501 1 63.94 68 GLU B C 1
ATOM 2974 O O . GLU B 1 68 ? 21.497 -17.629 10.389 1 63.94 68 GLU B O 1
ATOM 2979 N N . ARG B 1 69 ? 20.305 -18.755 11.789 1 81.31 69 ARG B N 1
ATOM 2980 C CA . ARG B 1 69 ? 19.002 -18.264 11.351 1 81.31 69 ARG B CA 1
ATOM 2981 C C . ARG B 1 69 ? 18.892 -16.756 11.548 1 81.31 69 ARG B C 1
ATOM 2983 O O . ARG B 1 69 ? 19.177 -16.243 12.632 1 81.31 69 ARG B O 1
ATOM 2990 N N . GLU B 1 70 ? 18.724 -16.19 10.347 1 91.7 70 GLU B N 1
ATOM 2991 C CA . GLU B 1 70 ? 18.623 -14.735 10.403 1 91.7 70 GLU B CA 1
ATOM 2992 C C . GLU B 1 70 ? 17.217 -14.294 10.8 1 91.7 70 GLU B C 1
ATOM 2994 O O . GLU B 1 70 ? 17.01 -13.146 11.198 1 91.7 70 GLU B O 1
ATOM 2999 N N . GLY B 1 71 ? 16.279 -15.291 10.664 1 96.37 71 GLY B N 1
ATOM 3000 C CA . GLY B 1 71 ? 14.919 -14.938 11.038 1 96.37 71 GLY B CA 1
ATOM 3001 C C . GLY B 1 71 ? 13.909 -16.021 10.708 1 96.37 71 GLY B C 1
ATOM 3002 O O . GLY B 1 71 ? 14.282 -17.115 10.28 1 96.37 71 GLY B O 1
ATOM 3003 N N . ILE B 1 72 ? 12.711 -15.798 11.035 1 97.79 72 ILE B N 1
ATOM 3004 C CA . ILE B 1 72 ? 11.59 -16.692 10.763 1 97.79 72 ILE B CA 1
ATOM 3005 C C . ILE B 1 72 ? 10.475 -15.921 10.06 1 97.79 72 ILE B C 1
ATOM 3007 O O . ILE B 1 72 ? 10.064 -14.854 10.521 1 97.79 72 ILE B O 1
ATOM 3011 N N . LEU B 1 73 ? 10.063 -16.437 8.918 1 98.48 73 LEU B N 1
ATOM 3012 C CA . LEU B 1 73 ? 8.852 -15.935 8.277 1 98.48 73 LEU B CA 1
ATOM 3013 C C . LEU B 1 73 ? 7.648 -16.796 8.64 1 98.48 73 LEU B C 1
ATOM 3015 O O . LEU B 1 73 ? 7.607 -17.984 8.313 1 98.48 73 LEU B O 1
ATOM 3019 N N . TYR B 1 74 ? 6.73 -16.245 9.372 1 98.55 74 TYR B N 1
ATOM 3020 C CA . TYR B 1 74 ? 5.45 -16.905 9.6 1 98.55 74 TYR B CA 1
ATOM 3021 C C . TYR B 1 74 ? 4.55 -16.786 8.376 1 98.55 74 TYR B C 1
ATOM 3023 O O . TYR B 1 74 ? 4.271 -15.679 7.908 1 98.55 74 TYR B O 1
ATOM 3031 N N . SER B 1 75 ? 4.121 -17.907 7.868 1 97.88 75 SER B N 1
ATOM 3032 C CA . SER B 1 75 ? 3.523 -17.971 6.538 1 97.88 75 SER B CA 1
ATOM 3033 C C . SER B 1 75 ? 2.573 -19.157 6.415 1 97.88 75 SER B C 1
ATOM 3035 O O . SER B 1 75 ? 2.73 -20.16 7.115 1 97.88 75 SER B O 1
ATOM 3037 N N . PHE B 1 76 ? 1.561 -19.043 5.579 1 97.03 76 PHE B N 1
ATOM 3038 C CA . PHE B 1 76 ? 0.782 -20.167 5.073 1 97.03 76 PHE B CA 1
ATOM 3039 C C . PHE B 1 76 ? 1.091 -20.42 3.602 1 97.03 76 PHE B C 1
ATOM 3041 O O . PHE B 1 76 ? 1.243 -19.477 2.823 1 97.03 76 PHE B O 1
ATOM 3048 N N . PRO B 1 77 ? 1.164 -21.624 3.19 1 96.09 77 PRO B N 1
ATOM 3049 C CA . PRO B 1 77 ? 1.522 -21.934 1.804 1 96.09 77 PRO B CA 1
ATOM 3050 C C . PRO B 1 77 ? 0.545 -21.335 0.794 1 96.09 77 PRO B C 1
ATOM 3052 O O . PRO B 1 77 ? 0.961 -20.853 -0.262 1 96.09 77 PRO B O 1
ATOM 3055 N N . VAL B 1 78 ? -0.755 -21.277 1.142 1 96.71 78 VAL B N 1
ATOM 3056 C CA . VAL B 1 78 ? -1.776 -20.851 0.19 1 96.71 78 VAL B CA 1
ATOM 3057 C C . VAL B 1 78 ? -1.827 -19.326 0.135 1 96.71 78 VAL B C 1
ATOM 3059 O O . VAL B 1 78 ? -2.349 -18.75 -0.823 1 96.71 78 VAL B O 1
ATOM 3062 N N . SER B 1 79 ? -1.303 -18.65 1.09 1 96.93 79 SER B N 1
ATOM 3063 C CA . SER B 1 79 ? -1.401 -17.197 1.175 1 96.93 79 SER B CA 1
ATOM 3064 C C . SER B 1 79 ? -0.591 -16.522 0.074 1 96.93 79 SER B C 1
ATOM 3066 O O . SER B 1 79 ? 0.634 -16.654 0.028 1 96.93 79 SER B O 1
ATOM 3068 N N . ASN B 1 80 ? -1.247 -15.791 -0.753 1 97.34 80 ASN B N 1
ATOM 3069 C CA . ASN B 1 80 ? -0.542 -15.071 -1.808 1 97.34 80 ASN B CA 1
ATOM 3070 C C . ASN B 1 80 ? 0.306 -13.935 -1.242 1 97.34 80 ASN B C 1
ATOM 3072 O O . ASN B 1 80 ? 1.315 -13.551 -1.836 1 97.34 80 ASN B O 1
ATOM 3076 N N . TYR B 1 81 ? -0.038 -13.385 -0.075 1 98.05 81 TYR B N 1
ATOM 3077 C CA . TYR B 1 81 ? 0.74 -12.322 0.55 1 98.05 81 TYR B CA 1
ATOM 3078 C C . TYR B 1 81 ? 2.003 -12.879 1.197 1 98.05 81 TYR B C 1
ATOM 3080 O O . TYR B 1 81 ? 3.052 -12.23 1.184 1 98.05 81 TYR B O 1
ATOM 3088 N N . SER B 1 82 ? 1.916 -14.086 1.706 1 98.49 82 SER B N 1
ATOM 3089 C CA . SER B 1 82 ? 3.113 -14.749 2.211 1 98.49 82 SER B CA 1
ATOM 3090 C C . SER B 1 82 ? 3.992 -15.248 1.069 1 98.49 82 SER B C 1
ATOM 3092 O O . SER B 1 82 ? 5.219 -15.27 1.187 1 98.49 82 SER B O 1
ATOM 3094 N N . ALA B 1 83 ? 3.338 -15.689 0.05 1 98.74 83 ALA B N 1
ATOM 3095 C CA . ALA B 1 83 ? 4.049 -16.269 -1.086 1 98.74 83 ALA B CA 1
ATOM 3096 C C . ALA B 1 83 ? 4.98 -15.246 -1.731 1 98.74 83 ALA B C 1
ATOM 3098 O O . ALA B 1 83 ? 6.059 -15.598 -2.215 1 98.74 83 ALA B O 1
ATOM 3099 N N . ARG B 1 84 ? 4.522 -13.998 -1.809 1 98.55 84 ARG B N 1
ATOM 3100 C CA . ARG B 1 84 ? 5.4 -12.997 -2.408 1 98.55 84 ARG B CA 1
ATOM 3101 C C . ARG B 1 84 ? 6.664 -12.81 -1.576 1 98.55 84 ARG B C 1
ATOM 3103 O O . ARG B 1 84 ? 7.736 -12.533 -2.119 1 98.55 84 ARG B O 1
ATOM 3110 N N . CYS B 1 85 ? 6.591 -12.991 -0.244 1 98.88 85 CYS B N 1
ATOM 3111 C CA . CYS B 1 85 ? 7.781 -12.936 0.597 1 98.88 85 CYS B CA 1
ATOM 3112 C C . CYS B 1 85 ? 8.64 -14.181 0.41 1 98.88 85 CYS B C 1
ATOM 3114 O O . CYS B 1 85 ? 9.862 -14.085 0.291 1 98.88 85 CYS B O 1
ATOM 3116 N N . ARG B 1 86 ? 8.017 -15.324 0.358 1 98.86 86 ARG B N 1
ATOM 3117 C CA . ARG B 1 86 ? 8.753 -16.562 0.125 1 98.86 86 ARG B CA 1
ATOM 3118 C C . ARG B 1 86 ? 9.489 -16.52 -1.21 1 98.86 86 ARG B C 1
ATOM 3120 O O . ARG B 1 86 ? 10.618 -17.002 -1.318 1 98.86 86 ARG B O 1
ATOM 3127 N N . PHE B 1 87 ? 8.87 -15.929 -2.203 1 98.85 87 PHE B N 1
ATOM 3128 C CA . PHE B 1 87 ? 9.494 -15.791 -3.513 1 98.85 87 PHE B CA 1
ATOM 3129 C C . PHE B 1 87 ? 10.847 -15.099 -3.398 1 98.85 87 PHE B C 1
ATOM 3131 O O . PHE B 1 87 ? 11.849 -15.594 -3.919 1 98.85 87 PHE B O 1
ATOM 3138 N N . VAL B 1 88 ? 10.896 -13.999 -2.71 1 98.82 88 VAL B N 1
ATOM 3139 C CA . VAL B 1 88 ? 12.13 -13.238 -2.544 1 98.82 88 VAL B CA 1
ATOM 3140 C C . VAL B 1 88 ? 13.147 -14.067 -1.763 1 98.82 88 VAL B C 1
ATOM 3142 O O . VAL B 1 88 ? 14.322 -14.132 -2.134 1 98.82 88 VAL B O 1
ATOM 3145 N N . ILE B 1 89 ? 12.709 -14.696 -0.697 1 98.68 89 ILE B N 1
ATOM 3146 C CA . ILE B 1 89 ? 13.577 -15.493 0.163 1 98.68 89 ILE B CA 1
ATOM 3147 C C . ILE B 1 89 ? 14.176 -16.649 -0.635 1 98.68 89 ILE B C 1
ATOM 3149 O O . ILE B 1 89 ? 15.379 -16.909 -0.555 1 98.68 89 ILE B O 1
ATOM 3153 N N . TYR B 1 90 ? 13.347 -17.349 -1.464 1 98.67 90 TYR B N 1
ATOM 3154 C CA . TYR B 1 90 ? 13.807 -18.457 -2.293 1 98.67 90 TYR B CA 1
ATOM 3155 C C . TYR B 1 90 ? 14.783 -17.973 -3.359 1 98.67 90 TYR B C 1
ATOM 3157 O O . TYR B 1 90 ? 15.836 -18.581 -3.567 1 98.67 90 TYR B O 1
ATOM 3165 N N . ALA B 1 91 ? 14.407 -16.897 -4.028 1 98.58 91 ALA B N 1
ATOM 3166 C CA . ALA B 1 91 ? 15.178 -16.404 -5.167 1 98.58 91 ALA B CA 1
ATOM 3167 C C . ALA B 1 91 ? 16.569 -15.951 -4.734 1 98.58 91 ALA B C 1
ATOM 3169 O O . ALA B 1 91 ? 17.543 -16.123 -5.471 1 98.58 91 ALA B O 1
ATOM 3170 N N . LYS B 1 92 ? 16.647 -15.372 -3.535 1 97.96 92 LYS B N 1
ATOM 3171 C CA . LYS B 1 92 ? 17.919 -14.852 -3.044 1 97.96 92 LYS B CA 1
ATOM 3172 C C . LYS B 1 92 ? 18.583 -15.836 -2.085 1 97.96 92 LYS B C 1
ATOM 3174 O O . LYS B 1 92 ? 19.653 -15.555 -1.541 1 97.96 92 LYS B O 1
ATOM 3179 N N . GLU B 1 93 ? 17.894 -16.926 -1.81 1 97.02 93 GLU B N 1
ATOM 3180 C CA . GLU B 1 93 ? 18.406 -17.954 -0.909 1 97.02 93 GLU B CA 1
ATOM 3181 C C . GLU B 1 93 ? 18.771 -17.364 0.451 1 97.02 93 GLU B C 1
ATOM 3183 O O . GLU B 1 93 ? 19.862 -17.612 0.968 1 97.02 93 GLU B O 1
ATOM 3188 N N . ILE B 1 94 ? 17.929 -16.541 0.918 1 97.06 94 ILE B N 1
ATOM 3189 C CA . ILE B 1 94 ? 18.126 -15.898 2.213 1 97.06 94 ILE B CA 1
ATOM 3190 C C . ILE B 1 94 ? 17.925 -16.918 3.331 1 97.06 94 ILE B C 1
ATOM 3192 O O . ILE B 1 94 ? 16.972 -17.701 3.302 1 97.06 94 ILE B O 1
ATOM 3196 N N . PRO B 1 95 ? 18.78 -16.93 4.347 1 96.61 95 PRO B N 1
ATOM 3197 C CA . PRO B 1 95 ? 18.677 -17.908 5.432 1 96.61 95 PRO B CA 1
ATOM 3198 C C . PRO B 1 95 ? 17.569 -17.57 6.428 1 96.61 95 PRO B C 1
ATOM 3200 O O . PRO B 1 95 ? 17.843 -17.351 7.611 1 96.61 95 PRO B O 1
ATOM 3203 N N . ILE B 1 96 ? 16.386 -17.586 5.998 1 97.75 96 ILE B N 1
ATOM 3204 C CA . ILE B 1 96 ? 15.176 -17.375 6.785 1 97.75 96 ILE B CA 1
ATOM 3205 C C . ILE B 1 96 ? 14.341 -18.654 6.8 1 97.75 96 ILE B C 1
ATOM 3207 O O . ILE B 1 96 ? 14.094 -19.253 5.751 1 97.75 96 ILE B O 1
ATOM 3211 N N . GLU B 1 97 ? 13.968 -19.055 7.91 1 97.52 97 GLU B N 1
ATOM 3212 C CA . GLU B 1 97 ? 13.092 -20.217 8.03 1 97.52 97 GLU B CA 1
ATOM 3213 C C . GLU B 1 97 ? 11.631 -19.832 7.814 1 97.52 97 GLU B C 1
ATOM 3215 O O . GLU B 1 97 ? 11.215 -18.729 8.173 1 97.52 97 GLU B O 1
ATOM 3220 N N . ILE B 1 98 ? 10.94 -20.726 7.268 1 97.86 98 ILE B N 1
ATOM 3221 C CA . ILE B 1 98 ? 9.514 -20.522 7.038 1 97.86 98 ILE B CA 1
ATOM 3222 C C . ILE B 1 98 ? 8.707 -21.405 7.986 1 97.86 98 ILE B C 1
ATOM 3224 O O . ILE B 1 98 ? 8.886 -22.625 8.012 1 97.86 98 ILE B O 1
ATOM 3228 N N . HIS B 1 99 ? 7.872 -20.815 8.793 1 96.43 99 HIS B N 1
ATOM 3229 C CA . HIS B 1 99 ? 7.056 -21.545 9.757 1 96.43 99 HIS B CA 1
ATOM 3230 C C . HIS B 1 99 ? 5.59 -21.136 9.659 1 96.43 99 HIS B C 1
ATOM 3232 O O . HIS B 1 99 ? 5.282 -20.003 9.283 1 96.43 99 HIS B O 1
ATOM 3238 N N . SER B 1 100 ? 4.733 -22.034 9.972 1 95.98 100 SER B N 1
ATOM 3239 C CA . SER B 1 100 ? 3.341 -21.669 10.216 1 95.98 100 SER B CA 1
ATOM 3240 C C . SER B 1 100 ? 3.192 -20.901 11.525 1 95.98 100 SER B C 1
ATOM 3242 O O . SER B 1 100 ? 3.954 -21.12 12.469 1 95.98 100 SER B O 1
ATOM 3244 N N . PRO B 1 101 ? 2.224 -19.911 11.572 1 94.96 101 PRO B N 1
ATOM 3245 C CA . PRO B 1 101 ? 1.987 -19.265 12.865 1 94.96 101 PRO B CA 1
ATOM 3246 C C . PRO B 1 101 ? 1.644 -20.262 13.969 1 94.96 101 PRO B C 1
ATOM 3248 O O . PRO B 1 101 ? 0.918 -21.23 13.728 1 94.96 101 PRO B O 1
ATOM 3251 N N . PRO B 1 102 ? 2.119 -19.958 15.124 1 88.82 102 PRO B N 1
ATOM 3252 C CA . PRO B 1 102 ? 1.793 -20.848 16.241 1 88.82 102 PRO B CA 1
ATOM 3253 C C . PRO B 1 102 ? 0.328 -20.755 16.661 1 88.82 102 PRO B C 1
ATOM 3255 O O . PRO B 1 102 ? -0.213 -19.654 16.789 1 88.82 102 PRO B O 1
ATOM 3258 N N . VAL B 1 103 ? -0.446 -21.724 16.933 1 87.12 103 VAL B N 1
ATOM 3259 C CA . VAL B 1 103 ? -1.761 -21.903 17.538 1 87.12 103 VAL B CA 1
ATOM 3260 C C . VAL B 1 103 ? -2.805 -21.114 16.75 1 87.12 103 VAL B C 1
ATOM 3262 O O . VAL B 1 103 ? -3.914 -20.881 17.237 1 87.12 103 VAL B O 1
ATOM 3265 N N . GLY B 1 104 ? -2.479 -20.463 15.68 1 89.97 104 GLY B N 1
ATOM 3266 C CA . GLY B 1 104 ? -3.447 -19.761 14.852 1 89.97 104 GLY B CA 1
ATOM 3267 C C . GLY B 1 104 ? -3.269 -18.255 14.872 1 89.97 104 GLY B C 1
ATOM 3268 O O . GLY B 1 104 ? -2.633 -17.712 15.778 1 89.97 104 GLY B O 1
ATOM 3269 N N . LEU B 1 105 ? -3.933 -17.527 13.97 1 92.93 105 LEU B N 1
ATOM 3270 C CA . LEU B 1 105 ? -3.692 -16.111 13.713 1 92.93 105 LEU B CA 1
ATOM 3271 C C . LEU B 1 105 ? -4.323 -15.247 14.799 1 92.93 105 LEU B C 1
ATOM 3273 O O . LEU B 1 105 ? -3.934 -14.091 14.982 1 92.93 105 LEU B O 1
ATOM 3277 N N . LYS B 1 106 ? -5.258 -15.764 15.517 1 92.93 106 LYS B N 1
ATOM 3278 C CA . LYS B 1 106 ? -5.961 -14.957 16.51 1 92.93 106 LYS B CA 1
ATOM 3279 C C . LYS B 1 106 ? -5.545 -15.344 17.927 1 92.93 106 LYS B C 1
ATOM 3281 O O . LYS B 1 106 ? -6.086 -14.82 18.903 1 92.93 106 LYS B O 1
ATOM 3286 N N . SER B 1 107 ? -4.631 -16.26 18.013 1 94.58 107 SER B N 1
ATOM 3287 C CA . SER B 1 107 ? -4.14 -16.652 19.33 1 94.58 107 SER B CA 1
ATOM 3288 C C . SER B 1 107 ? -3.371 -15.515 19.994 1 94.58 107 SER B C 1
ATOM 3290 O O . SER B 1 107 ? -2.782 -14.675 19.311 1 94.58 107 SER B O 1
ATOM 3292 N N . GLU B 1 108 ? -3.381 -15.516 21.316 1 94.36 108 GLU B N 1
ATOM 3293 C CA . GLU B 1 108 ? -2.62 -14.524 22.07 1 94.36 108 GLU B CA 1
ATOM 3294 C C . GLU B 1 108 ? -1.135 -14.589 21.725 1 94.36 108 GLU B C 1
ATOM 3296 O O . GLU B 1 108 ? -0.47 -13.556 21.623 1 94.36 108 GLU B O 1
ATOM 3301 N N . GLU B 1 109 ? -0.715 -15.801 21.568 1 93.91 109 GLU B N 1
ATOM 3302 C CA . GLU B 1 109 ? 0.693 -16.023 21.253 1 93.91 109 GLU B CA 1
ATOM 3303 C C . GLU B 1 109 ? 1.072 -15.368 19.928 1 93.91 109 GLU B C 1
ATOM 3305 O O . GLU B 1 109 ? 2.099 -14.693 19.835 1 93.91 109 GLU B O 1
ATOM 3310 N N . TYR B 1 110 ? 0.258 -15.515 18.909 1 95.62 110 TYR B N 1
ATOM 3311 C CA . TYR B 1 110 ? 0.611 -14.957 17.608 1 95.62 110 TYR B CA 1
ATOM 3312 C C . TYR B 1 110 ? 0.367 -13.454 17.575 1 95.62 110 TYR B C 1
ATOM 3314 O O . TYR B 1 110 ? 1.101 -12.714 16.916 1 95.62 110 TYR B O 1
ATOM 3322 N N . LEU B 1 111 ? -0.627 -12.997 18.285 1 93.82 111 LEU B N 1
ATOM 3323 C CA . LEU B 1 111 ? -0.941 -11.573 18.3 1 93.82 111 LEU B CA 1
ATOM 3324 C C . LEU B 1 111 ? 0.176 -10.776 18.964 1 93.82 111 LEU B C 1
ATOM 3326 O O . LEU B 1 111 ? 0.311 -9.573 18.729 1 93.82 111 LEU B O 1
ATOM 3330 N N . LYS B 1 112 ? 1.008 -11.427 19.781 1 92.12 112 LYS B N 1
ATOM 3331 C CA . LYS B 1 112 ? 2.204 -10.795 20.33 1 92.12 112 LYS B CA 1
ATOM 3332 C C . LYS B 1 112 ? 3.271 -10.608 19.255 1 92.12 112 LYS B C 1
ATOM 3334 O O . LYS B 1 112 ? 4.106 -9.707 19.352 1 92.12 112 LYS B O 1
ATOM 3339 N N . ILE B 1 113 ? 3.176 -11.462 18.227 1 92.59 113 ILE B N 1
ATOM 3340 C CA . ILE B 1 113 ? 4.115 -11.396 17.112 1 92.59 113 ILE B CA 1
ATOM 3341 C C . ILE B 1 113 ? 3.629 -10.373 16.088 1 92.59 113 ILE B C 1
ATOM 3343 O O . ILE B 1 113 ? 4.389 -9.499 15.664 1 92.59 113 ILE B O 1
ATOM 3347 N N . ASN B 1 114 ? 2.389 -10.486 15.746 1 94.06 114 ASN B N 1
ATOM 3348 C CA . ASN B 1 114 ? 1.737 -9.58 14.806 1 94.06 114 ASN B CA 1
ATOM 3349 C C . ASN B 1 114 ? 0.363 -9.147 15.307 1 94.06 114 ASN B C 1
ATOM 3351 O O . ASN B 1 114 ? -0.622 -9.866 15.131 1 94.06 114 ASN B O 1
ATOM 3355 N N . PRO B 1 115 ? 0.247 -8.008 15.786 1 91.81 115 PRO B N 1
ATOM 3356 C CA . PRO B 1 115 ? -1.015 -7.529 16.354 1 91.81 115 PRO B CA 1
ATOM 3357 C C . PRO B 1 115 ? -2.14 -7.466 15.324 1 91.81 115 PRO B C 1
ATOM 3359 O O . PRO B 1 115 ? -3.312 -7.346 15.69 1 91.81 115 PRO B O 1
ATOM 3362 N N . LEU B 1 116 ? -1.821 -7.551 14.067 1 93.39 116 LEU B N 1
ATOM 3363 C CA . LEU B 1 116 ? -2.843 -7.533 13.026 1 93.39 116 LEU B CA 1
ATOM 3364 C C . LEU B 1 116 ? -3.47 -8.912 12.855 1 93.39 116 LEU B C 1
ATOM 3366 O O . LEU B 1 116 ? -4.517 -9.048 12.218 1 93.39 116 LEU B O 1
ATOM 3370 N N . GLY B 1 117 ? -2.787 -9.91 13.437 1 94.62 117 GLY B N 1
ATOM 3371 C CA . GLY B 1 117 ? -3.319 -11.26 13.342 1 94.62 117 GLY B CA 1
ATOM 3372 C C . GLY B 1 117 ? -3.345 -11.793 11.921 1 94.62 117 GLY B C 1
ATOM 3373 O O . GLY B 1 117 ? -4.271 -12.512 11.54 1 94.62 117 GLY B O 1
ATOM 3374 N N . LYS B 1 118 ? -2.381 -11.355 11.145 1 95.81 118 LYS B N 1
ATOM 3375 C CA . LYS B 1 118 ? -2.296 -11.757 9.744 1 95.81 118 LYS B CA 1
ATOM 3376 C C . LYS B 1 118 ? -0.914 -12.313 9.414 1 95.81 118 LYS B C 1
ATOM 3378 O O . LYS B 1 118 ? 0.034 -12.128 10.18 1 95.81 118 LYS B O 1
ATOM 3383 N N . VAL B 1 119 ? -0.815 -13.094 8.409 1 97.22 119 VAL B N 1
ATOM 3384 C CA . VAL B 1 119 ? 0.458 -13.428 7.779 1 97.22 119 VAL B CA 1
ATOM 3385 C C . VAL B 1 119 ? 0.634 -12.607 6.503 1 97.22 119 VAL B C 1
ATOM 3387 O O . VAL B 1 119 ? -0.348 -12.199 5.879 1 97.22 119 VAL B O 1
ATOM 3390 N N . PRO B 1 120 ? 1.899 -12.317 6.125 1 98.21 120 PRO B N 1
ATOM 3391 C CA . PRO B 1 120 ? 3.176 -12.76 6.69 1 98.21 120 PRO B CA 1
ATOM 3392 C C . PRO B 1 120 ? 3.638 -11.889 7.855 1 98.21 120 PRO B C 1
ATOM 3394 O O . PRO B 1 120 ? 3.181 -10.752 8.001 1 98.21 120 PRO B O 1
ATOM 3397 N N . ALA B 1 121 ? 4.428 -12.423 8.7 1 98.37 121 ALA B N 1
ATOM 3398 C CA . ALA B 1 121 ? 5.224 -11.722 9.704 1 98.37 121 ALA B CA 1
ATOM 3399 C C . ALA B 1 121 ? 6.661 -12.236 9.722 1 98.37 121 ALA B C 1
ATOM 3401 O O . ALA B 1 121 ? 6.893 -13.446 9.767 1 98.37 121 ALA B O 1
ATOM 3402 N N . LEU B 1 122 ? 7.618 -11.357 9.641 1 98.35 122 LEU B N 1
ATOM 3403 C CA . LEU B 1 122 ? 9.031 -11.72 9.624 1 98.35 122 LEU B CA 1
ATOM 3404 C C . LEU B 1 122 ? 9.708 -11.333 10.934 1 98.35 122 LEU B C 1
ATOM 3406 O O . LEU B 1 122 ? 9.918 -10.148 11.203 1 98.35 122 LEU B O 1
ATOM 3410 N N . TRP B 1 123 ? 10.013 -12.301 11.725 1 97.02 123 TRP B N 1
ATOM 3411 C CA . TRP B 1 123 ? 10.816 -12.073 12.922 1 97.02 123 TRP B CA 1
ATOM 3412 C C . TRP B 1 123 ? 12.305 -12.113 12.596 1 97.02 123 TRP B C 1
ATOM 3414 O O . TRP B 1 123 ? 12.777 -13.039 11.932 1 97.02 123 TRP B O 1
ATOM 3424 N N . LEU B 1 124 ? 12.99 -11.111 12.964 1 95.82 124 LEU B N 1
ATOM 3425 C CA . LEU B 1 124 ? 14.42 -10.996 12.7 1 95.82 124 LEU B CA 1
ATOM 3426 C C . LEU B 1 124 ? 15.231 -11.319 13.951 1 95.82 124 LEU B C 1
ATOM 3428 O O . LEU B 1 124 ? 14.987 -10.75 15.018 1 95.82 124 LEU B O 1
ATOM 3432 N N . ALA B 1 125 ? 16.262 -12.045 13.795 1 92.43 125 ALA B N 1
ATOM 3433 C CA . ALA B 1 125 ? 17.047 -12.553 14.917 1 92.43 125 ALA B CA 1
ATOM 3434 C C . ALA B 1 125 ? 17.997 -11.485 15.45 1 92.43 125 ALA B C 1
ATOM 3436 O O . ALA B 1 125 ? 18.261 -11.424 16.654 1 92.43 125 ALA B O 1
ATOM 3437 N N . ASP B 1 126 ? 18.541 -10.648 14.62 1 88.6 126 ASP B N 1
ATOM 3438 C CA . ASP B 1 126 ? 19.596 -9.705 14.98 1 88.6 126 ASP B CA 1
ATOM 3439 C C . ASP B 1 126 ? 19.09 -8.674 15.987 1 88.6 126 ASP B C 1
ATOM 3441 O O . ASP B 1 126 ? 19.812 -8.295 16.911 1 88.6 126 ASP B O 1
ATOM 3445 N N . ASN B 1 127 ? 17.848 -8.228 15.823 1 87.26 127 ASN B N 1
ATOM 3446 C CA . ASN B 1 127 ? 17.359 -7.154 16.681 1 87.26 127 ASN B CA 1
ATOM 3447 C C . ASN B 1 127 ? 16.042 -7.53 17.354 1 87.26 127 ASN B C 1
ATOM 3449 O O . ASN B 1 127 ? 15.46 -6.724 18.082 1 87.26 127 ASN B O 1
ATOM 3453 N N . ASN B 1 128 ? 15.601 -8.692 17.087 1 90.92 128 ASN B N 1
ATOM 3454 C CA . ASN B 1 128 ? 14.405 -9.248 17.712 1 90.92 128 ASN B CA 1
ATOM 3455 C C . ASN B 1 128 ? 13.166 -8.418 17.389 1 90.92 128 ASN B C 1
ATOM 3457 O O . ASN B 1 128 ? 12.328 -8.182 18.261 1 90.92 128 ASN B O 1
ATOM 3461 N N . ILE B 1 129 ? 13.121 -7.909 16.22 1 91.62 129 ILE B N 1
ATOM 3462 C CA . ILE B 1 129 ? 11.948 -7.152 15.796 1 91.62 129 ILE B CA 1
ATOM 3463 C C . ILE B 1 129 ? 11.148 -7.966 14.781 1 91.62 129 ILE B C 1
ATOM 3465 O O . ILE B 1 129 ? 11.695 -8.848 14.114 1 91.62 129 ILE B O 1
ATOM 3469 N N . THR B 1 130 ? 9.884 -7.692 14.723 1 96.2 130 THR B N 1
ATOM 3470 C CA . THR B 1 130 ? 9.003 -8.334 13.754 1 96.2 130 THR B CA 1
ATOM 3471 C C . THR B 1 130 ? 8.483 -7.318 12.741 1 96.2 130 THR B C 1
ATOM 3473 O O . THR B 1 130 ? 7.993 -6.251 13.119 1 96.2 130 THR B O 1
ATOM 3476 N N . LEU B 1 131 ? 8.726 -7.664 11.525 1 97.29 131 LEU B N 1
ATOM 3477 C CA . LEU B 1 131 ? 8.171 -6.875 10.431 1 97.29 131 LEU B CA 1
ATOM 3478 C C . LEU B 1 131 ? 6.898 -7.517 9.889 1 97.29 131 LEU B C 1
ATOM 3480 O O . LEU B 1 131 ? 6.825 -8.741 9.751 1 97.29 131 LEU B O 1
ATOM 3484 N N . VAL B 1 132 ? 5.954 -6.621 9.603 1 97.31 132 VAL B N 1
ATOM 3485 C CA . VAL B 1 132 ? 4.706 -7.122 9.037 1 97.31 132 VAL B CA 1
ATOM 3486 C C . VAL B 1 132 ? 4.4 -6.391 7.732 1 97.31 132 VAL B C 1
ATOM 3488 O O . VAL B 1 132 ? 5.135 -5.484 7.333 1 97.31 132 VAL B O 1
ATOM 3491 N N . GLU B 1 133 ? 3.331 -6.862 7.102 1 97.6 133 GLU B N 1
ATOM 3492 C CA . GLU B 1 133 ? 2.948 -6.372 5.781 1 97.6 133 GLU B CA 1
ATOM 3493 C C . GLU B 1 133 ? 3.934 -6.838 4.713 1 97.6 133 GLU B C 1
ATOM 3495 O O . GLU B 1 133 ? 5.123 -6.516 4.776 1 97.6 133 GLU B O 1
ATOM 3500 N N . SER B 1 134 ? 3.432 -7.525 3.756 1 98.42 134 SER B N 1
ATOM 3501 C CA . SER B 1 134 ? 4.258 -8.243 2.79 1 98.42 134 SER B CA 1
ATOM 3502 C C . SER B 1 134 ? 5.137 -7.284 1.994 1 98.42 134 SER B C 1
ATOM 3504 O O . SER B 1 134 ? 6.314 -7.565 1.757 1 98.42 134 SER B O 1
ATOM 3506 N N . GLU B 1 135 ? 4.571 -6.149 1.573 1 97.84 135 GLU B N 1
ATOM 3507 C CA . GLU B 1 135 ? 5.36 -5.193 0.803 1 97.84 135 GLU B CA 1
ATOM 3508 C C . GLU B 1 135 ? 6.506 -4.625 1.637 1 97.84 135 GLU B C 1
ATOM 3510 O O . GLU B 1 135 ? 7.609 -4.418 1.127 1 97.84 135 GLU B O 1
ATOM 3515 N N . VAL B 1 136 ? 6.291 -4.339 2.896 1 98.3 136 VAL B N 1
ATOM 3516 C CA . VAL B 1 136 ? 7.299 -3.819 3.814 1 98.3 136 VAL B CA 1
ATOM 3517 C C . VAL B 1 136 ? 8.4 -4.857 4.015 1 98.3 136 VAL B C 1
ATOM 3519 O O . VAL B 1 136 ? 9.588 -4.533 3.951 1 98.3 136 VAL B O 1
ATOM 3522 N N . ILE B 1 137 ? 7.974 -6.064 4.198 1 98.67 137 ILE B N 1
ATOM 3523 C CA . ILE B 1 137 ? 8.915 -7.163 4.388 1 98.67 137 ILE B CA 1
ATOM 3524 C C . ILE B 1 137 ? 9.799 -7.304 3.151 1 98.67 137 ILE B C 1
ATOM 3526 O O . ILE B 1 137 ? 11.024 -7.398 3.263 1 98.67 137 ILE B O 1
ATOM 3530 N N . ASN B 1 138 ? 9.204 -7.326 1.994 1 98.74 138 ASN B N 1
ATOM 3531 C CA . ASN B 1 138 ? 9.958 -7.518 0.76 1 98.74 138 ASN B CA 1
ATOM 3532 C C . ASN B 1 138 ? 10.944 -6.377 0.522 1 98.74 138 ASN B C 1
ATOM 3534 O O . ASN B 1 138 ? 12.084 -6.61 0.118 1 98.74 138 ASN B O 1
ATOM 3538 N N . GLU B 1 139 ? 10.484 -5.178 0.761 1 98.16 139 GLU B N 1
ATOM 3539 C CA . GLU B 1 139 ? 11.387 -4.043 0.595 1 98.16 139 GLU B CA 1
ATOM 3540 C C . GLU B 1 139 ? 12.549 -4.113 1.583 1 98.16 139 GLU B C 1
ATOM 3542 O O . GLU B 1 139 ? 13.685 -3.785 1.236 1 98.16 139 GLU B O 1
ATOM 3547 N N . TYR B 1 140 ? 12.285 -4.538 2.789 1 98.32 140 TYR B N 1
ATOM 3548 C CA . TYR B 1 140 ? 13.351 -4.734 3.765 1 98.32 140 TYR B CA 1
ATOM 3549 C C . TYR B 1 140 ? 14.36 -5.763 3.27 1 98.32 140 TYR B C 1
ATOM 3551 O O . TYR B 1 140 ? 15.571 -5.54 3.344 1 98.32 140 TYR B O 1
ATOM 3559 N N . LEU B 1 141 ? 13.894 -6.876 2.772 1 98.34 141 LEU B N 1
ATOM 3560 C CA . LEU B 1 141 ? 14.757 -7.969 2.336 1 98.34 141 LEU B CA 1
ATOM 3561 C C . LEU B 1 141 ? 15.647 -7.53 1.179 1 98.34 141 LEU B C 1
ATOM 3563 O O . LEU B 1 141 ? 16.83 -7.876 1.134 1 98.34 141 LEU B O 1
ATOM 3567 N N . ILE B 1 142 ? 15.054 -6.768 0.245 1 97.48 142 ILE B N 1
ATOM 3568 C CA . ILE B 1 142 ? 15.882 -6.396 -0.897 1 97.48 142 ILE B CA 1
ATOM 3569 C C . ILE B 1 142 ? 16.885 -5.324 -0.479 1 97.48 142 ILE B C 1
ATOM 3571 O O . ILE B 1 142 ? 17.983 -5.242 -1.035 1 97.48 142 ILE B O 1
ATOM 3575 N N . ASP B 1 143 ? 16.506 -4.515 0.521 1 96.52 143 ASP B N 1
ATOM 3576 C CA . ASP B 1 143 ? 17.445 -3.536 1.061 1 96.52 143 ASP B CA 1
ATOM 3577 C C . ASP B 1 143 ? 18.583 -4.224 1.812 1 96.52 143 ASP B C 1
ATOM 3579 O O . ASP B 1 143 ? 19.754 -3.893 1.613 1 96.52 143 ASP B O 1
ATOM 3583 N N . LYS B 1 144 ? 18.243 -5.132 2.636 1 95.68 144 LYS B N 1
ATOM 3584 C CA . LYS B 1 144 ? 19.206 -5.806 3.502 1 95.68 144 LYS B CA 1
ATOM 3585 C C . LYS B 1 144 ? 20.14 -6.701 2.693 1 95.68 144 LYS B C 1
ATOM 3587 O O . LYS B 1 144 ? 21.326 -6.819 3.011 1 95.68 144 LYS B O 1
ATOM 3592 N N . TYR B 1 145 ? 19.618 -7.306 1.658 1 96.6 145 TYR B N 1
ATOM 3593 C CA . TYR B 1 145 ? 20.381 -8.254 0.854 1 96.6 145 TYR B CA 1
ATOM 3594 C C . TYR B 1 145 ? 20.626 -7.706 -0.547 1 96.6 145 TYR B C 1
ATOM 3596 O O . TYR B 1 145 ? 20.508 -8.435 -1.535 1 96.6 145 TYR B O 1
ATOM 3604 N N . MET B 1 146 ? 20.88 -6.471 -0.596 1 94.46 146 MET B N 1
ATOM 3605 C CA . MET B 1 146 ? 21.039 -5.75 -1.856 1 94.46 146 MET B CA 1
ATOM 3606 C C . MET B 1 146 ? 22.181 -6.336 -2.678 1 94.46 146 MET B C 1
ATOM 3608 O O . MET B 1 146 ? 22.198 -6.211 -3.904 1 94.46 146 MET B O 1
ATOM 3612 N N . HIS B 1 147 ? 23.063 -7.021 -2.087 1 95.39 147 HIS B N 1
ATOM 3613 C CA . HIS B 1 147 ? 24.242 -7.553 -2.762 1 95.39 147 HIS B CA 1
ATOM 3614 C C . HIS B 1 147 ? 23.957 -8.92 -3.375 1 95.39 147 HIS B C 1
ATOM 3616 O O . HIS B 1 147 ? 24.769 -9.443 -4.141 1 95.39 147 HIS B O 1
ATOM 3622 N N . VAL B 1 148 ? 22.849 -9.482 -3.084 1 96.29 148 VAL B N 1
ATOM 3623 C CA . VAL B 1 148 ? 22.493 -10.806 -3.585 1 96.29 148 VAL B CA 1
ATOM 3624 C C . VAL B 1 148 ? 21.516 -10.672 -4.751 1 96.29 148 VAL B C 1
ATOM 3626 O O . VAL B 1 148 ? 20.501 -9.98 -4.642 1 96.29 148 VAL B O 1
ATOM 3629 N N . SER B 1 149 ? 21.82 -11.304 -5.803 1 96.02 149 SER B N 1
ATOM 3630 C CA . SER B 1 149 ? 20.937 -11.29 -6.965 1 96.02 149 SER B CA 1
ATOM 3631 C C . SER B 1 149 ? 19.755 -12.235 -6.772 1 96.02 149 SER B C 1
ATOM 3633 O O . SER B 1 149 ? 19.85 -13.212 -6.026 1 96.02 149 SER B O 1
ATOM 3635 N N . PRO B 1 150 ? 18.708 -11.953 -7.433 1 97.38 150 PRO B N 1
ATOM 3636 C CA . PRO B 1 150 ? 18.362 -10.78 -8.24 1 97.38 150 PRO B CA 1
ATOM 3637 C C . PRO B 1 150 ? 18.065 -9.546 -7.391 1 97.38 150 PRO B C 1
ATOM 3639 O O . PRO B 1 150 ? 17.634 -9.672 -6.242 1 97.38 150 PRO B O 1
ATOM 3642 N N . SER B 1 151 ? 18.228 -8.382 -7.886 1 96.94 151 SER B N 1
ATOM 3643 C CA . SER B 1 151 ? 18.041 -7.149 -7.129 1 96.94 151 SER B CA 1
ATOM 3644 C C . SER B 1 151 ? 16.56 -6.834 -6.941 1 96.94 151 SER B C 1
ATOM 3646 O O . SER B 1 151 ? 16.172 -6.224 -5.943 1 96.94 151 SER B O 1
ATOM 3648 N N . PHE B 1 152 ? 15.738 -7.122 -7.917 1 98.3 152 PHE B N 1
ATOM 3649 C CA . PHE B 1 152 ? 14.31 -6.833 -7.98 1 98.3 152 PHE B CA 1
ATOM 3650 C C . PHE B 1 152 ? 14.069 -5.342 -8.185 1 98.3 152 PHE B C 1
ATOM 3652 O O . PHE B 1 152 ? 12.973 -4.843 -7.92 1 98.3 152 PHE B O 1
ATOM 3659 N N . ILE B 1 153 ? 15.093 -4.632 -8.549 1 97.15 153 ILE B N 1
ATOM 3660 C CA . ILE B 1 153 ? 15.009 -3.187 -8.734 1 97.15 153 ILE B CA 1
ATOM 3661 C C . ILE B 1 153 ? 15.182 -2.846 -10.212 1 97.15 153 ILE B C 1
ATOM 3663 O O . ILE B 1 153 ? 16.274 -2.993 -10.766 1 97.15 153 ILE B O 1
ATOM 3667 N N . PRO B 1 154 ? 14.127 -2.325 -10.837 1 97.13 154 PRO B N 1
ATOM 3668 C CA . PRO B 1 154 ? 14.268 -1.883 -12.226 1 97.13 154 PRO B CA 1
ATOM 3669 C C . PRO B 1 154 ? 15.288 -0.757 -12.386 1 97.13 154 PRO B C 1
ATOM 3671 O O . PRO B 1 154 ? 15.643 -0.097 -11.407 1 97.13 154 PRO B O 1
ATOM 3674 N N . LYS B 1 155 ? 15.724 -0.458 -13.532 1 95.32 155 LYS B N 1
ATOM 3675 C CA . LYS B 1 155 ? 16.9 0.36 -13.813 1 95.32 155 LYS B CA 1
ATOM 3676 C C . LYS B 1 155 ? 16.578 1.847 -13.693 1 95.32 155 LYS B C 1
ATOM 3678 O O . LYS B 1 155 ? 17.421 2.637 -13.264 1 95.32 155 LYS B O 1
ATOM 3683 N N . THR B 1 156 ? 15.408 2.215 -14.134 1 95.56 156 THR B N 1
ATOM 3684 C CA . THR B 1 156 ? 15.084 3.637 -14.173 1 95.56 156 THR B CA 1
ATOM 3685 C C . THR B 1 156 ? 13.987 3.97 -13.166 1 95.56 156 THR B C 1
ATOM 3687 O O . THR B 1 156 ? 13.228 3.09 -12.753 1 95.56 156 THR B O 1
ATOM 3690 N N . ALA B 1 157 ? 13.902 5.241 -12.824 1 95.85 157 ALA B N 1
ATOM 3691 C CA . ALA B 1 157 ? 12.874 5.71 -11.898 1 95.85 157 ALA B CA 1
ATOM 3692 C C . ALA B 1 157 ? 11.476 5.411 -12.432 1 95.85 157 ALA B C 1
ATOM 3694 O O . ALA B 1 157 ? 10.579 5.045 -11.669 1 95.85 157 ALA B O 1
ATOM 3695 N N . GLU B 1 158 ? 11.32 5.522 -13.708 1 95.61 158 GLU B N 1
ATOM 3696 C CA . GLU B 1 158 ? 10.021 5.285 -14.332 1 95.61 158 GLU B CA 1
ATOM 3697 C C . GLU B 1 158 ? 9.619 3.816 -14.229 1 95.61 158 GLU B C 1
ATOM 3699 O O . GLU B 1 158 ? 8.464 3.503 -13.934 1 95.61 158 GLU B O 1
ATOM 3704 N N . LYS B 1 159 ? 10.576 2.937 -14.482 1 97.12 159 LYS B N 1
ATOM 3705 C CA . LYS B 1 159 ? 10.284 1.508 -14.41 1 97.12 159 LYS B CA 1
ATOM 3706 C C . LYS B 1 159 ? 10.044 1.067 -12.969 1 97.12 159 LYS B C 1
ATOM 3708 O O . LYS B 1 159 ? 9.216 0.19 -12.712 1 97.12 159 LYS B O 1
ATOM 3713 N N . ARG B 1 160 ? 10.783 1.711 -12.043 1 97.53 160 ARG B N 1
ATOM 3714 C CA . ARG B 1 160 ? 10.539 1.43 -10.632 1 97.53 160 ARG B CA 1
ATOM 3715 C C . ARG B 1 160 ? 9.141 1.876 -10.218 1 97.53 160 ARG B C 1
ATOM 3717 O O . ARG B 1 160 ? 8.458 1.178 -9.465 1 97.53 160 ARG B O 1
ATOM 3724 N N . ALA B 1 161 ? 8.708 3.001 -10.736 1 97.66 161 ALA B N 1
ATOM 3725 C CA . ALA B 1 161 ? 7.363 3.497 -10.455 1 97.66 161 ALA B CA 1
ATOM 3726 C C . ALA B 1 161 ? 6.303 2.551 -11.01 1 97.66 161 ALA B C 1
ATOM 3728 O O . ALA B 1 161 ? 5.292 2.287 -10.354 1 97.66 161 ALA B O 1
ATOM 3729 N N . LEU B 1 162 ? 6.572 2.059 -12.166 1 97.24 162 LEU B N 1
ATOM 3730 C CA . LEU B 1 162 ? 5.631 1.134 -12.788 1 97.24 162 LEU B CA 1
ATOM 3731 C C . LEU B 1 162 ? 5.522 -0.155 -11.982 1 97.24 162 LEU B C 1
ATOM 3733 O O . LEU B 1 162 ? 4.423 -0.679 -11.786 1 97.24 162 LEU B O 1
ATOM 3737 N N . ALA B 1 163 ? 6.624 -0.667 -11.546 1 98.24 163 ALA B N 1
ATOM 3738 C CA . ALA B 1 163 ? 6.625 -1.87 -10.717 1 98.24 163 ALA B CA 1
ATOM 3739 C C . ALA B 1 163 ? 5.826 -1.654 -9.435 1 98.24 163 ALA B C 1
ATOM 3741 O O . ALA B 1 163 ? 5.016 -2.501 -9.052 1 98.24 163 ALA B O 1
ATOM 3742 N N . ARG B 1 164 ? 6.042 -0.54 -8.83 1 97.9 164 ARG B N 1
ATOM 3743 C CA . ARG B 1 164 ? 5.329 -0.211 -7.6 1 97.9 164 ARG B CA 1
ATOM 3744 C C . ARG B 1 164 ? 3.836 -0.04 -7.861 1 97.9 164 ARG B C 1
ATOM 3746 O O . ARG B 1 164 ? 3.006 -0.466 -7.054 1 97.9 164 ARG B O 1
ATOM 3753 N N . LEU B 1 165 ? 3.542 0.588 -8.949 1 97.98 165 LEU B N 1
ATOM 3754 C CA . LEU B 1 165 ? 2.142 0.797 -9.303 1 97.98 165 LEU B CA 1
ATOM 3755 C C . LEU B 1 165 ? 1.423 -0.535 -9.484 1 97.98 165 LEU B C 1
ATOM 3757 O O . LEU B 1 165 ? 0.281 -0.693 -9.047 1 97.98 165 LEU B O 1
ATOM 3761 N N . ALA B 1 166 ? 2.085 -1.452 -10.119 1 97.92 166 ALA B N 1
ATOM 3762 C CA . ALA B 1 166 ? 1.48 -2.765 -10.326 1 97.92 166 ALA B CA 1
ATOM 3763 C C . ALA B 1 166 ? 1.115 -3.417 -8.996 1 97.92 166 ALA B C 1
ATOM 3765 O O . ALA B 1 166 ? -0.003 -3.91 -8.825 1 97.92 166 ALA B O 1
ATOM 3766 N N . SER B 1 167 ? 2.062 -3.379 -8.066 1 97.63 167 SER B N 1
ATOM 3767 C CA . SER B 1 167 ? 1.81 -3.935 -6.74 1 97.63 167 SER B CA 1
ATOM 3768 C C . SER B 1 167 ? 0.702 -3.171 -6.023 1 97.63 167 SER B C 1
ATOM 3770 O O . SER B 1 167 ? -0.159 -3.775 -5.379 1 97.63 167 SER B O 1
ATOM 3772 N N . ARG B 1 168 ? 0.769 -1.92 -6.168 1 97.26 168 ARG B N 1
ATOM 3773 C CA . ARG B 1 168 ? -0.197 -1.053 -5.501 1 97.26 168 ARG B CA 1
ATOM 3774 C C . ARG B 1 168 ? -1.608 -1.299 -6.027 1 97.26 168 ARG B C 1
ATOM 3776 O O . ARG B 1 168 ? -2.563 -1.362 -5.25 1 97.26 168 ARG B O 1
ATOM 3783 N N . LEU B 1 169 ? -1.74 -1.386 -7.321 1 96.78 169 LEU B N 1
ATOM 3784 C CA . LEU B 1 169 ? -3.038 -1.66 -7.929 1 96.78 169 LEU B CA 1
ATOM 3785 C C . LEU B 1 169 ? -3.617 -2.971 -7.407 1 96.78 169 LEU B C 1
ATOM 3787 O O . LEU B 1 169 ? -4.811 -3.052 -7.109 1 96.78 169 LEU B O 1
ATOM 3791 N N . TYR B 1 170 ? -2.77 -3.923 -7.314 1 97.02 170 TYR B N 1
ATOM 3792 C CA . TYR B 1 170 ? -3.267 -5.177 -6.757 1 97.02 170 TYR B CA 1
ATOM 3793 C C . TYR B 1 170 ? -3.73 -4.989 -5.317 1 97.02 170 TYR B C 1
ATOM 3795 O O . TYR B 1 170 ? -4.83 -5.41 -4.952 1 97.02 170 TYR B O 1
ATOM 3803 N N . ASP B 1 171 ? -2.934 -4.363 -4.523 1 96.81 171 ASP B N 1
ATOM 3804 C CA . ASP B 1 171 ? -3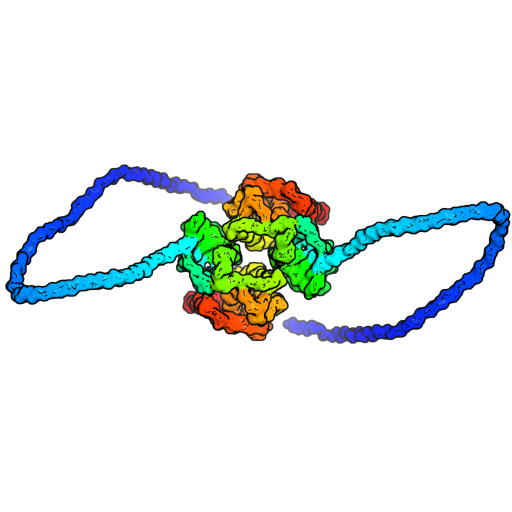.169 -4.3 -3.084 1 96.81 171 ASP B CA 1
ATOM 3805 C C . ASP B 1 171 ? -4.401 -3.456 -2.765 1 96.81 171 ASP B C 1
ATOM 3807 O O . ASP B 1 171 ? -5.092 -3.706 -1.775 1 96.81 171 ASP B O 1
ATOM 3811 N N . LEU B 1 172 ? -4.686 -2.53 -3.621 1 95.33 172 LEU B N 1
ATOM 3812 C CA . LEU B 1 172 ? -5.736 -1.585 -3.258 1 95.33 172 LEU B CA 1
ATOM 3813 C C . LEU B 1 172 ? -7.016 -1.869 -4.037 1 95.33 172 LEU B C 1
ATOM 3815 O O . LEU B 1 172 ? -8.115 -1.566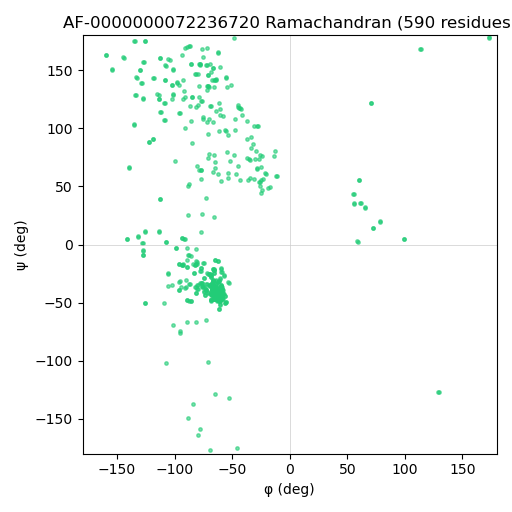 -3.566 1 95.33 172 LEU B O 1
ATOM 3819 N N . TYR B 1 173 ? -6.897 -2.504 -5.222 1 96 173 TYR B N 1
ATOM 3820 C CA . TYR B 1 173 ? -8.065 -2.523 -6.095 1 96 173 TYR B CA 1
ATOM 3821 C C . TYR B 1 173 ? -8.395 -3.945 -6.532 1 96 173 TYR B C 1
ATOM 3823 O O . TYR B 1 173 ? -9.391 -4.174 -7.222 1 96 173 TYR B O 1
ATOM 3831 N N . ILE B 1 174 ? -7.621 -4.875 -6.202 1 97.42 174 ILE B N 1
ATOM 3832 C CA . ILE B 1 174 ? -7.87 -6.25 -6.62 1 97.42 174 ILE B CA 1
ATOM 3833 C C . ILE B 1 174 ? -7.893 -7.166 -5.398 1 97.42 174 ILE B C 1
ATOM 3835 O O . ILE B 1 174 ? -8.885 -7.855 -5.15 1 97.42 174 ILE B O 1
ATOM 3839 N N . GLY B 1 175 ? -6.861 -7.049 -4.559 1 95.83 175 GLY B N 1
ATOM 3840 C CA . GLY B 1 175 ? -6.649 -7.916 -3.411 1 95.83 175 GLY B CA 1
ATOM 3841 C C . GLY B 1 175 ? -7.78 -7.858 -2.402 1 95.83 175 GLY B C 1
ATOM 3842 O O . GLY B 1 175 ? -8.252 -8.894 -1.93 1 95.83 175 GLY B O 1
ATOM 3843 N N . PRO B 1 176 ? -8.209 -6.658 -2.041 1 93.12 176 PRO B N 1
ATOM 3844 C CA . PRO B 1 176 ? -9.289 -6.548 -1.057 1 93.12 176 PRO B CA 1
ATOM 3845 C C . PRO B 1 176 ? -10.568 -7.251 -1.503 1 93.12 176 PRO B C 1
ATOM 3847 O O . PRO B 1 176 ? -11.381 -7.652 -0.666 1 93.12 176 PRO B O 1
ATOM 3850 N N . TYR B 1 177 ? -10.752 -7.439 -2.785 1 94.28 177 TYR B N 1
ATOM 3851 C CA . TYR B 1 177 ? -11.966 -8.049 -3.315 1 94.28 177 TYR B CA 1
ATOM 3852 C C . TYR B 1 177 ? -11.767 -9.542 -3.552 1 94.28 177 TYR B C 1
ATOM 3854 O O . TYR B 1 177 ? -12.737 -10.286 -3.71 1 94.28 177 TYR B O 1
ATOM 3862 N N . GLN B 1 178 ? -10.553 -9.934 -3.584 1 94.16 178 GLN B N 1
ATOM 3863 C CA . GLN B 1 178 ? -10.233 -11.339 -3.816 1 94.16 178 GLN B CA 1
ATOM 3864 C C . GLN B 1 178 ? -10.832 -12.226 -2.729 1 94.16 178 GLN B C 1
ATOM 3866 O O . GLN B 1 178 ? -11.366 -13.298 -3.02 1 94.16 178 GLN B O 1
ATOM 3871 N N . TYR B 1 179 ? -10.73 -11.76 -1.513 1 87.74 179 TYR B N 1
ATOM 3872 C CA . TYR B 1 179 ? -11.233 -12.554 -0.397 1 87.74 179 TYR B CA 1
ATOM 3873 C C . TYR B 1 179 ? -12.735 -12.781 -0.523 1 87.74 179 TYR B C 1
ATOM 3875 O O . TYR B 1 179 ? -13.246 -13.83 -0.125 1 87.74 179 TYR B O 1
ATOM 3883 N N . GLY B 1 180 ? -13.419 -11.83 -1.082 1 89.62 180 GLY B N 1
ATOM 3884 C CA . GLY B 1 180 ? -14.858 -11.928 -1.271 1 89.62 180 GLY B CA 1
ATOM 3885 C C . GLY B 1 180 ? -15.259 -13.032 -2.232 1 89.62 180 GLY B C 1
ATOM 3886 O O . GLY B 1 180 ? -16.424 -13.433 -2.273 1 89.62 180 GLY B O 1
ATOM 3887 N N . LEU B 1 181 ? -14.292 -13.558 -2.955 1 90.41 181 LEU B N 1
ATOM 3888 C CA . LEU B 1 181 ? -14.581 -14.611 -3.922 1 90.41 181 LEU B CA 1
ATOM 3889 C C . LEU B 1 181 ? -14.775 -15.952 -3.222 1 90.41 181 LEU B C 1
ATOM 3891 O O . LEU B 1 181 ? -15.377 -16.87 -3.785 1 90.41 181 LEU B O 1
ATOM 3895 N N . TYR B 1 182 ? -14.197 -16.074 -1.982 1 90.27 182 TYR B N 1
ATOM 3896 C CA . TYR B 1 182 ? -14.22 -17.408 -1.392 1 90.27 182 TYR B CA 1
ATOM 3897 C C . TYR B 1 182 ? -14.475 -17.336 0.109 1 90.27 182 TYR B C 1
ATOM 3899 O O . TYR B 1 182 ? -14.313 -18.33 0.821 1 90.27 182 TYR B O 1
ATOM 3907 N N . ARG B 1 183 ? -14.724 -16.144 0.648 1 85.19 183 ARG B N 1
ATOM 3908 C CA . ARG B 1 183 ? -15.14 -16.045 2.044 1 85.19 183 ARG B CA 1
ATOM 3909 C C . ARG B 1 183 ? -16.658 -16.127 2.17 1 85.19 183 ARG B C 1
ATOM 3911 O O . ARG B 1 183 ? -17.373 -16.08 1.167 1 85.19 183 ARG B O 1
ATOM 3918 N N . ASP B 1 184 ? -17.078 -16.256 3.399 1 80.45 184 ASP B N 1
ATOM 3919 C CA . ASP B 1 184 ? -18.514 -16.203 3.658 1 80.45 184 ASP B CA 1
ATOM 3920 C C . ASP B 1 184 ? -19.036 -14.771 3.566 1 80.45 184 ASP B C 1
ATOM 3922 O O . ASP B 1 184 ? -18.526 -13.874 4.24 1 80.45 184 ASP B O 1
ATOM 3926 N N . VAL B 1 185 ? -19.769 -14.518 2.56 1 77.53 185 VAL B N 1
ATOM 3927 C CA . VAL B 1 185 ? -20.366 -13.196 2.406 1 77.53 185 VAL B CA 1
ATOM 3928 C C . VAL B 1 185 ? -21.856 -13.259 2.733 1 77.53 185 VAL B C 1
ATOM 3930 O O . VAL B 1 185 ? -22.463 -14.331 2.684 1 77.53 185 VAL B O 1
ATOM 3933 N N . SER B 1 186 ? -22.404 -12.165 3.034 1 75.27 186 SER B N 1
ATOM 3934 C CA . SER B 1 186 ? -23.779 -12.096 3.517 1 75.27 186 SER B CA 1
ATOM 3935 C C . SER B 1 186 ? -24.775 -12.354 2.391 1 75.27 186 SER B C 1
ATOM 3937 O O . SER B 1 186 ? -25.853 -12.905 2.622 1 75.27 186 SER B O 1
ATOM 3939 N N . THR B 1 187 ? -24.386 -11.895 1.147 1 82.75 187 THR B N 1
ATOM 3940 C CA . THR B 1 187 ? -25.328 -12.024 0.041 1 82.75 187 THR B CA 1
ATOM 3941 C C . THR B 1 187 ? -24.593 -12.329 -1.262 1 82.75 187 THR B C 1
ATOM 3943 O O . THR B 1 187 ? -23.396 -12.062 -1.383 1 82.75 187 THR B O 1
ATOM 3946 N N . MET B 1 188 ? -25.341 -12.823 -2.156 1 84.62 188 MET B N 1
ATOM 3947 C CA . MET B 1 188 ? -24.81 -13.068 -3.494 1 84.62 188 MET B CA 1
ATOM 3948 C C . MET B 1 188 ? -24.461 -11.757 -4.19 1 84.62 188 MET B C 1
ATOM 3950 O O . MET B 1 188 ? -23.5 -11.694 -4.959 1 84.62 188 MET B O 1
ATOM 3954 N N . GLU B 1 189 ? -25.195 -10.768 -3.849 1 88.02 189 GLU B N 1
ATOM 3955 C CA . GLU B 1 189 ? -24.938 -9.448 -4.417 1 88.02 189 GLU B CA 1
ATOM 3956 C C . GLU B 1 189 ? -23.581 -8.911 -3.973 1 88.02 189 GLU B C 1
ATOM 3958 O O . GLU B 1 189 ? -22.862 -8.296 -4.764 1 88.02 189 GLU B O 1
ATOM 3963 N N . GLU B 1 190 ? -23.266 -9.213 -2.769 1 88.94 190 GLU B N 1
ATOM 3964 C CA . GLU B 1 190 ? -21.964 -8.795 -2.257 1 88.94 190 GLU B CA 1
ATOM 3965 C C . GLU B 1 190 ? -20.831 -9.538 -2.958 1 88.94 190 GLU B C 1
ATOM 3967 O O . GLU B 1 190 ? -19.816 -8.937 -3.317 1 88.94 190 GLU B O 1
ATOM 3972 N N . ARG B 1 191 ? -21.037 -10.786 -3.202 1 92.13 191 ARG B N 1
ATOM 3973 C CA . ARG B 1 191 ? -20.028 -11.585 -3.89 1 92.13 191 ARG B CA 1
ATOM 3974 C C . ARG B 1 191 ? -19.837 -11.109 -5.326 1 92.13 191 ARG B C 1
ATOM 3976 O O . ARG B 1 191 ? -18.706 -10.983 -5.799 1 92.13 191 ARG B O 1
ATOM 3983 N N . LYS B 1 192 ? -20.943 -10.849 -5.983 1 91.89 192 LYS B N 1
ATOM 3984 C CA . LYS B 1 192 ? -20.884 -10.347 -7.352 1 91.89 192 LYS B CA 1
ATOM 3985 C C . LYS B 1 192 ? -20.166 -9.002 -7.414 1 91.89 192 LYS B C 1
ATOM 3987 O O . LYS B 1 192 ? -19.373 -8.757 -8.325 1 91.89 192 LYS B O 1
ATOM 3992 N N . SER B 1 193 ? -20.464 -8.207 -6.443 1 93.85 193 SER B N 1
ATOM 3993 C CA . SER B 1 193 ? -19.817 -6.9 -6.385 1 93.85 193 SER B CA 1
ATOM 3994 C C . SER B 1 193 ? -18.311 -7.037 -6.19 1 93.85 193 SER B C 1
ATOM 3996 O O . SER B 1 193 ? -17.531 -6.311 -6.809 1 93.85 193 SER B O 1
ATOM 3998 N N . CYS B 1 194 ? -17.917 -7.931 -5.345 1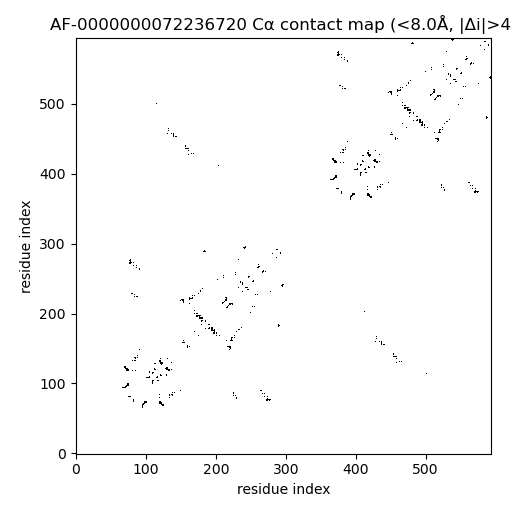 94.46 194 CYS B N 1
ATOM 3999 C CA . CYS B 1 194 ? -16.498 -8.193 -5.129 1 94.46 194 CYS B CA 1
ATOM 4000 C C . CYS B 1 194 ? -15.832 -8.681 -6.41 1 94.46 194 CYS B C 1
ATOM 4002 O O . CYS B 1 194 ? -14.761 -8.197 -6.781 1 94.46 194 CYS B O 1
ATOM 4004 N N . PHE B 1 195 ? -16.526 -9.622 -7.082 1 95.63 195 PHE B N 1
ATOM 4005 C CA . PHE B 1 195 ? -15.989 -10.163 -8.325 1 95.63 195 PHE B CA 1
ATOM 4006 C C . PHE B 1 195 ? -15.813 -9.061 -9.364 1 95.63 195 PHE B C 1
ATOM 4008 O O . PHE B 1 195 ? -14.745 -8.933 -9.966 1 95.63 195 PHE B O 1
ATOM 4015 N N . GLU B 1 196 ? -16.806 -8.201 -9.542 1 96.84 196 GLU B N 1
ATOM 4016 C CA . GLU B 1 196 ? -16.777 -7.158 -10.563 1 96.84 196 GLU B CA 1
ATOM 4017 C C . GLU B 1 196 ? -15.71 -6.111 -10.254 1 96.84 196 GLU B C 1
ATOM 4019 O O . GLU B 1 196 ? -15.026 -5.628 -11.158 1 96.84 196 GLU B O 1
ATOM 4024 N N . SER B 1 197 ? -15.554 -5.788 -9.011 1 96.5 197 SER B N 1
ATOM 4025 C CA . SER B 1 197 ? -14.541 -4.816 -8.612 1 96.5 197 SER B CA 1
ATOM 4026 C C . SER B 1 197 ? -13.135 -5.347 -8.867 1 96.5 197 SER B C 1
ATOM 4028 O O . SER B 1 197 ? -12.287 -4.639 -9.414 1 96.5 197 SER B O 1
ATOM 4030 N N . GLY B 1 198 ? -12.94 -6.579 -8.456 1 97.23 198 GLY B N 1
ATOM 4031 C CA . GLY B 1 198 ? -11.645 -7.184 -8.723 1 97.23 198 GLY B CA 1
ATOM 4032 C C . GLY B 1 198 ? -11.338 -7.308 -10.204 1 97.23 198 GLY B C 1
ATOM 4033 O O . GLY B 1 198 ? -10.209 -7.057 -10.632 1 97.23 198 GLY B O 1
ATOM 4034 N N . ARG B 1 199 ? -12.348 -7.696 -10.973 1 97.78 199 ARG B N 1
ATOM 4035 C CA . ARG B 1 199 ? -12.186 -7.808 -12.419 1 97.78 199 ARG B CA 1
ATOM 4036 C C . ARG B 1 199 ? -11.8 -6.467 -13.033 1 97.78 199 ARG B C 1
ATOM 4038 O O . ARG B 1 199 ? -10.901 -6.399 -13.874 1 97.78 199 ARG B O 1
ATOM 4045 N N . ARG B 1 200 ? -12.448 -5.401 -12.613 1 96.4 200 ARG B N 1
ATOM 4046 C CA . ARG B 1 200 ? -12.115 -4.066 -13.1 1 96.4 200 ARG B CA 1
ATOM 4047 C C . ARG B 1 200 ? -10.673 -3.704 -12.763 1 96.4 200 ARG B C 1
ATOM 4049 O O . ARG B 1 200 ? -9.965 -3.121 -13.586 1 96.4 200 ARG B O 1
ATOM 4056 N N . GLY B 1 201 ? -10.279 -4.024 -11.562 1 97.14 201 GLY B N 1
ATOM 4057 C CA . GLY B 1 201 ? -8.894 -3.807 -11.176 1 97.14 201 GLY B CA 1
ATOM 4058 C C . GLY B 1 201 ? -7.905 -4.54 -12.063 1 97.14 201 GLY B C 1
ATOM 4059 O O . GLY B 1 201 ? -6.879 -3.979 -12.453 1 97.14 201 GLY B O 1
ATOM 4060 N N . LEU B 1 202 ? -8.214 -5.765 -12.411 1 98.17 202 LEU B N 1
ATOM 4061 C CA . LEU B 1 202 ? -7.351 -6.555 -13.282 1 98.17 202 LEU B CA 1
ATOM 4062 C C . LEU B 1 202 ? -7.302 -5.958 -14.685 1 98.17 202 LEU B C 1
ATOM 4064 O O . LEU B 1 202 ? -6.258 -5.985 -15.34 1 98.17 202 LEU B O 1
ATOM 4068 N N . GLU B 1 203 ? -8.384 -5.425 -15.079 1 97.71 203 GLU B N 1
ATOM 4069 C CA . GLU B 1 203 ? -8.429 -4.779 -16.387 1 97.71 203 GLU B CA 1
ATOM 4070 C C . GLU B 1 203 ? -7.567 -3.519 -16.41 1 97.71 203 GLU B C 1
ATOM 4072 O O . GLU B 1 203 ? -6.903 -3.233 -17.409 1 97.71 203 GLU B O 1
ATOM 4077 N N . ILE B 1 204 ? -7.587 -2.784 -15.354 1 96.23 204 ILE B N 1
ATOM 4078 C CA . ILE B 1 204 ? -6.723 -1.613 -15.245 1 96.23 204 ILE B CA 1
ATOM 4079 C C . ILE B 1 204 ? -5.261 -2.051 -15.227 1 96.23 204 ILE B C 1
ATOM 4081 O O . ILE B 1 204 ? -4.418 -1.451 -15.899 1 96.23 204 ILE B O 1
ATOM 4085 N N . LEU B 1 205 ? -4.978 -3.078 -14.463 1 97.44 205 LEU B N 1
ATOM 4086 C CA . LEU B 1 205 ? -3.624 -3.617 -14.406 1 97.44 205 LEU B CA 1
ATOM 4087 C C . LEU B 1 205 ? -3.135 -4.009 -15.796 1 97.44 205 LEU B C 1
ATOM 4089 O O . LEU B 1 205 ? -1.994 -3.719 -16.162 1 97.44 205 LEU B O 1
ATOM 4093 N N . GLU B 1 206 ? -3.95 -4.655 -16.574 1 97.73 206 GLU B N 1
ATOM 4094 C CA . GLU B 1 206 ? -3.651 -5.053 -17.946 1 97.73 206 GLU B CA 1
ATOM 4095 C C . GLU B 1 206 ? -3.191 -3.86 -18.779 1 97.73 206 GLU B C 1
ATOM 4097 O O . GLU B 1 206 ? -2.312 -3.994 -19.633 1 97.73 206 GLU B O 1
ATOM 4102 N N . ARG B 1 207 ? -3.708 -2.727 -18.476 1 94.08 207 ARG B N 1
ATOM 4103 C CA . ARG B 1 207 ? -3.419 -1.529 -19.258 1 94.08 207 ARG B CA 1
ATOM 4104 C C . ARG B 1 207 ? -2.112 -0.885 -18.81 1 94.08 207 ARG B C 1
ATOM 4106 O O . ARG B 1 207 ? -1.447 -0.206 -19.596 1 94.08 207 ARG B O 1
ATOM 4113 N N . VAL B 1 208 ? -1.77 -1.132 -17.631 1 92.99 208 VAL B N 1
ATOM 4114 C CA . VAL B 1 208 ? -0.686 -0.352 -17.043 1 92.99 208 VAL B CA 1
ATOM 4115 C C . VAL B 1 208 ? 0.633 -1.107 -17.187 1 92.99 208 VAL B C 1
ATOM 4117 O O . VAL B 1 208 ? 1.69 -0.496 -17.361 1 92.99 208 VAL B O 1
ATOM 4120 N N . ILE B 1 209 ? 0.614 -2.397 -17.171 1 95.46 209 ILE B N 1
ATOM 4121 C CA . ILE B 1 209 ? 1.86 -3.155 -17.121 1 95.46 209 ILE B CA 1
ATOM 4122 C C . ILE B 1 209 ? 2.49 -3.203 -18.511 1 95.46 209 ILE B C 1
ATOM 4124 O O . ILE B 1 209 ? 1.795 -3.06 -19.52 1 95.46 209 ILE B O 1
ATOM 4128 N N . GLN B 1 210 ? 3.801 -3.39 -18.586 1 94.58 210 GLN B N 1
ATOM 4129 C CA . GLN B 1 210 ? 4.526 -3.526 -19.845 1 94.58 210 GLN B CA 1
ATOM 4130 C C . GLN B 1 210 ? 4.582 -4.984 -20.293 1 94.58 210 GLN B C 1
ATOM 4132 O O . GLN B 1 210 ? 4.284 -5.296 -21.447 1 94.58 210 GLN B O 1
ATOM 4137 N N . ALA B 1 211 ? 4.941 -5.898 -19.353 1 94.62 211 ALA B N 1
ATOM 4138 C CA . ALA B 1 211 ? 4.978 -7.337 -19.596 1 94.62 211 ALA B CA 1
ATOM 4139 C C . ALA B 1 211 ? 5.952 -7.678 -20.72 1 94.62 211 ALA B C 1
ATOM 4141 O O . ALA B 1 211 ? 5.603 -8.403 -21.655 1 94.62 211 ALA B O 1
ATOM 4142 N N . THR B 1 212 ? 7.296 -7.197 -20.544 1 92.67 212 THR B N 1
ATOM 4143 C CA . THR B 1 212 ? 8.29 -7.417 -21.588 1 92.67 212 THR B CA 1
ATOM 4144 C C . THR B 1 212 ? 9.64 -7.79 -20.981 1 92.67 212 THR B C 1
ATOM 4146 O O . THR B 1 212 ? 10.607 -7.033 -21.093 1 92.67 212 THR B O 1
ATOM 4149 N N . PRO B 1 213 ? 9.92 -8.796 -20.374 1 96.04 213 PRO B N 1
ATOM 4150 C CA . PRO B 1 213 ? 8.898 -9.803 -20.079 1 96.04 213 PRO B CA 1
ATOM 4151 C C . PRO B 1 213 ? 8.249 -9.602 -18.711 1 96.04 213 PRO B C 1
ATOM 4153 O O . PRO B 1 213 ? 7.218 -10.212 -18.418 1 96.04 213 PRO B O 1
ATOM 4156 N N . PHE B 1 214 ? 8.885 -8.841 -17.88 1 98.48 214 PHE B N 1
ATOM 4157 C CA . PHE B 1 214 ? 8.364 -8.608 -16.539 1 98.48 214 PHE B CA 1
ATOM 4158 C C . PHE B 1 214 ? 7.391 -7.435 -16.532 1 98.48 214 PHE B C 1
ATOM 4160 O O . PHE B 1 214 ? 7.251 -6.732 -17.535 1 98.48 214 PHE B O 1
ATOM 4167 N N . VAL B 1 215 ? 6.695 -7.2 -15.452 1 97.94 215 VAL B N 1
ATOM 4168 C CA . VAL B 1 215 ? 5.584 -6.256 -15.395 1 97.94 215 VAL B CA 1
ATOM 4169 C C . VAL B 1 215 ? 6.082 -4.851 -15.729 1 97.94 215 VAL B C 1
ATOM 4171 O O . VAL B 1 215 ? 5.345 -4.045 -16.301 1 97.94 215 VAL B O 1
ATOM 4174 N N . ALA B 1 216 ? 7.366 -4.586 -15.362 1 97.47 216 ALA B N 1
ATOM 4175 C CA . ALA B 1 216 ? 7.883 -3.233 -15.547 1 97.47 216 ALA B CA 1
ATOM 4176 C C . ALA B 1 216 ? 8.984 -3.207 -16.604 1 97.47 216 ALA B C 1
ATOM 4178 O O . ALA B 1 216 ? 9.732 -2.231 -16.705 1 97.47 216 ALA B O 1
ATOM 4179 N N . GLY B 1 217 ? 9.136 -4.324 -17.331 1 95.88 217 GLY B N 1
ATOM 4180 C CA . GLY B 1 217 ? 10.137 -4.325 -18.385 1 95.88 217 GLY B CA 1
ATOM 4181 C C . GLY B 1 217 ? 11.073 -5.517 -18.319 1 95.88 217 GLY B C 1
ATOM 4182 O O . GLY B 1 217 ? 10.624 -6.66 -18.214 1 95.88 217 GLY B O 1
ATOM 4183 N N . GLU B 1 218 ? 12.345 -5.25 -18.314 1 95.38 218 GLU B N 1
ATOM 4184 C CA . GLU B 1 218 ? 13.322 -6.286 -18.637 1 95.38 218 GLU B CA 1
ATOM 4185 C C . GLU B 1 218 ? 13.817 -6.99 -17.377 1 95.38 218 GLU B C 1
ATOM 4187 O O . GLU B 1 218 ? 14.429 -8.057 -17.455 1 95.38 218 GLU B O 1
ATOM 4192 N N . ARG B 1 219 ? 13.598 -6.412 -16.281 1 96.36 219 ARG B N 1
ATOM 4193 C CA . ARG B 1 219 ? 14.094 -6.986 -15.034 1 96.36 219 ARG B CA 1
ATOM 4194 C C . ARG B 1 219 ? 12.943 -7.331 -14.095 1 96.36 219 ARG B C 1
ATOM 4196 O O . ARG B 1 219 ? 11.957 -6.595 -14.017 1 96.36 219 ARG B O 1
ATOM 4203 N N . ILE B 1 220 ? 13.182 -8.428 -13.426 1 98.34 220 ILE B N 1
ATOM 4204 C CA . ILE B 1 220 ? 12.195 -8.823 -12.427 1 98.34 220 ILE B CA 1
ATOM 4205 C C . ILE B 1 220 ? 12.145 -7.783 -11.311 1 98.34 220 ILE B C 1
ATOM 4207 O O . ILE B 1 220 ? 13.179 -7.246 -10.906 1 98.34 220 ILE B O 1
ATOM 4211 N N . SER B 1 221 ? 10.97 -7.51 -10.823 1 98.56 221 SER B N 1
ATOM 4212 C CA . SER B 1 221 ? 10.752 -6.533 -9.761 1 98.56 221 SER B CA 1
ATOM 4213 C C . SER B 1 221 ? 9.804 -7.075 -8.697 1 98.56 221 SER B C 1
ATOM 4215 O O . SER B 1 221 ? 9.273 -8.179 -8.836 1 98.56 221 SER B O 1
ATOM 4217 N N . LEU B 1 222 ? 9.632 -6.289 -7.642 1 98.38 222 LEU B N 1
ATOM 4218 C CA . LEU B 1 222 ? 8.685 -6.666 -6.599 1 98.38 222 LEU B CA 1
ATOM 4219 C C . LEU B 1 222 ? 7.255 -6.649 -7.13 1 98.38 222 LEU B C 1
ATOM 4221 O O . LEU B 1 222 ? 6.362 -7.262 -6.541 1 98.38 222 LEU B O 1
ATOM 4225 N N . GLY B 1 223 ? 7.025 -5.91 -8.211 1 98.58 223 GLY B N 1
ATOM 4226 C CA . GLY B 1 223 ? 5.723 -5.98 -8.856 1 98.58 223 GLY B CA 1
ATOM 4227 C C . GLY B 1 223 ? 5.39 -7.365 -9.378 1 98.58 223 GLY B C 1
ATOM 4228 O O . GLY B 1 223 ? 4.255 -7.828 -9.246 1 98.58 223 GLY B O 1
ATOM 4229 N N . ASP B 1 224 ? 6.383 -8.027 -9.963 1 98.79 224 ASP B N 1
ATOM 4230 C CA . ASP B 1 224 ? 6.197 -9.394 -10.441 1 98.79 224 ASP B CA 1
ATOM 4231 C C . ASP B 1 224 ? 5.918 -10.347 -9.282 1 98.79 224 ASP B C 1
ATOM 4233 O O . ASP B 1 224 ? 5.016 -11.184 -9.363 1 98.79 224 ASP B O 1
ATOM 4237 N N . VAL B 1 225 ? 6.652 -10.126 -8.258 1 98.38 225 VAL B N 1
ATOM 4238 C CA . VAL B 1 225 ? 6.624 -10.987 -7.08 1 98.38 225 VAL B CA 1
ATOM 4239 C C . VAL B 1 225 ? 5.271 -10.864 -6.382 1 98.38 225 VAL B C 1
ATOM 4241 O O . VAL B 1 225 ? 4.759 -11.841 -5.83 1 98.38 225 VAL B O 1
ATOM 4244 N N . ALA B 1 226 ? 4.767 -9.719 -6.375 1 98.32 226 ALA B N 1
ATOM 4245 C CA . ALA B 1 226 ? 3.479 -9.468 -5.734 1 98.32 226 ALA B CA 1
ATOM 4246 C C . ALA B 1 226 ? 2.332 -10.025 -6.572 1 98.32 226 ALA B C 1
ATOM 4248 O O . ALA B 1 226 ? 1.405 -10.639 -6.037 1 98.32 226 ALA B O 1
ATOM 4249 N N . LEU B 1 227 ? 2.397 -9.879 -7.84 1 98.39 227 LEU B N 1
ATOM 4250 C CA . LEU B 1 227 ? 1.267 -10.166 -8.717 1 98.39 227 LEU B CA 1
ATOM 4251 C C . LEU B 1 227 ? 1.172 -11.659 -9.011 1 98.39 227 LEU B C 1
ATOM 4253 O O . LEU B 1 227 ? 0.072 -12.207 -9.115 1 98.39 227 LEU B O 1
ATOM 4257 N N . PHE B 1 228 ? 2.301 -12.351 -9.153 1 98.64 228 PHE B N 1
ATOM 4258 C CA . PHE B 1 228 ? 2.327 -13.712 -9.675 1 98.64 228 PHE B CA 1
ATOM 4259 C C . PHE B 1 228 ? 1.536 -14.653 -8.774 1 98.64 228 PHE B C 1
ATOM 4261 O O . PHE B 1 228 ? 0.556 -15.26 -9.211 1 98.64 228 PHE B O 1
ATOM 4268 N N . PRO B 1 229 ? 1.85 -14.726 -7.492 1 98.18 229 PRO B N 1
ATOM 4269 C CA . PRO B 1 229 ? 1.061 -15.629 -6.651 1 98.18 229 PRO B CA 1
ATOM 4270 C C . PRO B 1 229 ? -0.377 -15.151 -6.459 1 98.18 229 PRO B C 1
ATOM 4272 O O . PRO B 1 229 ? -1.269 -15.959 -6.186 1 98.18 229 PRO B O 1
ATOM 4275 N N . SER B 1 230 ? -0.612 -13.908 -6.554 1 97.39 230 SER B N 1
ATOM 4276 C CA . SER B 1 230 ? -1.942 -13.344 -6.351 1 97.39 230 SER B CA 1
ATOM 4277 C C . SER B 1 230 ? -2.864 -13.667 -7.522 1 97.39 230 SER B C 1
ATOM 4279 O O . SER B 1 230 ? -4.044 -13.964 -7.326 1 97.39 230 SER B O 1
ATOM 4281 N N . LEU B 1 231 ? -2.291 -13.612 -8.741 1 97.71 231 LEU B N 1
ATOM 4282 C CA . LEU B 1 231 ? -3.089 -13.887 -9.931 1 97.71 231 LEU B CA 1
ATOM 4283 C C . LEU B 1 231 ? -3.546 -15.342 -9.954 1 97.71 231 LEU B C 1
ATOM 4285 O O . LEU B 1 231 ? -4.561 -15.668 -10.574 1 97.71 231 LEU B O 1
ATOM 4289 N N . LEU B 1 232 ? -2.907 -16.231 -9.263 1 97.85 232 LEU B N 1
ATOM 4290 C CA . LEU B 1 232 ? -3.261 -17.645 -9.201 1 97.85 232 LEU B CA 1
ATOM 4291 C C . LEU B 1 232 ? -4.672 -17.829 -8.652 1 97.85 232 LEU B C 1
ATOM 4293 O O . LEU B 1 232 ? -5.402 -18.72 -9.091 1 97.85 232 LEU B O 1
ATOM 4297 N N . PHE B 1 233 ? -5.069 -17.004 -7.722 1 97.2 233 PHE B N 1
ATOM 4298 C CA . PHE B 1 233 ? -6.407 -17.099 -7.15 1 97.2 233 PHE B CA 1
ATOM 4299 C C . PHE B 1 233 ? -7.468 -16.802 -8.203 1 97.2 233 PHE B C 1
ATOM 4301 O O . PHE B 1 233 ? -8.476 -17.505 -8.291 1 97.2 233 PHE B O 1
ATOM 4308 N N . TRP B 1 234 ? -7.191 -15.799 -8.979 1 97.42 234 TRP B N 1
ATOM 4309 C CA . TRP B 1 234 ? -8.149 -15.396 -10.002 1 97.42 234 TRP B CA 1
ATOM 4310 C C . TRP B 1 234 ? -8.203 -16.419 -11.131 1 97.42 234 TRP B C 1
ATOM 4312 O O . TRP B 1 234 ? -9.284 -16.762 -11.616 1 97.42 234 TRP B O 1
ATOM 4322 N N . VAL B 1 235 ? -7.054 -16.911 -11.523 1 97.34 235 VAL B N 1
ATOM 4323 C CA . VAL B 1 235 ? -6.962 -17.894 -12.598 1 97.34 235 VAL B CA 1
ATOM 4324 C C . VAL B 1 235 ? -7.614 -19.203 -12.159 1 97.34 235 VAL B C 1
ATOM 4326 O O . VAL B 1 235 ? -8.215 -19.908 -12.973 1 97.34 235 VAL B O 1
ATOM 4329 N N . TYR B 1 236 ? -7.56 -19.49 -10.88 1 96.43 236 TYR B N 1
ATOM 4330 C CA . TYR B 1 236 ? -8.107 -20.731 -10.342 1 96.43 236 TYR B CA 1
ATOM 4331 C C . TYR B 1 236 ? -9.614 -20.62 -10.14 1 96.43 236 TYR B C 1
ATOM 4333 O O . TYR B 1 236 ? -10.364 -21.525 -10.512 1 96.43 236 TYR B O 1
ATOM 4341 N N . LEU B 1 237 ? -10.125 -19.551 -9.655 1 95.38 237 LEU B N 1
ATOM 4342 C CA . LEU B 1 237 ? -11.496 -19.457 -9.165 1 95.38 237 LEU B CA 1
ATOM 4343 C C . LEU B 1 237 ? -12.421 -18.903 -10.243 1 95.38 237 LEU B C 1
ATOM 4345 O O . LEU B 1 237 ? -13.566 -19.344 -10.371 1 95.38 237 LEU B O 1
ATOM 4349 N N . ALA B 1 238 ? -11.943 -17.908 -11.023 1 95.44 238 ALA B N 1
ATOM 4350 C CA . ALA B 1 238 ? -12.82 -17.144 -11.906 1 95.44 238 ALA B CA 1
ATOM 4351 C C . ALA B 1 238 ? -13.459 -18.046 -12.959 1 95.44 238 ALA B C 1
ATOM 4353 O O . ALA B 1 238 ? -14.674 -18.003 -13.168 1 95.44 238 ALA B O 1
ATOM 4354 N N . PRO B 1 239 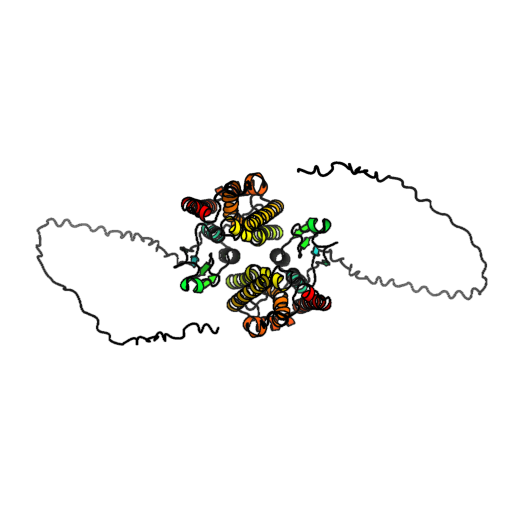? -12.662 -18.965 -13.617 1 94.59 239 PRO B N 1
ATOM 4355 C CA . PRO B 1 239 ? -13.283 -19.843 -14.611 1 94.59 239 PRO B CA 1
ATOM 4356 C C . PRO B 1 239 ? -14.226 -20.869 -13.986 1 94.59 239 PRO B C 1
ATOM 4358 O O . PRO B 1 239 ? -15.199 -21.285 -14.619 1 94.59 239 PRO B O 1
ATOM 4361 N N . ARG B 1 240 ? -14.007 -21.208 -12.776 1 91.65 240 ARG B N 1
ATOM 4362 C CA . ARG B 1 240 ? -14.717 -22.308 -12.13 1 91.65 240 ARG B CA 1
ATOM 4363 C C . ARG B 1 240 ? -16.028 -21.827 -11.516 1 91.65 240 ARG B C 1
ATOM 4365 O O . ARG B 1 240 ? -17.035 -22.536 -11.558 1 91.65 240 ARG B O 1
ATOM 4372 N N . TYR B 1 241 ? -15.999 -20.569 -11.025 1 91.19 241 TYR B N 1
ATOM 4373 C CA . TYR B 1 241 ? -17.147 -20.197 -10.206 1 91.19 241 TYR B CA 1
ATOM 4374 C C . TYR B 1 241 ? -17.768 -18.894 -10.697 1 91.19 241 TYR B C 1
ATOM 4376 O O . TYR B 1 241 ? -18.881 -18.542 -10.301 1 91.19 241 TYR B O 1
ATOM 4384 N N . TYR B 1 242 ? -17.125 -18.179 -11.646 1 92.66 242 TYR B N 1
ATOM 4385 C CA . TYR B 1 242 ? -17.611 -16.849 -11.996 1 92.66 242 TYR B CA 1
ATOM 4386 C C . TYR B 1 242 ? -17.712 -16.686 -13.508 1 92.66 242 TYR B C 1
ATOM 4388 O O . TYR B 1 242 ? -17.895 -15.574 -14.008 1 92.66 242 TYR B O 1
ATOM 4396 N N . ASN B 1 243 ? -17.521 -17.663 -14.251 1 92.84 243 ASN B N 1
ATOM 4397 C CA . ASN B 1 243 ? -17.67 -17.7 -15.702 1 92.84 243 ASN B CA 1
ATOM 4398 C C . ASN B 1 243 ? -16.82 -16.628 -16.379 1 92.84 243 ASN B C 1
ATOM 4400 O O . ASN B 1 243 ? -17.303 -15.911 -17.258 1 92.84 243 ASN B O 1
ATOM 4404 N N . TRP B 1 244 ? -15.737 -16.373 -15.862 1 96.21 244 TRP B N 1
ATOM 4405 C CA . TRP B 1 244 ? -14.773 -15.441 -16.44 1 96.21 244 TRP B CA 1
ATOM 4406 C C . TRP B 1 244 ? -13.394 -16.082 -16.547 1 96.21 244 TRP B C 1
ATOM 4408 O O . TRP B 1 244 ? -12.959 -16.791 -15.637 1 96.21 244 TRP B O 1
ATOM 4418 N N . TYR B 1 245 ? -12.699 -15.833 -17.673 1 97.49 245 TYR B N 1
ATOM 4419 C CA . TYR B 1 245 ? -11.404 -16.431 -17.977 1 97.49 245 TYR B CA 1
ATOM 4420 C C . TYR B 1 245 ? -10.328 -15.36 -18.114 1 97.49 245 TYR B C 1
ATOM 4422 O O . TYR B 1 245 ? -10.033 -14.905 -19.222 1 97.49 245 TYR B O 1
ATOM 4430 N N . PRO B 1 246 ? -9.662 -15.043 -17.015 1 97.52 246 PRO B N 1
ATOM 4431 C CA . PRO B 1 246 ? -8.703 -13.936 -17.024 1 97.52 246 PRO B CA 1
ATOM 4432 C C . PRO B 1 246 ? -7.584 -14.134 -18.043 1 97.52 246 PRO B C 1
ATOM 4434 O O . PRO B 1 246 ? -7.168 -13.177 -18.702 1 97.52 246 PRO B O 1
ATOM 4437 N N . LEU B 1 247 ? -7.089 -15.294 -18.228 1 97.09 247 LEU B N 1
ATOM 4438 C CA . LEU B 1 247 ? -5.954 -15.544 -19.11 1 97.09 247 LEU B CA 1
ATOM 4439 C C . LEU B 1 247 ? -6.377 -15.474 -20.574 1 97.09 247 LEU B C 1
ATOM 4441 O O . LEU B 1 247 ? -5.531 -15.37 -21.464 1 97.09 247 LEU B O 1
ATOM 4445 N N . GLU B 1 248 ? -7.612 -15.526 -20.86 1 97.76 248 GLU B N 1
ATOM 4446 C CA . GLU B 1 248 ? -8.121 -15.326 -22.213 1 97.76 248 GLU B CA 1
ATOM 4447 C C . GLU B 1 248 ? -8.449 -13.858 -22.468 1 97.76 248 GLU B C 1
ATOM 4449 O O . GLU B 1 248 ? -8.207 -13.343 -23.562 1 97.76 248 GLU B O 1
ATOM 4454 N N . ASP B 1 249 ? -8.954 -13.177 -21.501 1 98 249 ASP B N 1
ATOM 4455 C CA . ASP B 1 249 ? -9.492 -11.829 -21.661 1 98 249 ASP B CA 1
ATOM 4456 C C . ASP B 1 249 ? -8.405 -10.776 -21.459 1 98 249 ASP B C 1
ATOM 4458 O O . ASP B 1 249 ? -8.573 -9.62 -21.852 1 98 249 ASP B O 1
ATOM 4462 N N . LEU B 1 250 ? -7.318 -11.153 -20.811 1 98.35 250 LEU B N 1
ATOM 4463 C CA . LEU B 1 250 ? -6.229 -10.233 -20.5 1 98.35 250 LEU B CA 1
ATOM 4464 C C . LEU B 1 250 ? -4.913 -10.729 -21.09 1 98.35 250 LEU B C 1
ATOM 4466 O O . LEU B 1 250 ? -4.095 -11.321 -20.383 1 98.35 250 LEU B O 1
ATOM 4470 N N . PRO B 1 251 ? -4.613 -10.379 -22.287 1 97.83 251 PRO B N 1
ATOM 4471 C CA . PRO B 1 251 ? -3.518 -11.004 -23.033 1 97.83 251 PRO B CA 1
ATOM 4472 C C . PRO B 1 251 ? -2.145 -10.68 -22.447 1 97.83 251 PRO B C 1
ATOM 4474 O O . PRO B 1 251 ? -1.259 -11.538 -22.433 1 97.83 251 PRO B O 1
ATOM 4477 N N . LYS B 1 252 ? -1.888 -9.432 -22.056 1 97.54 252 LYS B N 1
ATOM 4478 C CA . LYS B 1 252 ? -0.582 -9.103 -21.493 1 97.54 252 LYS B CA 1
ATOM 4479 C C . LYS B 1 252 ? -0.326 -9.884 -20.207 1 97.54 252 LYS B C 1
ATOM 4481 O O . LYS B 1 252 ? 0.749 -10.462 -20.029 1 97.54 252 LYS B O 1
ATOM 4486 N N . LEU B 1 253 ? -1.329 -9.904 -19.391 1 98.08 253 LEU B N 1
ATOM 4487 C CA . LEU B 1 253 ? -1.198 -10.644 -18.141 1 98.08 253 LEU B CA 1
ATOM 4488 C C . LEU B 1 253 ? -1.026 -12.136 -18.408 1 98.08 253 LEU B C 1
ATOM 4490 O O . LEU B 1 253 ? -0.285 -12.817 -17.695 1 98.08 253 LEU B O 1
ATOM 4494 N N . SER B 1 254 ? -1.758 -12.606 -19.42 1 98.05 254 SER B N 1
ATOM 4495 C CA . SER B 1 254 ? -1.658 -14.016 -19.783 1 98.05 254 SER B CA 1
ATOM 4496 C C . SER B 1 254 ? -0.236 -14.38 -20.198 1 98.05 254 SER B C 1
ATOM 4498 O O . SER B 1 254 ? 0.332 -15.354 -19.699 1 98.05 254 SER B O 1
ATOM 4500 N N . GLY B 1 255 ? 0.312 -13.62 -21.114 1 98.11 255 GLY B N 1
ATOM 4501 C CA . GLY B 1 255 ? 1.683 -13.866 -21.533 1 98.11 255 GLY B CA 1
ATOM 4502 C C . GLY B 1 255 ? 2.679 -13.789 -20.391 1 98.11 255 GLY B C 1
ATOM 4503 O O . GLY B 1 255 ? 3.539 -14.661 -20.252 1 98.11 255 GLY B O 1
ATOM 4504 N N . TRP B 1 256 ? 2.55 -12.766 -19.605 1 98.53 256 TRP B N 1
ATOM 4505 C CA . TRP B 1 256 ? 3.405 -12.569 -18.439 1 98.53 256 TRP B CA 1
ATOM 4506 C C . TRP B 1 256 ? 3.273 -13.734 -17.464 1 98.53 256 TRP B C 1
ATOM 4508 O O . TRP B 1 256 ? 4.275 -14.245 -16.958 1 98.53 256 TRP B O 1
ATOM 4518 N N . PHE B 1 257 ? 2.075 -14.195 -17.211 1 98.27 257 PHE B N 1
ATOM 4519 C CA . PHE B 1 257 ? 1.798 -15.268 -16.263 1 98.27 257 PHE B CA 1
ATOM 4520 C C . PHE B 1 257 ? 2.446 -16.571 -16.716 1 98.27 257 PHE B C 1
ATOM 4522 O O . PHE B 1 257 ? 3.089 -17.26 -15.921 1 98.27 257 PHE B O 1
ATOM 4529 N N . HIS B 1 258 ? 2.313 -16.936 -17.917 1 97.89 258 HIS B N 1
ATOM 4530 C CA . HIS B 1 258 ? 2.903 -18.155 -18.46 1 97.89 258 HIS B CA 1
ATOM 4531 C C . HIS B 1 258 ? 4.426 -18.097 -18.416 1 97.89 258 HIS B C 1
ATOM 4533 O O . HIS B 1 258 ? 5.082 -19.107 -18.15 1 97.89 258 HIS B O 1
ATOM 4539 N N . PHE B 1 259 ? 4.957 -16.945 -18.657 1 98.38 259 PHE B N 1
ATOM 4540 C CA . PHE B 1 259 ? 6.399 -16.762 -18.55 1 98.38 259 PHE B CA 1
ATOM 4541 C C . PHE B 1 259 ? 6.865 -16.961 -17.113 1 98.38 259 PHE B C 1
ATOM 4543 O O . PHE B 1 259 ? 7.841 -17.671 -16.864 1 98.38 259 PHE B O 1
ATOM 4550 N N . MET B 1 260 ? 6.161 -16.354 -16.157 1 98.37 260 MET B N 1
ATOM 4551 C CA . MET B 1 260 ? 6.553 -16.374 -14.75 1 98.37 260 MET B CA 1
ATOM 4552 C C . MET B 1 260 ? 6.525 -17.795 -14.197 1 98.37 260 MET B C 1
ATOM 4554 O O . MET B 1 260 ? 7.338 -18.149 -13.341 1 98.37 260 MET B O 1
ATOM 4558 N N . LYS B 1 261 ? 5.664 -18.619 -14.619 1 97.09 261 LYS B N 1
ATOM 4559 C CA . LYS B 1 261 ? 5.499 -19.979 -14.113 1 97.09 261 LYS B CA 1
ATOM 4560 C C . LYS B 1 261 ? 6.794 -20.776 -14.244 1 97.09 261 LYS B C 1
ATOM 4562 O O . LYS B 1 261 ? 7.056 -21.678 -13.446 1 97.09 261 LYS B O 1
ATOM 4567 N N . THR B 1 262 ? 7.619 -20.369 -15.236 1 95.5 262 THR B N 1
ATOM 4568 C CA . THR B 1 262 ? 8.822 -21.15 -15.503 1 95.5 262 THR B CA 1
ATOM 4569 C C . THR B 1 262 ? 10.063 -20.264 -15.464 1 95.5 262 THR B C 1
ATOM 4571 O O . THR B 1 262 ? 11.129 -20.659 -15.94 1 95.5 262 THR B O 1
ATOM 4574 N N . GLU B 1 263 ? 9.902 -19.094 -15.012 1 96.58 263 GLU B N 1
ATOM 4575 C CA . GLU B 1 263 ? 10.955 -18.084 -15.07 1 96.58 263 GLU B CA 1
ATOM 4576 C C . GLU B 1 263 ? 12.128 -18.458 -14.168 1 96.58 263 GLU B C 1
ATOM 4578 O O . GLU B 1 263 ? 13.279 -18.139 -14.474 1 96.58 263 GLU B O 1
ATOM 4583 N N . SER B 1 264 ? 11.947 -19.094 -13.045 1 97.64 264 SER B N 1
ATOM 4584 C CA . SER B 1 264 ? 12.968 -19.461 -12.069 1 97.64 264 SER B CA 1
ATOM 4585 C C . SER B 1 264 ? 12.486 -20.588 -11.162 1 97.64 264 SER B C 1
ATOM 4587 O O . SER 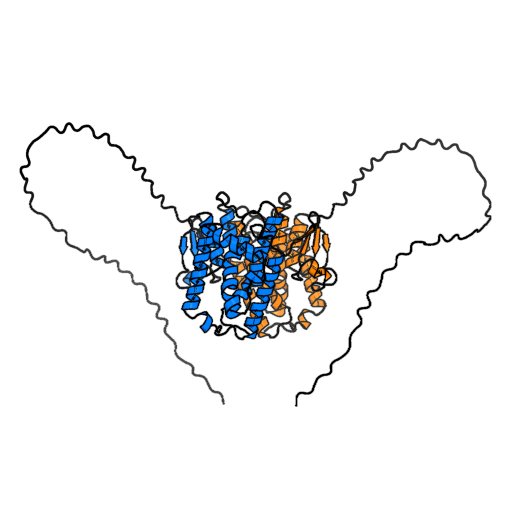B 1 264 ? 11.29 -20.88 -11.107 1 97.64 264 SER B O 1
ATOM 4589 N N . ALA B 1 265 ? 13.408 -21.201 -10.502 1 98.34 265 ALA B N 1
ATOM 4590 C CA . ALA B 1 265 ? 13.071 -22.23 -9.521 1 98.34 265 ALA B CA 1
ATOM 4591 C C . ALA B 1 265 ? 12.204 -21.658 -8.403 1 98.34 265 ALA B C 1
ATOM 4593 O O . ALA B 1 265 ? 11.306 -22.335 -7.897 1 98.34 265 ALA B O 1
ATOM 4594 N N . ALA B 1 266 ? 12.491 -20.422 -8.013 1 98.5 266 ALA B N 1
ATOM 4595 C CA . ALA B 1 266 ? 11.704 -19.767 -6.971 1 98.5 266 ALA B CA 1
ATOM 4596 C C . ALA B 1 266 ? 10.252 -19.595 -7.407 1 98.5 266 ALA B C 1
ATOM 4598 O O . ALA B 1 266 ? 9.329 -19.862 -6.634 1 98.5 266 ALA B O 1
ATOM 4599 N N . ALA B 1 267 ? 10.055 -19.144 -8.615 1 98.42 267 ALA B N 1
ATOM 4600 C CA . ALA B 1 267 ? 8.71 -18.957 -9.153 1 98.42 267 ALA B CA 1
ATOM 4601 C C . ALA B 1 267 ? 7.954 -20.282 -9.214 1 98.42 267 ALA B C 1
ATOM 4603 O O . ALA B 1 267 ? 6.779 -20.351 -8.848 1 98.42 267 ALA B O 1
ATOM 4604 N N . GLU B 1 268 ? 8.618 -21.324 -9.64 1 98.53 268 GLU B N 1
ATOM 4605 C CA . GLU B 1 268 ? 8.002 -22.645 -9.727 1 98.53 268 GLU B CA 1
ATOM 4606 C C . GLU B 1 268 ? 7.579 -23.148 -8.35 1 98.53 268 GLU B C 1
ATOM 4608 O O . GLU B 1 268 ? 6.497 -23.718 -8.196 1 98.53 268 GLU B O 1
ATOM 4613 N N . ARG B 1 269 ? 8.462 -22.951 -7.441 1 98.47 269 ARG B N 1
ATOM 4614 C CA . ARG B 1 269 ? 8.182 -23.408 -6.083 1 98.47 269 ARG B CA 1
ATOM 4615 C C . ARG B 1 269 ? 6.968 -22.689 -5.504 1 98.47 269 ARG B C 1
ATOM 4617 O O . ARG B 1 269 ? 6.077 -23.323 -4.935 1 98.47 269 ARG B O 1
ATOM 4624 N N . VAL B 1 270 ? 6.905 -21.377 -5.609 1 98.41 270 VAL B N 1
ATOM 4625 C CA . VAL B 1 270 ? 5.793 -20.579 -5.105 1 98.41 270 VAL B CA 1
ATOM 4626 C C . VAL B 1 270 ? 4.503 -20.983 -5.816 1 98.41 270 VAL B C 1
ATOM 4628 O O . VAL B 1 270 ? 3.449 -21.095 -5.186 1 98.41 270 VAL B O 1
ATOM 4631 N N . TYR B 1 271 ? 4.607 -21.197 -7.129 1 98.5 271 TYR B N 1
ATOM 4632 C CA . TYR B 1 271 ? 3.457 -21.655 -7.901 1 98.5 271 TYR B CA 1
ATOM 4633 C C . TYR B 1 271 ? 2.892 -22.947 -7.322 1 98.5 271 TYR B C 1
ATOM 4635 O O . TYR B 1 271 ? 1.688 -23.049 -7.077 1 98.5 271 TYR B O 1
ATOM 4643 N N . LYS B 1 272 ? 3.732 -23.874 -7.105 1 98.39 272 LYS B N 1
ATOM 4644 C CA . LYS B 1 272 ? 3.318 -25.181 -6.603 1 98.39 272 LYS B CA 1
ATOM 4645 C C . LYS B 1 272 ? 2.7 -25.065 -5.212 1 98.39 272 LYS B C 1
ATOM 4647 O O . LYS B 1 272 ? 1.668 -25.678 -4.933 1 98.39 272 LYS B O 1
ATOM 4652 N N . GLU B 1 273 ? 3.293 -24.323 -4.359 1 98.49 273 GLU B N 1
ATOM 4653 C CA . GLU B 1 273 ? 2.813 -24.162 -2.99 1 98.49 273 GLU B CA 1
ATOM 4654 C C . GLU B 1 273 ? 1.411 -23.561 -2.963 1 98.49 273 GLU B C 1
ATOM 4656 O O . GLU B 1 273 ? 0.525 -24.067 -2.27 1 98.49 273 GLU B O 1
ATOM 4661 N N . VAL B 1 274 ? 1.196 -22.49 -3.699 1 98.42 274 VAL B N 1
ATOM 4662 C CA . VAL B 1 274 ? -0.091 -21.802 -3.693 1 98.42 274 VAL B CA 1
ATOM 4663 C C . VAL B 1 274 ? -1.149 -22.681 -4.357 1 98.42 274 VAL B C 1
ATOM 4665 O O . VAL B 1 274 ? -2.26 -22.822 -3.84 1 98.42 274 VAL B O 1
ATOM 4668 N N . MET B 1 275 ? -0.776 -23.321 -5.481 1 97.96 275 MET B N 1
ATOM 4669 C CA . MET B 1 275 ? -1.716 -24.185 -6.191 1 97.96 275 MET B CA 1
ATOM 4670 C C . MET B 1 275 ? -2.124 -25.371 -5.324 1 97.96 275 MET B C 1
ATOM 4672 O O . MET B 1 275 ? -3.302 -25.729 -5.269 1 97.96 275 MET B O 1
ATOM 4676 N N . GLU B 1 276 ? -1.139 -25.942 -4.696 1 97.84 276 GLU B N 1
ATOM 4677 C CA . GLU B 1 276 ? -1.445 -27.054 -3.8 1 97.84 276 GLU B CA 1
ATOM 4678 C C . GLU B 1 276 ? -2.376 -26.615 -2.674 1 97.84 276 GLU B C 1
ATOM 4680 O O . GLU B 1 276 ? -3.26 -27.369 -2.263 1 97.84 276 GLU B O 1
ATOM 4685 N N . GLY B 1 277 ? -2.148 -25.427 -2.151 1 97.09 277 GLY B N 1
ATOM 4686 C CA . GLY B 1 277 ? -3.039 -24.882 -1.139 1 97.09 277 GLY B CA 1
ATOM 4687 C C . GLY B 1 277 ? -4.465 -24.714 -1.627 1 97.09 277 GLY B C 1
ATOM 4688 O O . GLY B 1 277 ? -5.412 -25.107 -0.941 1 97.09 277 GLY B O 1
ATOM 4689 N N . LEU B 1 278 ? -4.661 -24.204 -2.806 1 96.61 278 LEU B N 1
ATOM 4690 C CA . LEU B 1 278 ? -5.983 -23.989 -3.385 1 96.61 278 LEU B CA 1
ATOM 4691 C C . LEU B 1 278 ? -6.675 -25.319 -3.666 1 96.61 278 LEU B C 1
ATOM 4693 O O . LEU B 1 278 ? -7.867 -25.473 -3.391 1 96.61 278 LEU B O 1
ATOM 4697 N N . GLU B 1 279 ? -5.906 -26.259 -4.158 1 96.81 279 GLU B N 1
ATOM 4698 C CA . GLU B 1 279 ? -6.447 -27.586 -4.435 1 96.81 279 GLU B CA 1
ATOM 4699 C C . GLU B 1 279 ? -6.879 -28.285 -3.149 1 96.81 279 GLU B C 1
ATOM 4701 O O . GLU B 1 279 ? -7.902 -28.973 -3.124 1 96.81 279 GLU B O 1
ATOM 4706 N N . THR B 1 280 ? -6.082 -28.092 -2.154 1 96.47 280 THR B N 1
ATOM 4707 C CA . THR B 1 280 ? -6.429 -28.664 -0.858 1 96.47 280 THR B CA 1
ATOM 4708 C C . THR B 1 280 ? -7.721 -28.051 -0.325 1 96.47 280 THR B C 1
ATOM 4710 O O . THR B 1 280 ? -8.57 -28.758 0.221 1 96.47 280 THR B O 1
ATOM 4713 N N . TRP B 1 281 ? -7.899 -26.732 -0.479 1 93.92 281 TRP B N 1
ATOM 4714 C CA . TRP B 1 281 ? -9.137 -26.065 -0.089 1 93.92 281 TRP B CA 1
ATOM 4715 C C . TRP B 1 281 ? -10.331 -26.656 -0.831 1 93.92 281 TRP B C 1
ATOM 4717 O O . TRP B 1 281 ? -11.388 -26.882 -0.237 1 93.92 281 TRP B O 1
ATOM 4727 N N . GLU B 1 282 ? -10.128 -26.917 -2.056 1 93.22 282 GLU B N 1
ATOM 4728 C CA . GLU B 1 282 ? -11.2 -27.473 -2.877 1 93.22 282 GLU B CA 1
ATOM 4729 C C . GLU B 1 282 ? -11.543 -28.896 -2.446 1 93.22 282 GLU B C 1
ATOM 4731 O O . GLU B 1 282 ? -12.716 -29.231 -2.269 1 93.22 282 GLU B O 1
ATOM 4736 N N . LYS B 1 283 ? -10.531 -29.677 -2.288 1 94.56 283 LYS B N 1
ATOM 4737 C CA . LYS B 1 283 ? -10.719 -31.075 -1.909 1 94.56 283 LYS B CA 1
ATOM 4738 C C . LYS B 1 283 ? -11.421 -31.189 -0.558 1 94.56 283 LYS B C 1
ATOM 4740 O O . LYS B 1 283 ? -12.212 -32.108 -0.34 1 94.56 283 LYS B O 1
ATOM 4745 N N . ASN B 1 284 ? -11.192 -30.191 0.28 1 93.84 284 ASN B N 1
ATOM 4746 C CA . ASN B 1 284 ? -11.777 -30.218 1.617 1 93.84 284 ASN B CA 1
ATOM 4747 C C . ASN B 1 284 ? -13.137 -29.528 1.647 1 93.84 284 ASN B C 1
ATOM 4749 O O . ASN B 1 284 ? -13.703 -29.308 2.72 1 93.84 284 ASN B O 1
ATOM 4753 N N . GLY B 1 285 ? -13.633 -29.101 0.532 1 90.52 285 GLY B N 1
ATOM 4754 C CA . GLY B 1 285 ? -14.978 -28.564 0.396 1 90.52 285 GLY B CA 1
ATOM 4755 C C . GLY B 1 285 ? -15.102 -27.135 0.888 1 90.52 285 GLY B C 1
ATOM 4756 O O . GLY B 1 285 ? -16.191 -26.692 1.259 1 90.52 285 GLY B O 1
ATOM 4757 N N . ARG B 1 286 ? -14.03 -26.47 0.974 1 89.13 286 ARG B N 1
ATOM 4758 C CA . ARG B 1 286 ? -14.049 -25.111 1.507 1 89.13 286 ARG B CA 1
ATOM 4759 C C . ARG B 1 286 ? -14.932 -24.202 0.658 1 89.13 286 ARG B C 1
ATOM 4761 O O . ARG B 1 286 ? -15.753 -23.453 1.191 1 89.13 286 ARG B O 1
ATOM 4768 N N . PHE B 1 287 ? -14.8 -24.274 -0.633 1 89.43 287 PHE B N 1
ATOM 4769 C CA . PHE B 1 287 ? -15.525 -23.362 -1.51 1 89.43 287 PHE B CA 1
ATOM 4770 C C . PHE B 1 287 ? -17.021 -23.651 -1.475 1 89.43 287 PHE B C 1
ATOM 4772 O O . PHE B 1 287 ? -17.836 -22.727 -1.455 1 89.43 287 PHE B O 1
ATOM 4779 N N . GLU B 1 288 ? -17.372 -24.872 -1.335 1 86.53 288 GLU B N 1
ATOM 4780 C CA . GLU B 1 288 ? -18.778 -25.243 -1.201 1 86.53 288 GLU B CA 1
ATOM 4781 C C . GLU B 1 288 ? -19.364 -24.722 0.109 1 86.53 288 GLU B C 1
ATOM 4783 O O . GLU B 1 288 ? -20.491 -24.225 0.136 1 86.53 288 GLU B O 1
ATOM 4788 N N . ARG B 1 289 ? -18.588 -24.841 1.08 1 87.36 289 ARG B N 1
ATOM 4789 C CA . ARG B 1 289 ? -19.041 -24.388 2.391 1 87.36 289 ARG B CA 1
ATOM 4790 C C . ARG B 1 289 ? -19.229 -22.874 2.412 1 87.36 289 ARG B C 1
ATOM 4792 O O . ARG B 1 289 ? -20.056 -22.356 3.165 1 87.36 289 ARG B O 1
ATOM 4799 N N . MET B 1 290 ? -18.515 -22.275 1.522 1 86.71 290 MET B N 1
ATOM 4800 C CA . MET B 1 290 ? -18.604 -20.818 1.483 1 86.71 290 MET B CA 1
ATOM 4801 C C . MET B 1 290 ? -19.656 -20.364 0.477 1 86.71 290 MET B C 1
ATOM 4803 O O . MET B 1 290 ? -19.714 -19.186 0.122 1 86.71 290 MET B O 1
ATOM 4807 N N . GLY B 1 291 ? -20.359 -21.315 -0.064 1 81.9 291 GLY B N 1
ATOM 4808 C CA . GLY B 1 291 ? -21.5 -20.981 -0.901 1 81.9 291 GLY B CA 1
ATOM 4809 C C . GLY B 1 291 ? -21.188 -21.03 -2.384 1 81.9 291 GLY B C 1
ATOM 4810 O O . GLY B 1 291 ? -21.987 -20.582 -3.208 1 81.9 291 GLY B O 1
ATOM 4811 N N . LEU B 1 292 ? -20.041 -21.438 -2.732 1 82.52 292 LEU B N 1
ATOM 4812 C CA . LEU B 1 292 ? -19.669 -21.541 -4.139 1 82.52 292 LEU B CA 1
ATOM 4813 C C . LEU B 1 292 ? -20.06 -22.902 -4.706 1 82.52 292 LEU B C 1
ATOM 4815 O O . LEU B 1 292 ? -19.194 -23.686 -5.101 1 82.52 292 LEU B O 1
ATOM 4819 N N . LYS B 1 293 ? -21.28 -23.228 -4.46 1 66.29 293 LYS B N 1
ATOM 4820 C CA . LYS B 1 293 ? -21.769 -24.524 -4.921 1 66.29 293 LYS B CA 1
ATOM 4821 C C . LYS B 1 293 ? -21.955 -24.535 -6.435 1 66.29 293 LYS B C 1
ATOM 4823 O O . LYS B 1 293 ? -21.843 -25.585 -7.072 1 66.29 293 LYS B O 1
ATOM 4828 N N . GLN B 1 294 ? -22.412 -23.467 -7.008 1 61.2 294 GLN B N 1
ATOM 4829 C CA . GLN B 1 294 ? -22.665 -23.405 -8.443 1 61.2 294 GLN B CA 1
ATOM 4830 C C . GLN B 1 294 ? -22.077 -22.135 -9.051 1 61.2 294 GLN B C 1
ATOM 4832 O O . GLN B 1 294 ? -21.784 -21.176 -8.335 1 61.2 294 GLN B O 1
ATOM 4837 N N . ARG B 1 295 ? -21.533 -22.347 -10.363 1 62.2 295 ARG B N 1
ATOM 4838 C CA . ARG B 1 295 ? -21.09 -21.184 -11.125 1 62.2 295 ARG B CA 1
ATOM 4839 C C . ARG B 1 295 ? -22.081 -20.033 -10.993 1 62.2 295 ARG B C 1
ATOM 4841 O O . ARG B 1 295 ? -23.295 -20.242 -11.043 1 62.2 295 ARG B O 1
ATOM 4848 N N . MET B 1 296 ? -21.601 -18.928 -10.393 1 57.37 296 MET B N 1
ATOM 4849 C CA . MET B 1 296 ? -22.454 -17.743 -10.348 1 57.37 296 MET B CA 1
ATOM 4850 C C . MET B 1 296 ? -22.903 -17.343 -11.75 1 57.37 296 MET B C 1
ATOM 4852 O O . MET B 1 296 ? -22.094 -17.308 -12.679 1 57.37 296 MET B O 1
ATOM 4856 N N . THR B 1 297 ? -24.097 -17.725 -12.169 1 51.38 297 THR B N 1
ATOM 4857 C CA . THR B 1 297 ? -24.712 -17.291 -13.418 1 51.38 297 THR B CA 1
ATOM 4858 C C . THR B 1 297 ? -24.882 -15.774 -13.44 1 51.38 297 THR B C 1
ATOM 4860 O O . THR B 1 297 ? -25.131 -15.158 -12.402 1 51.38 297 THR B O 1
#

pLDDT: mean 78.13, std 31.02, range [14.84, 98.88]

Secondary structure (DSSP, 8-state):
----------------------------------------------------------------------EEEE--TT-HHHHHHHHHHHHHT--EEEEPPTT-TTSHHHHHH-TT--S-EEEETTTTEEEESHHHHHHHHHHHTTTSSP----SSHHHHHHHHHHHHHIIIIIHHHHGGGTS--S-HHHHHHHHHHHHHHHHHHHHH---SSBTTBSS--HHHHHHHHHHHHHHHHHHHHSS--HHHH-HHHHHHHHHHHTS-HHHHHHHHHHHHHHHHHHHTTHHHHTT-SS---/----------------------------------------------------------------------EEEE--TT-HHHHHHHHHHHHHT--EEEEPPTT-TTSHHHHTT-TT--S-EEEETTTTEEEESHHHHHHHHHHHTTTSSP----SSHHHHHHHHHHHHHIIIIIHHHHGGGTS--S-HHHHHHHHHHHHHHHHHHHHH---SSBTTBSS--HHHHHHHHHHHHHHHHHHHHSS--HHHH-HHHHHHHHHHHTS-HHHHHHHHHHHHHHHHHHHTTHHHHTT-SS---

Radius of gyration: 35.53 Å; Cα contacts (8 Å, |Δi|>4): 756; chains: 2; bounding box: 106×147×94 Å

Foldseek 3Di:
DCPPPDDDDDPPPPPDDPDDDDDDDDDDDDDDDDDDDDDDDDDDPPPPCPVPPPPPVVPPCPVPPVVPAQWEWADALQDLLSLLLLLLCVQQVPRYHYHHQPPALPDPVNCVQPVVSDDTWIQGDPVRHIDDGSVRSNVVSLVVVVVTPPSQADDDPQLNVLLVVLLVLCVPFAVVLLCLCQAQDPDPVSSVVSVVRNVVSLVVLLVRADPCPERSHDGHHSSRSSVQSVVCSCCVRCVFAAVDHCLVVRPSVVNNNVCQCVVDPSSVVSSVSNVVVVVVCVVVCSRVVSPSPHRPD/DPPPPDDDDDPDPPPDDPDDDDDDDDDDDDDDDDDDDDDDDDDDPVPPPPPPPPPPPPPPCPVPPVVPAQWEWADALQDLLSLLLLLLCVQQVPRYHYHHQPPALPDPVNCVQPVVSDDTWIQGDPVRHIDDGSVRSNVVSLVVVVVTPPSQADDDPQLNVLLVVLLVLCVPFAVVLLCLCQAADPDPVSSVVSVVRNVVSLVVLLVRADPCPERSHDGHHSSRSSVQSVVLSCCVRCVFAAVDHCLVVRPSVVNNNVCQCVVDPSSVVSSCSNVVVVVVCVVVCSRVVSPSPHRPD

Organism: Galdieria sulphuraria (NCBI:txid130081)

Nearest PDB structures (foldseek):
  3ubl-assembly1_A  TM=8.742E-01  e=1.659E-13  Leptospira interrogans serovar Lai str. 56601
  6f05-assembly5_F  TM=8.642E-01  e=6.346E-10  Arabidopsis thaliana
  6f05-assembly2_B  TM=8.334E-01  e=6.346E-10  Arabidopsis thaliana
  3tou-assembly1_B  TM=8.352E-01  e=2.555E-09  Ralstonia solanacearum
  4e8h-assembly1_A  TM=7.579E-01  e=1.028E-09  Bombyx mori

InterPro domains:
  IPR004045 Glutathione S-transferase, N-terminal [PF13417] (73-145)
  IPR004045 Glutathione S-transferase, N-terminal [PS50404] (69-149)
  IPR010987 Glutathione S-transferase, C-terminal-like [PS50405] (156-287)
  IPR036249 Thioredoxin-like superfamily [SSF52833] (72-146)
  IPR036282 Glutathione S-transferase, C-terminal domain superfamily [SSF47616] (149-266)
  IPR040079 Glutathione transferase family [SFLDS00019] (73-260)
  IPR050983 Glutathione S-transferase Omega/HSP26 [PTHR43968] (65-268)

Sequence (594 aa):
MMMALPRDSACPVVGFLYSANGYCKEIRSRKYGSWYSCCPLHGTRTKAVHPKRSYYCSLDLDIFQEKEREGILYSFPVSNYSARCRFVIYAKEIPIEIHSPPVGLKSEEYLKINPLGKVPALWLADNNITLVESEVINEYLIDKYMHVSPSFIPKTAEKRALARLASRLYDLYIGPYQYGLYRDVSTMEERKSCFESGRRGLEILERVIQATPFVAGERISLGDVALFPSLLFWVYLAPRYYNWYPLEDLPKLSGWFHFMKTESAAAERVYKEVMEGLETWEKNGRFERMGLKQRMTMMMALPRDSACPVVGFLYSANGYCKEIRSRKYGSWYSCCPLHGTRTKAVHPKRSYYCSLDLDIFQEKEREGILYSFPVSNYSARCRFVIYAKEIPIEIHSPPVGLKSEEYLKINPLGKVPALWLADNNITLVESEVINEYLIDKYMHVSPSFIPKTAEKRALARLASRLYDLYIGPYQYGLYRDVSTMEERKSCFESGRRGLEILERVIQATPFVAGERISLGDVALFPSLLFWVYLAPRYYNWYPLEDLPKLSGWFHFMKTESAAAERVYKEVMEGLETWEKNGRFERMGLKQRMT